Protein AF-A0A2T7NB87-F1 (afdb_monomer_lite)

Sequence (592 aa):
MEPVSDSLVTCLTKLDITVLSHLPDDVIRHPKVLGQLVQWPSPQGILTVLSHISENQSMQSAAVLSFNQASTDEDRASLIKLLDDCRDIVLNINLQKLLQQLNLFSCLPDHTVTSISCVNAVAPDHLPPVPVPRRMLLCQESRDRRVALQLGGQIESLQDISREILLKMHPDREEYLLEQKQQFMRFFMDELLSDRSLCQLARSIKFLTTSSNQLKAVEDLYNPCHKLLKEVLADDSFPQGEDDFIDMLQKLGLKDENQVTSEEFLQIAESLNASNDHPDSIRRAQSLWTLLTSQISRLDSRTLHELSQFRCLPALHAKSMPDSYPCDLPAAFPEAVLVSPQDVYPYQYLALVGSVAPVADERLSSHELIQKLFKQEVPVETVLKHLANITKFYNTHNSFKFRAQLNSVYSYFDKNKENEILVKALSESPCLLVENEAVFLKPASFWIEDNIDDVVLRPYRYRMSQEMTMWQTLFVACGTRIRQDSGLLLEVLSEIQAKHLRKSSQREINRDLKLVVQILETLKDYPPEERRDIILPIAHRERQVLRFRPAVECTVGDIKWLMEAESQCSGDEEVVFVHPKVPVGTALALVL

Structure (mmCIF, N/CA/C/O backbone):
data_AF-A0A2T7NB87-F1
#
_entry.id   AF-A0A2T7NB87-F1
#
loop_
_atom_site.group_PDB
_atom_site.id
_atom_site.type_symbol
_atom_site.label_atom_id
_atom_site.label_alt_id
_atom_site.label_comp_id
_atom_site.label_asym_id
_atom_site.label_entity_id
_atom_site.label_seq_id
_atom_site.pdbx_PDB_ins_code
_atom_site.Cartn_x
_atom_site.Cartn_y
_atom_site.Cartn_z
_atom_site.occupancy
_atom_site.B_iso_or_equiv
_atom_site.auth_seq_id
_atom_site.auth_comp_id
_atom_site.auth_asym_id
_atom_site.auth_atom_id
_atom_site.pdbx_PDB_model_num
ATOM 1 N N . MET A 1 1 ? -24.410 -11.668 84.561 1.00 49.88 1 MET A N 1
ATOM 2 C CA . MET A 1 1 ? -24.972 -11.791 83.203 1.00 49.88 1 MET A CA 1
ATOM 3 C C . MET A 1 1 ? -25.069 -10.392 82.647 1.00 49.88 1 MET A C 1
ATOM 5 O O . MET A 1 1 ? -25.521 -9.522 83.383 1.00 49.88 1 MET A O 1
ATOM 9 N N . GLU A 1 2 ? -24.568 -10.160 81.439 1.00 51.88 2 GLU A N 1
ATOM 10 C CA . GLU A 1 2 ? -24.729 -8.854 80.799 1.00 51.88 2 GLU A CA 1
ATOM 11 C C . GLU A 1 2 ? -26.213 -8.625 80.474 1.00 51.88 2 GLU A C 1
ATOM 13 O O . GLU A 1 2 ? -26.899 -9.574 80.082 1.00 51.88 2 GLU A O 1
ATOM 18 N N . PRO A 1 3 ? -26.741 -7.412 80.701 1.00 65.75 3 PRO A N 1
ATOM 19 C CA . PRO A 1 3 ? -28.111 -7.086 80.338 1.00 65.75 3 PRO A CA 1
ATOM 20 C C . PRO A 1 3 ? -28.280 -7.117 78.813 1.00 65.75 3 PRO A C 1
ATOM 22 O O . PRO A 1 3 ? -27.406 -6.678 78.066 1.00 65.75 3 PRO A O 1
ATOM 25 N N . VAL A 1 4 ? -29.425 -7.633 78.361 1.00 75.56 4 VAL A N 1
ATOM 26 C CA . VAL A 1 4 ? -29.864 -7.543 76.960 1.00 75.56 4 VAL A CA 1
ATOM 27 C C . VAL A 1 4 ? -29.980 -6.061 76.598 1.00 75.56 4 VAL A C 1
ATOM 29 O O . VAL A 1 4 ? -30.506 -5.290 77.397 1.00 75.56 4 VAL A O 1
ATOM 32 N N . SER A 1 5 ? -29.485 -5.649 75.427 1.00 82.94 5 SER A N 1
ATOM 33 C CA . SER A 1 5 ? -29.552 -4.239 75.024 1.00 82.94 5 SER A CA 1
ATOM 34 C C . SER A 1 5 ? -31.001 -3.766 74.878 1.00 82.94 5 SER A C 1
ATOM 36 O O . SER A 1 5 ? -31.860 -4.524 74.426 1.00 82.94 5 SER A O 1
ATOM 38 N N . ASP A 1 6 ? -31.269 -2.496 75.192 1.00 83.94 6 ASP A N 1
ATOM 39 C CA . ASP A 1 6 ? -32.615 -1.904 75.095 1.00 83.94 6 ASP A CA 1
ATOM 40 C C . ASP A 1 6 ? -33.206 -2.014 73.676 1.00 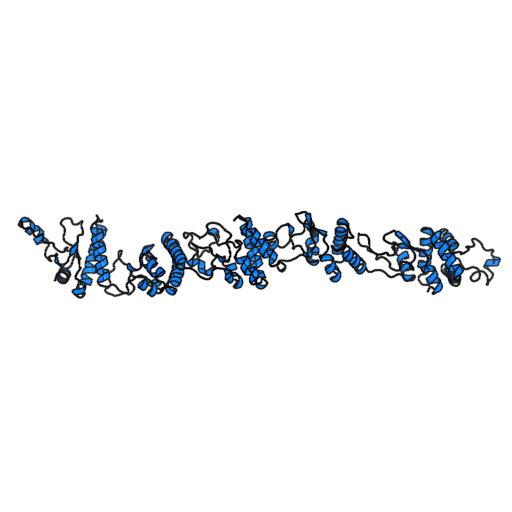83.94 6 ASP A C 1
ATOM 42 O O . ASP A 1 6 ? -34.404 -2.246 73.493 1.00 83.94 6 ASP A O 1
ATOM 46 N N . SER A 1 7 ? -32.346 -1.934 72.659 1.00 85.50 7 SER A N 1
ATOM 47 C CA . SER A 1 7 ? -32.693 -2.152 71.252 1.00 85.50 7 SER A CA 1
ATOM 48 C C . SER A 1 7 ? -33.145 -3.590 70.969 1.00 85.50 7 SER A C 1
ATOM 50 O O . SER A 1 7 ? -34.115 -3.820 70.252 1.00 85.50 7 SER A O 1
ATOM 52 N N . LEU A 1 8 ? -32.499 -4.588 71.579 1.00 86.25 8 LEU A N 1
ATOM 53 C CA . LEU A 1 8 ? -32.892 -5.985 71.429 1.00 86.25 8 LEU A CA 1
ATOM 54 C C . LEU A 1 8 ? -34.177 -6.281 72.216 1.00 86.25 8 LEU A C 1
ATOM 56 O O . LEU A 1 8 ? -35.030 -7.009 71.724 1.00 86.25 8 LEU A O 1
ATOM 60 N N . VAL A 1 9 ? -34.384 -5.667 73.384 1.00 88.12 9 VAL A N 1
ATOM 61 C CA . VAL A 1 9 ? -35.667 -5.741 74.110 1.00 88.12 9 VAL A CA 1
ATOM 62 C C . VAL A 1 9 ? -36.812 -5.176 73.259 1.00 88.12 9 VAL A C 1
ATOM 64 O O . VAL A 1 9 ? -37.873 -5.795 73.138 1.00 88.12 9 VAL A O 1
ATOM 67 N N . THR A 1 10 ? -36.579 -4.040 72.602 1.00 89.25 10 THR A N 1
ATOM 68 C CA . THR A 1 10 ? -37.546 -3.410 71.690 1.00 89.25 10 THR A CA 1
ATOM 69 C C . THR A 1 10 ? -37.823 -4.291 70.467 1.00 89.25 10 THR A C 1
ATOM 71 O O . THR A 1 10 ? -38.977 -4.521 70.114 1.00 89.25 10 THR A O 1
ATOM 74 N N . CYS A 1 11 ? -36.788 -4.885 69.873 1.00 90.44 11 CYS A N 1
ATOM 75 C CA . CYS A 1 11 ? -36.928 -5.871 68.804 1.00 90.44 11 CYS A CA 1
ATOM 76 C C . CYS A 1 11 ? -37.773 -7.089 69.223 1.00 90.44 11 CYS A C 1
ATOM 78 O O . CYS A 1 11 ? -38.644 -7.530 68.475 1.00 90.44 11 CYS A O 1
ATOM 80 N N . LEU A 1 12 ? -37.519 -7.651 70.409 1.00 90.56 12 LEU A N 1
ATOM 81 C CA . LEU A 1 12 ? -38.215 -8.843 70.899 1.00 90.56 12 LEU A CA 1
ATOM 82 C C . LEU A 1 12 ? -39.698 -8.560 71.163 1.00 90.56 12 LEU A C 1
ATOM 84 O O . LEU A 1 12 ? -40.548 -9.357 70.774 1.00 90.56 12 LEU A O 1
ATOM 88 N N . THR A 1 13 ? -40.026 -7.400 71.732 1.00 90.31 13 THR A N 1
ATOM 89 C CA . THR A 1 13 ? -41.431 -7.004 71.940 1.00 90.31 13 THR A CA 1
ATOM 90 C C . THR A 1 13 ? -42.199 -6.845 70.626 1.00 90.31 13 THR A C 1
ATOM 92 O O . THR A 1 13 ? -43.368 -7.217 70.565 1.00 90.31 13 THR A O 1
ATOM 95 N N . LYS A 1 14 ? -41.543 -6.397 69.547 1.00 90.62 14 LYS A N 1
ATOM 96 C CA . LYS A 1 14 ? -42.130 -6.340 68.191 1.00 90.62 14 LYS A CA 1
ATOM 97 C C . LYS A 1 14 ? -42.371 -7.717 67.566 1.00 90.62 14 LYS A C 1
ATOM 99 O O . LYS A 1 14 ? -43.194 -7.831 66.665 1.00 90.62 14 LYS A O 1
ATOM 104 N N . LEU A 1 15 ? -41.694 -8.754 68.056 1.00 90.00 15 LEU A N 1
ATOM 105 C CA . LEU A 1 15 ? -41.912 -10.160 67.693 1.00 90.00 15 LEU A CA 1
ATOM 106 C C . LEU A 1 15 ? -42.898 -10.866 68.644 1.00 90.00 15 LEU A C 1
ATOM 108 O O . LEU A 1 15 ? -42.895 -12.091 68.716 1.00 90.00 15 LEU A O 1
ATOM 112 N N . ASP A 1 16 ? -43.714 -10.110 69.387 1.00 87.81 16 ASP A N 1
ATOM 113 C CA . ASP A 1 16 ? -44.662 -10.602 70.399 1.00 87.81 16 ASP A CA 1
ATOM 114 C C . ASP A 1 16 ? -44.006 -11.349 71.582 1.00 87.81 16 ASP A C 1
ATOM 116 O O . ASP A 1 16 ? -44.643 -12.143 72.280 1.00 87.81 16 ASP A O 1
ATOM 120 N N . ILE A 1 17 ? -42.729 -11.067 71.871 1.00 89.94 17 ILE A N 1
ATOM 121 C CA . ILE A 1 17 ? -42.019 -11.623 73.030 1.00 89.94 17 ILE A CA 1
ATOM 122 C C . ILE A 1 17 ? -42.088 -10.648 74.204 1.00 89.94 17 ILE A C 1
ATOM 124 O O . ILE A 1 17 ? -41.620 -9.513 74.138 1.00 89.94 17 ILE A O 1
ATOM 128 N N . THR A 1 18 ? -42.611 -11.120 75.335 1.00 89.25 18 THR A N 1
ATOM 129 C CA . THR A 1 18 ? -42.612 -10.345 76.581 1.00 89.25 18 THR A CA 1
ATOM 130 C C . THR A 1 18 ? -41.276 -10.500 77.305 1.00 89.25 18 THR A C 1
ATOM 132 O O . THR A 1 18 ? -40.920 -11.598 77.732 1.00 89.25 18 THR A O 1
ATOM 135 N N . VAL A 1 19 ? -40.548 -9.396 77.481 1.00 87.56 19 VAL A N 1
ATOM 136 C CA . VAL A 1 19 ? -39.296 -9.362 78.251 1.00 87.56 19 VAL A CA 1
ATOM 137 C C . VAL A 1 19 ? -39.591 -8.950 79.693 1.00 87.56 19 VAL A C 1
ATOM 139 O O . VAL A 1 19 ? -40.167 -7.893 79.943 1.00 87.56 19 VAL A O 1
ATOM 142 N N . LEU A 1 20 ? -39.195 -9.785 80.655 1.00 86.06 20 LEU A N 1
ATOM 143 C CA . LEU A 1 20 ? -39.382 -9.529 82.085 1.00 86.06 20 LEU A CA 1
ATOM 144 C C . LEU A 1 20 ? -38.120 -8.887 82.671 1.00 86.06 20 LEU A C 1
ATOM 146 O O . LEU A 1 20 ? -37.054 -9.498 82.654 1.00 86.06 20 LEU A O 1
ATOM 150 N N . SER A 1 21 ? -38.239 -7.672 83.213 1.00 79.06 21 SER A N 1
ATOM 151 C CA . SER A 1 21 ? -37.111 -6.939 83.810 1.00 79.06 21 SER A CA 1
ATOM 152 C C . SER A 1 21 ? -36.669 -7.510 85.161 1.00 79.06 21 SER A C 1
ATOM 154 O O . SER A 1 21 ? -35.479 -7.505 85.471 1.00 79.06 21 SER A O 1
ATOM 156 N N . HIS A 1 22 ? -37.607 -8.042 85.951 1.00 80.62 22 HIS A N 1
ATOM 157 C CA . HIS A 1 22 ? -37.336 -8.636 87.258 1.00 80.62 22 HIS A CA 1
ATOM 158 C C . HIS A 1 22 ? -38.225 -9.857 87.516 1.00 80.62 22 HIS A C 1
ATOM 160 O O . HIS A 1 22 ? -39.425 -9.838 87.246 1.00 80.62 22 HIS A O 1
ATOM 166 N N . LEU A 1 23 ? -37.632 -10.903 88.092 1.00 80.50 23 LEU A N 1
ATOM 167 C CA . LEU A 1 23 ? -38.330 -12.069 88.630 1.00 80.50 23 LEU A CA 1
ATOM 168 C C . LEU A 1 23 ? -37.968 -12.215 90.116 1.00 80.50 23 LEU A C 1
ATOM 170 O O . LEU A 1 23 ? -36.793 -12.069 90.449 1.00 80.50 23 LEU A O 1
ATOM 174 N N . PRO A 1 24 ? -38.930 -12.502 91.012 1.00 84.62 24 PRO A N 1
ATOM 175 C CA . PRO A 1 24 ? -38.628 -12.765 92.418 1.00 84.62 24 PRO A CA 1
ATOM 176 C C . PRO A 1 24 ? -37.703 -13.980 92.592 1.00 84.62 24 PRO A C 1
ATOM 178 O O . PRO A 1 24 ? -37.840 -14.974 91.875 1.00 84.62 24 PRO A O 1
ATOM 181 N N . ASP A 1 25 ? -36.813 -13.940 93.588 1.00 79.38 25 ASP A N 1
ATOM 182 C CA . ASP A 1 25 ? -35.819 -14.996 93.848 1.00 79.38 25 ASP A CA 1
ATOM 183 C C . ASP A 1 25 ? -36.432 -16.395 94.021 1.00 79.38 25 ASP A C 1
ATOM 185 O O . ASP A 1 25 ? -35.840 -17.392 93.604 1.00 79.38 25 ASP A O 1
ATOM 189 N N . ASP A 1 26 ? -37.625 -16.478 94.610 1.00 80.44 26 ASP A N 1
ATOM 190 C CA . ASP A 1 26 ? -38.339 -17.741 94.828 1.00 80.44 26 ASP A CA 1
ATOM 191 C C . ASP A 1 26 ? -38.829 -18.366 93.511 1.00 80.44 26 ASP A C 1
ATOM 193 O O . ASP A 1 26 ? -38.912 -19.588 93.378 1.00 80.44 26 ASP A O 1
ATOM 197 N N . VAL A 1 27 ? -39.109 -17.527 92.510 1.00 78.06 27 VAL A N 1
ATOM 198 C CA . VAL A 1 27 ? -39.561 -17.931 91.172 1.00 78.06 27 VAL A CA 1
ATOM 199 C C . VAL A 1 27 ? -38.371 -18.362 90.313 1.00 78.06 27 VAL A C 1
ATOM 201 O O . VAL A 1 27 ? -38.459 -19.363 89.602 1.00 78.06 27 VAL A O 1
ATOM 204 N N . ILE A 1 28 ? -37.236 -17.664 90.432 1.00 76.38 28 ILE A N 1
ATOM 205 C CA . ILE A 1 28 ? -35.972 -18.004 89.755 1.00 76.38 28 ILE A CA 1
ATOM 206 C C . ILE A 1 28 ? -35.475 -19.393 90.181 1.00 76.38 28 ILE A C 1
ATOM 208 O O . ILE A 1 28 ? -34.998 -20.161 89.347 1.00 76.38 28 ILE A O 1
ATOM 212 N N . ARG A 1 29 ? -35.606 -19.740 91.470 1.00 77.62 29 ARG A N 1
ATOM 213 C CA . ARG A 1 29 ? -35.170 -21.038 92.019 1.00 77.62 29 ARG A CA 1
ATOM 214 C C . ARG A 1 29 ? -36.108 -22.201 91.678 1.00 77.62 29 ARG A C 1
ATOM 216 O O . ARG A 1 29 ? -35.757 -23.351 91.946 1.00 77.62 29 ARG A O 1
ATOM 223 N N . HIS A 1 30 ? -37.288 -21.939 91.111 1.00 80.31 30 HIS A N 1
ATOM 224 C CA . HIS A 1 30 ? -38.254 -22.988 90.803 1.00 80.31 30 HIS A CA 1
ATOM 225 C C . HIS A 1 30 ? -37.884 -23.728 89.497 1.00 80.31 30 HIS A C 1
ATOM 227 O O . HIS A 1 30 ? -37.885 -23.120 88.424 1.00 80.31 30 HIS A O 1
ATOM 233 N N . PRO A 1 31 ? -37.670 -25.060 89.525 1.00 76.69 31 PRO A N 1
ATOM 234 C CA . PRO A 1 31 ? -37.081 -25.813 88.407 1.00 76.69 31 PRO A CA 1
ATOM 235 C C . PRO A 1 31 ? -37.955 -25.894 87.144 1.00 76.69 31 PRO A C 1
ATOM 237 O O . PRO A 1 31 ? -37.467 -26.273 86.086 1.00 76.69 31 PRO A O 1
ATOM 240 N N . LYS A 1 32 ? -39.251 -25.563 87.241 1.00 81.38 32 LYS A N 1
ATOM 241 C CA . LYS A 1 32 ? -40.180 -25.517 86.093 1.00 81.38 32 LYS A CA 1
ATOM 242 C C . LYS A 1 32 ? -40.414 -24.117 85.519 1.00 81.38 32 LYS A C 1
ATOM 244 O O . LYS A 1 32 ? -41.183 -23.987 84.574 1.00 81.38 32 LYS A O 1
ATOM 249 N N . VAL A 1 33 ? -39.848 -23.069 86.119 1.00 81.50 33 VAL A N 1
ATOM 250 C CA . VAL A 1 33 ? -40.101 -21.697 85.656 1.00 81.50 33 VAL A CA 1
ATOM 251 C C . VAL A 1 33 ? -38.976 -21.244 84.738 1.00 81.50 33 VAL A C 1
ATOM 253 O O . VAL A 1 33 ? -39.204 -21.089 83.540 1.00 81.50 33 VAL A O 1
ATOM 256 N N . LEU A 1 34 ? -37.763 -21.091 85.266 1.00 80.94 34 LEU A N 1
ATOM 257 C CA . LEU A 1 34 ? -36.628 -20.583 84.502 1.00 80.94 34 LEU A CA 1
ATOM 258 C C . LEU A 1 34 ? -35.981 -21.696 83.660 1.00 80.94 34 LEU A C 1
ATOM 260 O O . LEU A 1 34 ? -35.625 -22.751 84.178 1.00 80.94 34 LEU A O 1
ATOM 264 N N . GLY A 1 35 ? -35.860 -21.473 82.353 1.00 74.31 35 GLY A N 1
ATOM 265 C CA . GLY A 1 35 ? -35.438 -22.463 81.356 1.00 74.31 35 GLY A CA 1
ATOM 266 C C . GLY A 1 35 ? -36.574 -23.315 80.767 1.00 74.31 35 GLY A C 1
ATOM 267 O O . GLY A 1 35 ? -36.321 -24.076 79.836 1.00 74.31 35 GLY A O 1
ATOM 268 N N . GLN A 1 36 ? -37.815 -23.184 81.263 1.00 80.56 36 GLN A N 1
ATOM 269 C CA . GLN A 1 36 ? -39.005 -23.827 80.677 1.00 80.56 36 GLN A CA 1
ATOM 270 C C . GLN A 1 36 ? -40.071 -22.795 80.288 1.00 80.56 36 GLN A C 1
ATOM 272 O O . GLN A 1 36 ? -40.207 -22.485 79.109 1.00 80.56 36 GLN A O 1
ATOM 277 N N . LEU A 1 37 ? -40.804 -22.249 81.269 1.00 80.88 37 LEU A N 1
ATOM 278 C CA . LEU A 1 37 ? -41.862 -21.252 81.042 1.00 80.88 37 LEU A CA 1
ATOM 279 C C . LEU A 1 37 ? -41.298 -19.868 80.702 1.00 80.88 37 LEU A C 1
ATOM 281 O O . LEU A 1 37 ? -41.877 -19.147 79.897 1.00 80.88 37 LEU A O 1
ATOM 285 N N . VAL A 1 38 ? -40.173 -19.503 81.318 1.00 85.75 38 VAL A N 1
ATOM 286 C CA . VAL A 1 38 ? -39.423 -18.279 81.028 1.00 85.75 38 VAL A CA 1
ATOM 287 C C . VAL A 1 38 ? -38.027 -18.683 80.590 1.00 85.75 38 VAL A C 1
ATOM 289 O O . VAL A 1 38 ? -37.318 -19.365 81.327 1.00 85.75 38 VAL A O 1
ATOM 292 N N . GLN A 1 39 ? -37.621 -18.276 79.393 1.00 87.75 39 GLN A N 1
ATOM 293 C CA . GLN A 1 39 ? -36.293 -18.589 78.880 1.00 87.75 39 GLN A CA 1
ATOM 294 C C . GLN A 1 39 ? -35.233 -17.635 79.429 1.00 87.75 39 GLN A C 1
ATOM 296 O O . GLN A 1 39 ? -35.514 -16.487 79.775 1.00 87.75 39 GLN A O 1
ATOM 301 N N . TRP A 1 40 ? -33.996 -18.124 79.512 1.00 83.69 40 TRP A N 1
ATOM 302 C CA . TRP A 1 40 ? -32.862 -17.289 79.897 1.00 83.69 40 TRP A CA 1
ATOM 303 C C . TRP A 1 40 ? -32.662 -16.160 78.876 1.00 83.69 40 TRP A C 1
ATOM 305 O O . TRP A 1 40 ? -32.795 -16.426 77.678 1.00 83.69 40 TRP A O 1
ATOM 315 N N . PRO A 1 41 ? -32.248 -14.950 79.304 1.00 82.94 41 PRO A N 1
ATOM 316 C CA . PRO A 1 41 ? -31.868 -13.841 78.422 1.00 82.94 41 PRO A CA 1
ATOM 317 C C . PRO A 1 41 ? -30.500 -14.103 77.764 1.00 82.94 41 PRO A C 1
ATOM 319 O O . PRO A 1 41 ? -29.593 -13.280 77.783 1.00 82.94 41 PRO A O 1
ATOM 322 N N . SER A 1 42 ? -30.335 -15.311 77.238 1.00 84.88 42 SER A N 1
ATOM 323 C CA . SER A 1 42 ? -29.185 -15.781 76.483 1.00 84.88 42 SER A CA 1
ATOM 324 C C . SER A 1 42 ? -29.605 -15.935 75.022 1.00 84.88 42 SER A C 1
ATOM 326 O O . SER A 1 42 ? -30.790 -16.179 74.766 1.00 84.88 42 SER A O 1
ATOM 328 N N . PRO A 1 43 ? -28.668 -15.871 74.065 1.00 84.50 43 PRO A N 1
ATOM 329 C CA . PRO A 1 43 ? -28.998 -16.047 72.654 1.00 84.50 43 PRO A CA 1
ATOM 330 C C . PRO A 1 43 ? -29.759 -17.363 72.379 1.00 84.50 43 PRO A C 1
ATOM 332 O O . PRO A 1 43 ? -30.793 -17.358 71.714 1.00 84.50 43 PRO A O 1
ATOM 335 N N . GLN A 1 44 ? -29.361 -18.469 73.022 1.00 84.31 44 GLN A N 1
ATOM 336 C CA . GLN A 1 44 ? -30.057 -19.762 72.936 1.00 84.31 44 GLN A CA 1
ATOM 337 C C . GLN A 1 44 ? -31.495 -19.716 73.482 1.00 84.31 44 GLN A C 1
ATOM 339 O O . GLN A 1 44 ? -32.417 -20.275 72.884 1.00 84.31 44 GLN A O 1
ATOM 344 N N . GLY A 1 45 ? -31.694 -19.062 74.631 1.00 87.00 45 GLY A N 1
ATOM 345 C CA . GLY A 1 45 ? -33.015 -18.916 75.242 1.00 87.00 45 GLY A CA 1
ATOM 346 C C . GLY A 1 45 ? -33.952 -18.091 74.362 1.00 87.00 45 GLY A C 1
ATOM 347 O O . GLY A 1 45 ? -35.100 -18.477 74.158 1.00 87.00 45 GLY A O 1
ATOM 348 N N . ILE A 1 46 ? -33.436 -17.022 73.752 1.00 89.31 46 ILE A N 1
ATOM 349 C CA . ILE A 1 46 ? -34.177 -16.180 72.806 1.00 89.31 46 ILE A CA 1
ATOM 350 C C . ILE A 1 46 ? -34.576 -16.977 71.556 1.00 89.31 46 ILE A C 1
ATOM 352 O O . ILE A 1 46 ? -35.748 -16.961 71.176 1.00 89.31 46 ILE A O 1
ATOM 356 N N . LEU A 1 47 ? -33.654 -17.742 70.957 1.00 88.06 47 LEU A N 1
ATOM 357 C CA . LEU A 1 47 ? -33.979 -18.619 69.824 1.00 88.06 47 LEU A CA 1
ATOM 358 C C . LEU A 1 47 ? -35.020 -19.688 70.188 1.00 88.06 47 LEU A C 1
ATOM 360 O O . LEU A 1 47 ? -35.864 -20.024 69.360 1.00 88.06 47 LEU A O 1
ATOM 364 N N . THR A 1 48 ? -35.007 -20.187 71.428 1.00 87.69 48 THR A N 1
ATOM 365 C CA . THR A 1 48 ? -36.013 -21.145 71.918 1.00 87.69 48 THR A CA 1
ATOM 366 C C . THR A 1 48 ? -37.404 -20.508 71.959 1.00 87.69 48 THR A C 1
ATOM 368 O O . THR A 1 48 ? -38.365 -21.105 71.476 1.00 87.69 48 THR A O 1
ATOM 371 N N . VAL A 1 49 ? -37.530 -19.265 72.438 1.00 89.38 49 VAL A N 1
ATOM 372 C CA . VAL A 1 49 ? -38.814 -18.536 72.406 1.00 89.38 49 VAL A CA 1
ATOM 373 C C . VAL A 1 49 ? -39.283 -18.299 70.970 1.00 89.38 49 VAL A C 1
ATOM 375 O O . VAL A 1 49 ? -40.437 -18.580 70.646 1.00 89.38 49 VAL A O 1
ATOM 378 N N . LEU A 1 50 ? -38.387 -17.847 70.089 1.00 90.06 50 LEU A N 1
ATOM 379 C CA . LEU A 1 50 ? -38.709 -17.650 68.673 1.00 90.06 50 LEU A CA 1
ATOM 380 C C . LEU A 1 50 ? -39.144 -18.958 67.997 1.00 90.06 50 LEU A C 1
ATOM 382 O O . LEU A 1 50 ? -40.030 -18.946 67.143 1.00 90.06 50 LEU A O 1
ATOM 386 N N . SER A 1 51 ? -38.577 -20.097 68.406 1.00 88.06 51 SER A N 1
ATOM 387 C CA . SER A 1 51 ? -38.978 -21.404 67.886 1.00 88.06 51 SER A CA 1
ATOM 388 C C . SER A 1 51 ? -40.430 -21.750 68.243 1.00 88.06 51 SER A C 1
ATOM 390 O O . SER A 1 51 ? -41.166 -22.194 67.366 1.00 88.06 51 SER A O 1
ATOM 392 N N . HIS A 1 52 ? -40.895 -21.430 69.455 1.00 87.44 52 HIS A N 1
ATOM 393 C CA . HIS A 1 52 ? -42.297 -21.624 69.843 1.00 87.44 52 HIS A CA 1
ATOM 394 C C . HIS A 1 52 ? -43.260 -20.715 69.072 1.00 87.44 52 HIS A C 1
ATOM 396 O O . HIS A 1 52 ? -44.340 -21.153 68.679 1.00 87.44 52 HIS A O 1
ATOM 402 N N . ILE A 1 53 ? -42.861 -19.468 68.796 1.00 88.31 53 ILE A N 1
ATOM 403 C CA . ILE A 1 53 ? -43.637 -18.567 67.927 1.00 88.31 53 ILE A CA 1
ATOM 404 C C . ILE A 1 53 ? -43.744 -19.164 66.520 1.00 88.31 53 ILE A C 1
ATOM 406 O O . ILE A 1 53 ? -44.815 -19.149 65.915 1.00 88.31 53 ILE A O 1
ATOM 410 N N . SER A 1 54 ? -42.649 -19.740 66.018 1.00 88.75 54 SER A N 1
ATOM 411 C CA . SER A 1 54 ? -42.595 -20.327 64.678 1.00 88.75 54 SER A CA 1
ATOM 412 C C . SER A 1 54 ? -43.425 -21.609 64.505 1.00 88.75 54 SER A C 1
ATOM 414 O O . SER A 1 54 ? -43.753 -21.969 63.378 1.00 88.75 54 SER A O 1
ATOM 416 N N . GLU A 1 55 ? -43.781 -22.307 65.590 1.00 88.25 55 GLU A N 1
ATOM 417 C CA . GLU A 1 55 ? -44.597 -23.532 65.542 1.00 88.25 55 GLU A CA 1
ATOM 418 C C . GLU A 1 55 ? -46.082 -23.249 65.268 1.00 88.25 55 GLU A C 1
ATOM 420 O O . GLU A 1 55 ? -46.783 -24.105 64.725 1.00 88.25 55 GLU A O 1
ATOM 425 N N . ASN A 1 56 ? -46.570 -22.053 65.614 1.00 88.69 56 ASN A N 1
ATOM 426 C CA . ASN A 1 56 ? -47.956 -21.659 65.397 1.00 88.69 56 ASN A CA 1
ATOM 427 C C . ASN A 1 56 ? -48.063 -20.618 64.276 1.00 88.69 56 ASN A C 1
ATOM 429 O O . ASN A 1 56 ? -47.685 -19.461 64.440 1.00 88.69 56 ASN A O 1
ATOM 433 N N . GLN A 1 57 ? -48.679 -21.008 63.161 1.00 86.50 57 GLN A N 1
ATOM 434 C CA . GLN A 1 57 ? -48.786 -20.179 61.961 1.00 86.50 57 GLN A CA 1
ATOM 435 C C . GLN A 1 57 ? -49.484 -18.823 62.184 1.00 86.50 57 GLN A C 1
ATOM 437 O O . GLN A 1 57 ? -49.114 -17.838 61.538 1.00 86.50 57 GLN A O 1
ATOM 442 N N . SER A 1 58 ? -50.474 -18.734 63.084 1.00 88.75 58 SER A N 1
ATOM 443 C CA . SER A 1 58 ? -51.138 -17.455 63.369 1.00 88.75 58 SER A CA 1
ATOM 444 C C . SER A 1 58 ? -50.239 -16.520 64.175 1.00 88.75 58 SER A C 1
ATOM 446 O O . SER A 1 58 ? -50.183 -15.332 63.867 1.00 88.75 58 SER A O 1
ATOM 448 N N . MET A 1 59 ? -49.508 -17.056 65.163 1.00 87.44 59 MET A N 1
ATOM 449 C CA . MET A 1 59 ? -48.543 -16.280 65.954 1.00 87.44 59 MET A CA 1
ATOM 450 C C . MET A 1 59 ? -47.356 -15.846 65.093 1.00 87.44 59 MET A C 1
ATOM 452 O O . MET A 1 59 ? -46.979 -14.680 65.112 1.00 87.44 59 MET A O 1
ATOM 456 N N . GLN A 1 60 ? -46.839 -16.748 64.257 1.00 89.25 60 GLN A N 1
ATOM 457 C CA . GLN A 1 60 ? -45.791 -16.450 63.286 1.00 89.25 60 GLN A CA 1
ATOM 458 C C . GLN A 1 60 ? -46.190 -15.290 62.362 1.00 89.25 60 GLN A C 1
ATOM 460 O O . GLN A 1 60 ? -45.432 -14.338 62.204 1.00 89.25 60 GLN A O 1
ATOM 465 N N . SER A 1 61 ? -47.388 -15.346 61.771 1.00 89.38 61 SER A N 1
ATOM 466 C CA . SER A 1 61 ? -47.850 -14.316 60.830 1.00 89.38 61 SER A CA 1
ATOM 467 C C . SER A 1 61 ? -48.039 -12.954 61.508 1.00 89.38 61 SER A C 1
ATOM 469 O O . SER A 1 61 ? -47.673 -11.931 60.932 1.00 89.38 61 SER A O 1
ATOM 471 N N . ALA A 1 62 ? -48.576 -12.933 62.733 1.00 90.31 62 ALA A N 1
ATOM 472 C CA . ALA A 1 62 ? -48.737 -11.710 63.518 1.00 90.31 62 ALA A CA 1
ATOM 473 C C . ALA A 1 62 ? -47.381 -11.083 63.886 1.00 90.31 62 ALA A C 1
ATOM 475 O O . ALA A 1 62 ? -47.175 -9.895 63.628 1.00 90.31 62 ALA A O 1
ATOM 476 N N . ALA A 1 63 ? -46.434 -11.895 64.368 1.00 90.50 63 ALA A N 1
ATOM 477 C CA . ALA A 1 63 ? -45.093 -11.448 64.732 1.00 90.50 63 ALA A CA 1
ATOM 478 C C . ALA A 1 63 ? -44.320 -10.885 63.526 1.00 90.50 63 ALA A C 1
ATOM 480 O O . ALA A 1 63 ? -43.696 -9.830 63.628 1.00 90.50 63 ALA A O 1
ATOM 481 N N . VAL A 1 64 ? -44.399 -11.540 62.360 1.00 92.31 64 VAL A N 1
ATOM 482 C CA . VAL A 1 64 ? -43.768 -11.056 61.117 1.00 92.31 64 VAL A CA 1
ATOM 483 C C . VAL A 1 64 ? -44.353 -9.711 60.686 1.00 92.31 64 VAL A C 1
ATOM 485 O O . VAL A 1 64 ? -43.602 -8.799 60.342 1.00 92.31 64 VAL A O 1
ATOM 488 N N . LEU A 1 65 ? -45.682 -9.567 60.705 1.00 92.31 65 LEU A N 1
ATOM 489 C CA . LEU A 1 65 ? -46.349 -8.318 60.325 1.00 92.31 65 LEU A CA 1
ATOM 490 C C . LEU A 1 65 ? -45.993 -7.172 61.276 1.00 92.31 65 LEU A C 1
ATOM 492 O O . LEU A 1 65 ? -45.631 -6.092 60.810 1.00 92.31 65 LEU A O 1
ATOM 496 N N . SER A 1 66 ? -46.054 -7.424 62.585 1.00 92.56 66 SER A N 1
ATOM 497 C CA . SER A 1 66 ? -45.709 -6.454 63.627 1.00 92.56 66 SER A CA 1
ATOM 498 C C . SER A 1 66 ? -44.260 -5.976 63.480 1.00 92.56 66 SER A C 1
ATOM 500 O O . SER A 1 66 ? -44.004 -4.775 63.359 1.00 92.56 66 SER A O 1
ATOM 502 N N . PHE A 1 67 ? -43.313 -6.911 63.360 1.00 94.00 67 PHE A N 1
ATOM 503 C CA . PHE A 1 67 ? -41.900 -6.592 63.172 1.00 94.00 67 PHE A CA 1
ATOM 504 C C . PHE A 1 67 ? -41.647 -5.806 61.879 1.00 94.00 67 PHE A C 1
ATOM 506 O O . PHE A 1 67 ? -41.001 -4.758 61.896 1.00 94.00 67 PHE A O 1
ATOM 513 N N . ASN A 1 68 ? -42.186 -6.264 60.746 1.00 93.38 68 ASN A N 1
ATOM 514 C CA . ASN A 1 68 ? -41.919 -5.638 59.450 1.00 93.38 68 ASN A CA 1
ATOM 515 C C . ASN A 1 68 ? -42.484 -4.213 59.335 1.00 93.38 68 ASN A C 1
ATOM 517 O O . ASN A 1 68 ? -41.953 -3.428 58.550 1.00 93.38 68 ASN A O 1
ATOM 521 N N . GLN A 1 69 ? -43.525 -3.873 60.102 1.00 91.19 69 GLN A N 1
ATOM 522 C CA . GLN A 1 69 ? -44.132 -2.538 60.112 1.00 91.19 69 GLN A CA 1
ATOM 523 C C . GLN A 1 69 ? -43.506 -1.591 61.143 1.00 91.19 69 GLN A C 1
ATOM 525 O O . GLN A 1 69 ? -43.423 -0.392 60.883 1.00 91.19 69 GLN A O 1
ATOM 530 N N . ALA A 1 70 ? -43.091 -2.102 62.306 1.00 89.88 70 ALA A N 1
ATOM 531 C CA . ALA A 1 70 ? -42.717 -1.267 63.448 1.00 89.88 70 ALA A CA 1
ATOM 532 C C . ALA A 1 70 ? -41.207 -1.202 63.736 1.00 89.88 70 ALA A C 1
ATOM 534 O O . ALA A 1 70 ? -40.780 -0.342 64.511 1.00 89.88 70 ALA A O 1
ATOM 535 N N . SER A 1 71 ? -40.387 -2.102 63.187 1.00 92.06 71 SER A N 1
ATOM 536 C CA . SER A 1 71 ? -38.952 -2.169 63.508 1.00 92.06 71 SER A CA 1
ATOM 537 C C . SER A 1 71 ? -38.138 -1.022 62.906 1.00 92.06 71 SER A C 1
ATOM 539 O O . SER A 1 71 ? -38.355 -0.614 61.762 1.00 92.06 71 SER A O 1
ATOM 541 N N . THR A 1 72 ? -37.179 -0.515 63.681 1.00 91.75 72 THR A N 1
ATOM 542 C CA . THR A 1 72 ? -36.169 0.462 63.249 1.00 91.75 72 THR A CA 1
ATOM 543 C C . THR A 1 72 ? -34.902 -0.251 62.766 1.00 91.75 72 THR A C 1
ATOM 545 O O . THR A 1 72 ? -34.762 -1.467 62.911 1.00 91.75 72 THR A O 1
ATOM 548 N N . ASP A 1 73 ? -33.953 0.497 62.203 1.00 88.19 73 ASP A N 1
ATOM 549 C CA . ASP A 1 73 ? -32.664 -0.067 61.781 1.00 88.19 73 ASP A CA 1
ATOM 550 C C . ASP A 1 73 ? -31.829 -0.565 62.971 1.00 88.19 73 ASP A C 1
ATOM 552 O O . ASP A 1 73 ? -31.158 -1.590 62.865 1.00 88.19 73 ASP A O 1
ATOM 556 N N . GLU A 1 74 ? -31.946 0.076 64.139 1.00 89.62 74 GLU A N 1
ATOM 557 C CA . GLU A 1 74 ? -31.296 -0.374 65.378 1.00 89.62 74 GLU A CA 1
ATOM 558 C C . GLU A 1 74 ? -31.859 -1.712 65.880 1.00 89.62 74 GLU A C 1
ATOM 560 O O . GLU A 1 74 ? -31.096 -2.576 66.328 1.00 89.62 74 GLU A O 1
ATOM 565 N N . ASP A 1 75 ? -33.178 -1.918 65.773 1.00 91.06 75 ASP A N 1
ATOM 566 C CA . ASP A 1 75 ? -33.812 -3.190 66.138 1.00 91.06 75 ASP A CA 1
ATOM 567 C C . ASP A 1 75 ? -33.314 -4.319 65.229 1.00 91.06 75 ASP A C 1
ATOM 569 O O . ASP A 1 75 ? -32.927 -5.389 65.705 1.00 91.06 75 ASP A O 1
ATOM 573 N N . ARG A 1 76 ? -33.277 -4.062 63.914 1.00 91.25 76 ARG A N 1
ATOM 574 C CA . ARG A 1 76 ? -32.801 -5.013 62.898 1.00 91.25 76 ARG A CA 1
ATOM 575 C C . ARG A 1 76 ? -31.338 -5.373 63.127 1.00 91.25 76 ARG A C 1
ATOM 577 O O . ARG A 1 76 ? -31.014 -6.557 63.186 1.00 91.25 76 ARG A O 1
ATOM 584 N N . ALA A 1 77 ? -30.476 -4.377 63.330 1.00 90.31 77 ALA A N 1
ATOM 585 C CA . ALA A 1 77 ? -29.056 -4.585 63.608 1.00 90.31 77 ALA A CA 1
ATOM 586 C C . ALA A 1 77 ? -28.837 -5.394 64.898 1.00 90.31 77 ALA A C 1
ATOM 588 O O . ALA A 1 77 ? -27.964 -6.260 64.958 1.00 90.31 77 ALA A O 1
ATOM 589 N N . SER A 1 78 ? -29.663 -5.162 65.923 1.00 90.94 78 SER A N 1
ATOM 590 C CA . SER A 1 78 ? -29.601 -5.905 67.187 1.00 90.94 78 SER A CA 1
ATOM 591 C C . SER A 1 78 ? -30.005 -7.370 67.017 1.00 90.94 78 SER A C 1
ATOM 593 O O . SER A 1 78 ? -29.359 -8.254 67.584 1.00 90.94 78 SER A O 1
ATOM 595 N N . LEU A 1 79 ? -31.028 -7.641 66.202 1.00 91.06 79 LEU A N 1
ATOM 596 C CA . LEU A 1 79 ? -31.433 -9.004 65.865 1.00 91.06 79 LEU A CA 1
ATOM 597 C C . LEU A 1 79 ? -30.376 -9.720 65.019 1.00 91.06 79 LEU A C 1
ATOM 599 O O . LEU A 1 79 ? -30.034 -10.859 65.319 1.00 91.06 79 LEU A O 1
ATOM 603 N N . ILE A 1 80 ? -29.814 -9.049 64.009 1.00 91.44 80 ILE A N 1
ATOM 604 C CA . ILE A 1 80 ? -28.715 -9.586 63.192 1.00 91.44 80 ILE A CA 1
ATOM 605 C C . ILE A 1 80 ? -27.512 -9.924 64.076 1.00 91.44 80 ILE A C 1
ATOM 607 O O . ILE A 1 80 ? -26.957 -11.012 63.954 1.00 91.44 80 ILE A O 1
ATOM 611 N N . LYS A 1 81 ? -27.140 -9.043 65.013 1.00 91.00 81 LYS A N 1
ATOM 612 C CA . LYS A 1 81 ? -26.057 -9.308 65.968 1.00 91.00 81 LYS A CA 1
ATOM 613 C C . LYS A 1 81 ? -26.323 -10.574 66.787 1.00 91.00 81 LYS A C 1
ATOM 615 O O . LYS A 1 81 ? -25.444 -11.421 66.882 1.00 91.00 81 LYS A O 1
ATOM 620 N N . LEU A 1 82 ? -27.536 -10.731 67.321 1.00 90.69 82 LEU A N 1
ATOM 621 C CA . LEU A 1 82 ? -27.914 -11.933 68.067 1.00 90.69 82 LEU A CA 1
ATOM 622 C C . LEU A 1 82 ? -27.837 -13.202 67.204 1.00 90.69 82 LEU A C 1
ATOM 624 O O . LEU A 1 82 ? -27.399 -14.244 67.691 1.00 90.69 82 LEU A O 1
ATOM 628 N N . LEU A 1 83 ? -28.260 -13.127 65.940 1.00 90.50 83 LEU A N 1
ATOM 629 C CA . LEU A 1 83 ? -28.194 -14.256 65.011 1.00 90.50 83 LEU A CA 1
ATOM 630 C C . LEU A 1 83 ? -26.743 -14.624 64.670 1.00 90.50 83 LEU A C 1
ATOM 632 O O . LEU A 1 83 ? -26.413 -15.807 64.651 1.00 90.50 83 LEU A O 1
ATOM 636 N N . ASP A 1 84 ? -25.866 -13.635 64.484 1.00 90.25 84 ASP A N 1
ATOM 637 C CA . ASP A 1 84 ? -24.434 -13.858 64.250 1.00 90.25 84 ASP A CA 1
ATOM 638 C C . ASP A 1 84 ? -23.735 -14.475 65.474 1.00 90.25 84 ASP A C 1
ATOM 640 O O . ASP A 1 84 ? -22.943 -15.410 65.329 1.00 90.25 84 ASP A O 1
ATOM 644 N N . ASP A 1 85 ? -24.085 -14.028 66.686 1.00 87.44 85 ASP A N 1
ATOM 645 C CA . ASP A 1 85 ? -23.615 -14.621 67.949 1.00 87.44 85 ASP A CA 1
ATOM 646 C C . ASP A 1 85 ? -24.089 -16.085 68.105 1.00 87.44 85 ASP A C 1
ATOM 648 O O . ASP A 1 85 ? -23.473 -16.881 68.816 1.00 87.44 85 ASP A O 1
ATOM 652 N N . CYS A 1 86 ? -25.168 -16.460 67.408 1.00 85.62 86 CYS A N 1
ATOM 653 C CA . CYS A 1 86 ? -25.772 -17.793 67.383 1.00 85.62 86 CYS A CA 1
ATOM 654 C C . CYS A 1 86 ? -25.369 -18.658 66.180 1.00 85.62 86 CYS A C 1
ATOM 656 O O . CYS A 1 86 ? -25.989 -19.698 65.952 1.00 85.62 86 CYS A O 1
ATOM 658 N N . ARG A 1 87 ? -24.375 -18.258 65.384 1.00 77.50 87 ARG A N 1
ATOM 659 C CA . ARG A 1 87 ? -24.054 -18.903 64.095 1.00 77.50 87 ARG A CA 1
ATOM 660 C C . ARG A 1 87 ? -23.818 -20.419 64.144 1.00 77.50 87 ARG A C 1
ATOM 662 O O . ARG A 1 87 ? -24.079 -21.102 63.160 1.00 77.50 87 ARG A O 1
ATOM 669 N N . ASP A 1 88 ? -23.345 -20.944 65.275 1.00 79.19 88 ASP A N 1
ATOM 670 C CA . ASP A 1 88 ? -23.041 -22.373 65.450 1.00 79.19 88 ASP A CA 1
ATOM 671 C C . ASP A 1 88 ? -24.293 -23.212 65.782 1.00 79.19 88 ASP A C 1
ATOM 673 O O . ASP A 1 88 ? -24.239 -24.442 65.855 1.00 79.19 88 ASP A O 1
ATOM 677 N N . ILE A 1 89 ? -25.439 -22.558 65.987 1.00 78.44 89 ILE A N 1
ATOM 678 C CA . ILE A 1 89 ? -26.700 -23.199 66.348 1.00 78.44 89 ILE A CA 1
ATOM 679 C C . ILE A 1 89 ? -27.464 -23.556 65.073 1.00 78.44 89 ILE A C 1
ATOM 681 O O . ILE A 1 89 ? -27.822 -22.698 64.264 1.00 78.44 89 ILE A O 1
ATOM 685 N N . VAL A 1 90 ? -27.775 -24.844 64.922 1.00 78.12 90 VAL A N 1
ATOM 686 C CA . VAL A 1 90 ? -28.637 -25.329 63.840 1.00 78.12 90 VAL A CA 1
ATOM 687 C C . VAL A 1 90 ? -30.061 -24.830 64.078 1.00 78.12 90 VAL A C 1
ATOM 689 O O . VAL A 1 90 ? -30.728 -25.236 65.031 1.00 78.12 90 VAL A O 1
ATOM 692 N N . LEU A 1 91 ? -30.530 -23.948 63.198 1.00 83.00 91 LEU A N 1
ATOM 693 C CA . LEU A 1 91 ? -31.903 -23.455 63.218 1.00 83.00 91 LEU A CA 1
ATOM 694 C C . LEU A 1 91 ? -32.856 -24.571 62.774 1.00 83.00 91 LEU A C 1
ATOM 696 O O . LEU A 1 91 ? -32.604 -25.262 61.786 1.00 83.00 91 LEU A O 1
ATOM 700 N N . ASN A 1 92 ? -33.971 -24.745 63.487 1.00 85.50 92 ASN A N 1
ATOM 701 C CA . ASN A 1 92 ? -35.029 -25.631 63.009 1.00 85.50 92 ASN A CA 1
ATOM 702 C C . ASN A 1 92 ? -35.744 -25.001 61.789 1.00 85.50 92 ASN A C 1
ATOM 704 O O . ASN A 1 92 ? -35.696 -23.788 61.573 1.00 85.50 92 ASN A O 1
ATOM 708 N N . ILE A 1 93 ? -36.429 -25.825 60.989 1.00 85.69 93 ILE A N 1
ATOM 709 C CA . ILE A 1 93 ? -37.043 -25.392 59.717 1.00 85.69 93 ILE A CA 1
ATOM 710 C C . ILE A 1 93 ? -38.084 -24.278 59.925 1.00 85.69 93 ILE A C 1
ATOM 712 O O . ILE A 1 93 ? -38.194 -23.371 59.101 1.00 85.69 93 ILE A O 1
ATOM 716 N N . ASN A 1 94 ? -38.857 -24.332 61.011 1.00 87.00 94 ASN A N 1
ATOM 717 C CA . ASN A 1 94 ? -39.916 -23.357 61.277 1.00 87.00 94 ASN A CA 1
ATOM 718 C C . ASN A 1 94 ? -39.341 -21.995 61.688 1.00 87.00 94 ASN A C 1
ATOM 720 O O . ASN A 1 94 ? -39.756 -20.967 61.156 1.00 87.00 94 ASN A O 1
ATOM 724 N N . LEU A 1 95 ? -38.333 -21.990 62.558 1.00 88.62 95 LEU A N 1
ATOM 725 C CA . LEU A 1 95 ? -37.605 -20.797 62.971 1.00 88.62 95 LEU A CA 1
ATOM 726 C C . LEU A 1 95 ? -36.883 -20.170 61.782 1.00 88.62 95 LEU A C 1
ATOM 728 O O . LEU A 1 95 ? -36.958 -18.961 61.594 1.00 88.62 95 LEU A O 1
ATOM 732 N N . GLN A 1 96 ? -36.253 -20.985 60.931 1.00 89.88 96 GLN A N 1
ATOM 733 C CA . GLN A 1 96 ? -35.645 -20.496 59.699 1.00 89.88 96 GLN A CA 1
ATOM 734 C C . GLN A 1 96 ? -36.689 -19.814 58.801 1.00 89.88 96 GLN A C 1
ATOM 736 O O . GLN A 1 96 ? -36.450 -18.700 58.349 1.00 89.88 96 GLN A O 1
ATOM 741 N N . LYS A 1 97 ? -37.875 -20.411 58.607 1.00 89.44 97 LYS A N 1
ATOM 742 C CA . LYS A 1 97 ? -38.972 -19.789 57.840 1.00 89.44 97 LYS A CA 1
ATOM 743 C C . LYS A 1 97 ? -39.463 -18.474 58.448 1.00 89.44 97 LYS A C 1
ATOM 745 O O . LYS A 1 97 ? -39.730 -17.542 57.699 1.00 89.44 97 LYS A O 1
ATOM 750 N N . LEU A 1 98 ? -39.595 -18.394 59.775 1.00 91.69 98 LEU A N 1
ATOM 751 C CA . LEU A 1 98 ? -39.939 -17.150 60.473 1.00 91.69 98 LEU A CA 1
ATOM 752 C C . LEU A 1 98 ? -38.893 -16.070 60.174 1.00 91.69 98 LEU A C 1
ATOM 754 O O . LEU A 1 98 ? -39.243 -15.002 59.682 1.00 91.69 98 LEU A O 1
ATOM 758 N N . LEU A 1 99 ? -37.613 -16.370 60.409 1.00 92.38 99 LEU A N 1
ATOM 759 C CA . LEU A 1 99 ? -36.511 -15.425 60.215 1.00 92.38 99 LEU A CA 1
ATOM 760 C C . LEU A 1 99 ? -36.358 -15.000 58.747 1.00 92.38 99 LEU A C 1
ATOM 762 O O . LEU A 1 99 ? -36.054 -13.842 58.474 1.00 92.38 99 LEU A O 1
ATOM 766 N N . GLN A 1 100 ? -36.631 -15.900 57.797 1.00 93.25 100 GLN A N 1
ATOM 767 C CA . GLN A 1 100 ? -36.578 -15.596 56.367 1.00 93.25 100 GLN A CA 1
ATOM 768 C C . GLN A 1 100 ? -37.631 -14.569 55.911 1.00 93.25 100 GLN A C 1
ATOM 770 O O . GLN A 1 100 ? -37.449 -13.933 54.872 1.00 93.25 100 GLN A O 1
ATOM 775 N N . GLN A 1 101 ? -38.726 -14.407 56.660 1.00 93.56 101 GLN A N 1
ATOM 776 C CA . GLN A 1 101 ? -39.822 -13.480 56.349 1.00 93.56 101 GLN A CA 1
ATOM 777 C C . GLN A 1 101 ? -39.646 -12.093 56.986 1.00 93.56 101 GLN A C 1
ATOM 779 O O . GLN A 1 101 ? -40.404 -11.170 56.673 1.00 93.56 101 GLN A O 1
ATOM 784 N N . LEU A 1 102 ? -38.656 -11.925 57.865 1.00 93.81 102 LEU A N 1
ATOM 785 C CA . LEU A 1 102 ? -38.373 -10.648 58.513 1.00 93.81 102 LEU A CA 1
ATOM 786 C C . LEU A 1 102 ? -37.591 -9.722 57.573 1.00 93.81 102 LEU A C 1
ATOM 788 O O . LEU A 1 102 ? -36.617 -10.128 56.937 1.00 93.81 102 LEU A O 1
ATOM 792 N N . ASN A 1 103 ? -38.002 -8.457 57.507 1.00 94.06 103 ASN A N 1
ATOM 793 C CA . ASN A 1 103 ? -37.339 -7.398 56.755 1.00 94.06 103 ASN A CA 1
ATOM 794 C C . ASN A 1 103 ? -36.088 -6.936 57.514 1.00 94.06 103 ASN A C 1
ATOM 796 O O . ASN A 1 103 ? -36.134 -5.968 58.279 1.00 94.06 103 ASN A O 1
ATOM 800 N N . LEU A 1 104 ? -34.996 -7.677 57.327 1.00 91.94 104 LEU A N 1
ATOM 801 C CA . LEU A 1 104 ? -33.734 -7.491 58.047 1.00 91.94 104 LEU A CA 1
ATOM 802 C C . LEU A 1 104 ? -32.679 -6.739 57.236 1.00 91.94 104 LEU A C 1
ATOM 804 O O . LEU A 1 104 ? -31.834 -6.082 57.831 1.00 91.94 104 LEU A O 1
ATOM 808 N N . PHE A 1 105 ? -32.719 -6.822 55.906 1.00 92.62 105 PHE A N 1
ATOM 809 C CA . PHE A 1 105 ? -31.606 -6.400 55.056 1.00 92.62 105 PHE A CA 1
ATOM 810 C C . PHE A 1 105 ? -32.012 -5.266 54.120 1.00 92.62 105 PHE A C 1
ATOM 812 O O . PHE A 1 105 ? -33.106 -5.282 53.559 1.00 92.62 105 PHE A O 1
ATOM 819 N N . SER A 1 106 ? -31.120 -4.303 53.898 1.00 90.88 106 SER A N 1
ATOM 820 C CA . SER A 1 106 ? -31.289 -3.297 52.846 1.00 90.88 106 SER A CA 1
ATOM 821 C C . SER A 1 106 ? -31.122 -3.929 51.460 1.00 90.88 106 SER A C 1
ATOM 823 O O . SER A 1 106 ? -30.315 -4.835 51.277 1.00 90.88 106 SER A O 1
ATOM 825 N N . CYS A 1 107 ? -31.863 -3.444 50.468 1.00 90.75 107 CYS A N 1
ATOM 826 C CA . CYS A 1 107 ? -31.890 -3.967 49.104 1.00 90.75 107 CYS A CA 1
ATOM 827 C C . CYS A 1 107 ? -31.406 -2.913 48.102 1.00 90.75 107 CYS A C 1
ATOM 829 O O . CYS A 1 107 ? -31.810 -1.762 48.176 1.00 90.75 107 CYS A O 1
ATOM 831 N N . LEU A 1 108 ? -30.592 -3.291 47.122 1.00 87.69 108 LEU A N 1
ATOM 832 C CA . LEU A 1 108 ? -30.308 -2.473 45.941 1.00 87.69 108 LEU A CA 1
ATOM 833 C C . LEU A 1 108 ? -31.433 -2.612 44.901 1.00 87.69 108 LEU A C 1
ATOM 835 O O . LEU A 1 108 ? -32.096 -3.653 44.869 1.00 87.69 108 LEU A O 1
ATOM 839 N N . PRO A 1 109 ? -31.637 -1.619 44.017 1.00 79.62 109 PRO A N 1
ATOM 840 C CA . PRO A 1 109 ? -30.962 -0.314 43.966 1.00 79.62 109 PRO A CA 1
ATOM 841 C C . PRO A 1 109 ? -31.627 0.773 44.836 1.00 79.62 109 PRO A C 1
ATOM 843 O O . PRO A 1 109 ? -31.099 1.872 44.943 1.00 79.62 109 PRO A O 1
ATOM 846 N N . ASP A 1 110 ? -32.784 0.492 45.437 1.00 85.12 110 ASP A N 1
ATOM 847 C CA . ASP A 1 110 ? -33.654 1.480 46.094 1.00 85.12 110 ASP A CA 1
ATOM 848 C C . ASP A 1 110 ? -33.391 1.669 47.600 1.00 85.12 110 ASP A C 1
ATOM 850 O O . ASP A 1 110 ? -34.038 2.493 48.243 1.00 85.12 110 ASP A O 1
ATOM 854 N N . HIS A 1 111 ? -32.445 0.919 48.169 1.00 84.69 111 HIS A N 1
ATOM 855 C CA . HIS A 1 111 ? -32.120 0.870 49.599 1.00 84.69 111 HIS A CA 1
ATOM 856 C C . HIS A 1 111 ? -33.316 0.518 50.498 1.00 84.69 111 HIS A C 1
ATOM 858 O O . HIS A 1 111 ? -33.312 0.801 51.696 1.00 84.69 111 HIS A O 1
ATOM 864 N N . THR A 1 112 ? -34.330 -0.151 49.942 1.00 89.44 112 THR A N 1
ATOM 865 C CA . THR A 1 112 ? -35.503 -0.585 50.707 1.00 89.44 112 THR A CA 1
ATOM 866 C C . THR A 1 112 ? -35.160 -1.758 51.615 1.00 89.44 112 THR A C 1
ATOM 868 O O . THR A 1 112 ? -34.388 -2.639 51.241 1.00 89.44 112 THR A O 1
ATOM 871 N N . VAL A 1 113 ? -35.737 -1.805 52.817 1.00 91.19 113 VAL A N 1
ATOM 872 C CA . VAL A 1 113 ? -35.546 -2.961 53.700 1.00 91.19 113 VAL A CA 1
ATOM 873 C C . VAL A 1 113 ? -36.438 -4.108 53.235 1.00 91.19 113 VAL A C 1
ATOM 875 O O . VAL A 1 113 ? -37.642 -3.938 53.035 1.00 91.19 113 VAL A O 1
ATOM 878 N N . THR A 1 114 ? -35.853 -5.287 53.065 1.00 92.69 114 THR A N 1
ATOM 879 C CA . THR A 1 114 ? -36.535 -6.479 52.575 1.00 92.69 114 THR A CA 1
ATOM 880 C C . THR A 1 114 ? -36.114 -7.730 53.339 1.00 92.69 114 THR A C 1
ATOM 882 O O . THR A 1 114 ? -35.199 -7.715 54.168 1.00 92.69 114 THR A O 1
ATOM 885 N N . SER A 1 115 ? -36.836 -8.815 53.085 1.00 92.69 115 SER A N 1
ATOM 886 C CA . SER A 1 115 ? -36.585 -10.124 53.668 1.00 92.69 115 SER A CA 1
ATOM 887 C C . SER A 1 115 ? -35.881 -11.030 52.667 1.00 92.69 115 SER A C 1
ATOM 889 O O . SER A 1 115 ? -36.003 -10.864 51.449 1.00 92.69 115 SER A O 1
ATOM 891 N N . ILE A 1 116 ? -35.183 -12.039 53.179 1.00 92.88 116 ILE A N 1
ATOM 892 C CA . ILE A 1 116 ? -34.474 -12.992 52.322 1.00 92.88 116 ILE A CA 1
ATOM 893 C C . ILE A 1 116 ? -35.430 -13.895 51.529 1.00 92.88 116 ILE A C 1
ATOM 895 O O . ILE A 1 116 ? -35.069 -14.418 50.479 1.00 92.88 116 ILE A O 1
ATOM 899 N N . SER A 1 117 ? -36.673 -14.048 52.006 1.00 90.06 117 SER A N 1
ATOM 900 C CA . SER A 1 117 ? -37.736 -14.737 51.268 1.00 90.06 117 SER A CA 1
ATOM 901 C C . SER A 1 117 ? -38.190 -13.968 50.021 1.00 90.06 117 SER A C 1
ATOM 903 O O . SER A 1 117 ? -38.632 -14.587 49.055 1.00 90.06 117 SER A O 1
ATOM 905 N N . CYS A 1 118 ? -38.049 -12.637 50.019 1.00 90.06 118 CYS A N 1
ATOM 906 C CA . CYS A 1 118 ? -38.351 -11.785 48.870 1.00 90.06 118 CYS A CA 1
ATOM 907 C C . CYS A 1 118 ? -37.152 -11.651 47.921 1.00 90.06 118 CYS A C 1
ATOM 909 O O . CYS A 1 118 ? -37.329 -11.659 46.704 1.00 90.06 118 CYS A O 1
ATOM 911 N N . VAL A 1 119 ? -35.944 -11.501 48.471 1.00 91.56 119 VAL A N 1
ATOM 912 C CA . VAL A 1 119 ? -34.694 -11.358 47.715 1.00 91.56 119 VAL A CA 1
ATOM 913 C C . VAL A 1 119 ? -33.634 -12.243 48.359 1.00 91.56 119 VAL A C 1
ATOM 915 O O . VAL A 1 119 ? -33.134 -11.938 49.435 1.00 91.56 119 VAL A O 1
ATOM 918 N N . ASN A 1 120 ? -33.266 -13.332 47.691 1.00 92.19 120 ASN A N 1
ATOM 919 C CA . ASN A 1 120 ? -32.266 -14.285 48.184 1.00 92.19 120 ASN A CA 1
ATOM 920 C C . ASN A 1 120 ? -30.841 -14.007 47.671 1.00 92.19 120 ASN A C 1
ATOM 922 O O . ASN A 1 120 ? -29.891 -14.650 48.110 1.00 92.19 120 ASN A O 1
ATOM 926 N N . ALA A 1 121 ? -30.694 -13.068 46.741 1.00 92.81 121 ALA A N 1
ATOM 927 C CA . ALA A 1 121 ? -29.432 -12.686 46.126 1.00 92.81 121 ALA A CA 1
ATOM 928 C C . ALA A 1 121 ? -28.677 -11.697 47.017 1.00 92.81 121 ALA A C 1
ATOM 930 O O . ALA A 1 121 ? -29.192 -10.616 47.290 1.00 92.81 121 ALA A O 1
ATOM 931 N N . VAL A 1 122 ? -27.470 -12.038 47.460 1.00 92.62 122 VAL A N 1
ATOM 932 C CA . VAL A 1 122 ? -26.605 -11.180 48.284 1.00 92.62 122 VAL A CA 1
ATOM 933 C C . VAL A 1 122 ? -25.545 -10.539 47.394 1.00 92.62 122 VAL A C 1
ATOM 935 O O . VAL A 1 122 ? -24.878 -11.235 46.630 1.00 92.62 122 VAL A O 1
ATOM 938 N N . ALA A 1 123 ? -25.376 -9.221 47.494 1.00 91.19 123 ALA A N 1
ATOM 939 C CA . ALA A 1 123 ? -24.378 -8.489 46.724 1.00 91.19 123 ALA A CA 1
ATOM 940 C C . ALA A 1 123 ? -22.937 -8.946 47.061 1.00 91.19 123 ALA A C 1
ATOM 942 O O . ALA A 1 123 ? -22.653 -9.283 48.217 1.00 91.19 123 ALA A O 1
ATOM 943 N N . PRO A 1 124 ? -22.012 -8.956 46.081 1.00 89.75 124 PRO A N 1
ATOM 944 C CA . PRO A 1 124 ? -20.589 -9.169 46.339 1.00 89.75 124 PRO A CA 1
ATOM 945 C C . PRO A 1 124 ? -19.972 -7.982 47.098 1.00 89.75 124 PRO A C 1
ATOM 947 O O . PRO A 1 124 ? -20.538 -6.891 47.130 1.00 89.75 124 PRO A O 1
ATOM 950 N N . ASP A 1 125 ? -18.782 -8.188 47.675 1.00 84.19 125 ASP A N 1
ATOM 951 C CA . ASP A 1 125 ? -18.080 -7.153 48.459 1.00 84.19 125 ASP A CA 1
ATOM 952 C C . ASP A 1 125 ? -17.679 -5.937 47.608 1.00 84.19 125 ASP A C 1
ATOM 954 O O . ASP A 1 125 ? -17.676 -4.803 48.085 1.00 84.19 125 ASP A O 1
ATOM 958 N N . HIS A 1 126 ? -17.358 -6.175 46.336 1.00 85.69 126 HIS A N 1
ATOM 959 C CA . HIS A 1 126 ? -16.988 -5.147 45.373 1.00 85.69 126 HIS A CA 1
ATOM 960 C C . HIS A 1 126 ? -18.070 -5.052 44.303 1.00 85.69 126 HIS A C 1
ATOM 962 O O . HIS A 1 126 ? -18.230 -5.955 43.481 1.00 85.69 126 HIS A O 1
ATOM 968 N N . LEU A 1 127 ? -18.833 -3.962 44.342 1.00 88.06 127 LEU A N 1
ATOM 969 C CA . LEU A 1 127 ? -19.865 -3.665 43.357 1.00 88.06 127 LEU A CA 1
ATOM 970 C C . LEU A 1 127 ? -19.309 -2.771 42.241 1.00 88.06 127 LEU A C 1
ATOM 972 O O . LEU A 1 127 ? -18.473 -1.907 42.517 1.00 88.06 127 LEU A O 1
ATOM 976 N N . PRO A 1 128 ? -19.801 -2.922 41.000 1.00 91.31 128 PRO A N 1
ATOM 977 C CA . PRO A 1 128 ? -19.479 -1.991 39.928 1.00 91.31 128 PRO A CA 1
ATOM 978 C C . PRO A 1 128 ? -19.920 -0.557 40.272 1.00 91.31 128 PRO A C 1
ATOM 980 O O . PRO A 1 128 ? -20.928 -0.378 40.961 1.00 91.31 128 PRO A O 1
ATOM 983 N N . PRO A 1 129 ? -19.246 0.482 39.744 1.00 92.44 129 PRO A N 1
ATOM 984 C CA . PRO A 1 129 ? -19.529 1.888 40.055 1.00 92.44 129 PRO A CA 1
ATOM 985 C C . PRO A 1 129 ? -20.798 2.431 39.367 1.00 92.44 129 PRO A C 1
ATOM 987 O O . PRO A 1 129 ? -20.915 3.628 39.127 1.00 92.44 129 PRO A O 1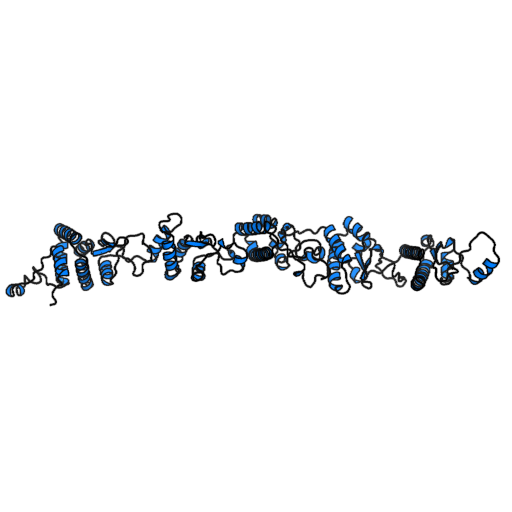
ATOM 990 N N . VAL A 1 130 ? -21.748 1.563 39.012 1.00 93.00 130 VAL A N 1
ATOM 991 C CA . VAL A 1 130 ? -22.973 1.907 38.281 1.00 93.00 130 VAL A CA 1
ATOM 992 C C . VAL A 1 130 ? -24.186 1.189 38.872 1.00 93.00 130 VAL A C 1
ATOM 994 O O . VAL A 1 130 ? -24.027 0.148 39.514 1.00 93.00 130 VAL A O 1
ATOM 997 N N . PRO A 1 131 ? -25.413 1.697 38.644 1.00 89.69 131 PRO A N 1
ATOM 998 C CA . PRO A 1 131 ? -26.622 1.039 39.124 1.00 89.69 131 PRO A CA 1
ATOM 999 C C . PRO A 1 131 ? -26.725 -0.399 38.613 1.00 89.69 131 PRO A C 1
ATOM 1001 O O . PRO A 1 131 ? -26.626 -0.648 37.410 1.00 89.69 131 PRO A O 1
ATOM 1004 N N . VAL A 1 132 ? -26.948 -1.344 39.523 1.00 89.06 132 VAL A N 1
ATOM 1005 C CA . VAL A 1 132 ? -27.115 -2.757 39.177 1.00 89.06 132 VAL A CA 1
ATOM 1006 C C . VAL A 1 132 ? -28.563 -3.006 38.734 1.00 89.06 132 VAL A C 1
ATOM 1008 O O . VAL A 1 132 ? -29.489 -2.550 39.408 1.00 89.06 132 VAL A O 1
ATOM 1011 N N . PRO A 1 133 ? -28.800 -3.736 37.631 1.00 85.56 133 PRO A N 1
ATOM 1012 C CA . PRO A 1 133 ? -30.138 -3.905 37.060 1.00 85.56 133 PRO A CA 1
ATOM 1013 C C . PRO A 1 133 ? -31.053 -4.892 37.798 1.00 85.56 133 PRO A C 1
ATOM 1015 O O . PRO A 1 133 ? -32.209 -5.063 37.404 1.00 85.56 133 PRO A O 1
ATOM 1018 N N . ARG A 1 134 ? -30.556 -5.520 38.866 1.00 87.12 134 ARG A N 1
ATOM 1019 C CA . ARG A 1 134 ? -31.236 -6.559 39.638 1.00 87.12 134 ARG A CA 1
ATOM 1020 C C . ARG A 1 134 ? -31.262 -6.205 41.123 1.00 87.12 134 ARG A C 1
ATOM 1022 O O . ARG A 1 134 ? -30.334 -5.594 41.650 1.00 87.12 134 ARG A O 1
ATOM 1029 N N . ARG A 1 135 ? -32.328 -6.636 41.806 1.00 90.12 135 ARG A N 1
ATOM 1030 C CA . ARG A 1 135 ? -32.466 -6.498 43.260 1.00 90.12 135 ARG A CA 1
ATOM 1031 C C . ARG A 1 135 ? -31.565 -7.482 43.996 1.00 90.12 135 ARG A C 1
ATOM 1033 O O . ARG A 1 135 ? -31.623 -8.681 43.730 1.00 90.12 135 ARG A O 1
ATOM 1040 N N . MET A 1 136 ? -30.770 -6.969 44.929 1.00 92.19 136 MET A N 1
ATOM 1041 C CA . MET A 1 136 ? -29.836 -7.748 45.747 1.00 92.19 136 MET A CA 1
ATOM 1042 C C . MET A 1 136 ? -29.770 -7.176 47.158 1.00 92.19 136 MET A C 1
ATOM 1044 O O . MET A 1 136 ? -29.910 -5.969 47.341 1.00 92.19 136 MET A O 1
ATOM 1048 N N . LEU A 1 137 ? -29.513 -8.022 48.146 1.00 92.12 137 LEU A N 1
ATOM 1049 C CA . LEU A 1 137 ? -29.280 -7.616 49.524 1.00 92.12 137 LEU A CA 1
ATOM 1050 C C . LEU A 1 137 ? -27.913 -6.937 49.647 1.00 92.12 137 LEU A C 1
ATOM 1052 O O . LEU A 1 137 ? -26.893 -7.504 49.254 1.00 92.12 137 LEU A O 1
ATOM 1056 N N . LEU A 1 138 ? -27.899 -5.729 50.206 1.00 89.62 138 LEU A N 1
ATOM 1057 C CA . LEU A 1 138 ? -26.703 -4.962 50.521 1.00 89.62 138 LEU A CA 1
ATOM 1058 C C . LEU A 1 138 ? -26.289 -5.247 51.967 1.00 89.62 138 LEU A C 1
ATOM 1060 O O . LEU A 1 138 ? -26.904 -4.746 52.905 1.00 89.62 138 LEU A O 1
ATOM 1064 N N . CYS A 1 139 ? -25.232 -6.034 52.135 1.00 87.25 139 CYS A N 1
ATOM 1065 C CA . CYS A 1 139 ? -24.644 -6.341 53.436 1.00 87.25 139 CYS A CA 1
ATOM 1066 C C . CYS A 1 139 ? -23.366 -5.515 53.616 1.00 87.25 139 CYS A C 1
ATOM 1068 O O . CYS A 1 139 ? -22.319 -5.894 53.096 1.00 87.25 139 CYS A O 1
ATOM 1070 N N . GLN A 1 140 ? -23.453 -4.377 54.312 1.00 78.00 140 GLN A N 1
ATOM 1071 C CA . GLN A 1 140 ? -22.292 -3.501 54.529 1.00 78.00 140 GLN A CA 1
ATOM 1072 C C . GLN A 1 140 ? -21.342 -4.075 55.581 1.00 78.00 140 GLN A C 1
ATOM 1074 O O . GLN A 1 140 ? -20.125 -3.926 55.473 1.00 78.00 140 GLN A O 1
ATOM 1079 N N . GLU A 1 141 ? -21.887 -4.755 56.592 1.00 85.25 141 GLU A N 1
ATOM 1080 C CA . GLU A 1 141 ? -21.086 -5.411 57.613 1.00 85.25 141 GLU A CA 1
ATOM 1081 C C . GLU A 1 141 ? -20.884 -6.900 57.320 1.00 85.25 141 GLU A C 1
ATOM 1083 O O . GLU A 1 141 ? -21.765 -7.606 56.822 1.00 85.25 141 GLU A O 1
ATOM 1088 N N . SER A 1 142 ? -19.736 -7.440 57.748 1.00 87.50 142 SER A N 1
ATOM 1089 C CA . SER A 1 142 ? -19.471 -8.882 57.652 1.00 87.50 142 SER A CA 1
ATOM 1090 C C . SER A 1 142 ? -20.494 -9.730 58.424 1.00 87.50 142 SER A C 1
ATOM 1092 O O . SER A 1 142 ? -20.656 -10.909 58.112 1.00 87.50 142 SER A O 1
ATOM 1094 N N . ARG A 1 143 ? -21.159 -9.151 59.436 1.00 90.12 143 ARG A N 1
ATOM 1095 C CA . ARG A 1 143 ? -22.210 -9.800 60.238 1.00 90.12 143 ARG A CA 1
ATOM 1096 C C . ARG A 1 143 ? -23.479 -10.015 59.422 1.00 90.12 143 ARG A C 1
ATOM 1098 O O . ARG A 1 143 ? -23.939 -11.148 59.319 1.00 90.12 143 ARG A O 1
ATOM 1105 N N . ASP A 1 144 ? -23.968 -8.963 58.768 1.00 90.25 144 ASP A N 1
ATOM 1106 C CA . ASP A 1 144 ? -25.153 -9.004 57.904 1.00 90.25 144 ASP A CA 1
ATOM 1107 C C . ASP A 1 144 ? -25.014 -10.104 56.854 1.00 90.25 144 ASP A C 1
ATOM 1109 O O . ASP A 1 144 ? -25.918 -10.915 56.662 1.00 90.25 144 ASP A O 1
ATOM 1113 N N . ARG A 1 145 ? -23.833 -10.179 56.228 1.00 90.44 145 ARG A N 1
ATOM 1114 C CA . ARG A 1 145 ? -23.539 -11.180 55.204 1.00 90.44 145 ARG A CA 1
ATOM 1115 C C . ARG A 1 145 ? -23.607 -12.596 55.765 1.00 90.44 145 ARG A C 1
ATOM 1117 O O . ARG A 1 145 ? -24.245 -13.450 55.161 1.00 90.44 145 ARG A O 1
ATOM 1124 N N . ARG A 1 146 ? -22.983 -12.865 56.918 1.00 90.31 146 ARG A N 1
ATOM 1125 C CA . ARG A 1 146 ? -23.016 -14.203 57.538 1.00 90.31 146 ARG A CA 1
ATOM 1126 C C . ARG A 1 146 ? -24.438 -14.633 57.879 1.00 90.31 146 ARG A C 1
ATOM 1128 O O . ARG A 1 146 ? -24.814 -15.757 57.554 1.00 90.31 146 ARG A O 1
ATOM 1135 N N . VAL A 1 147 ? -25.230 -13.733 58.458 1.00 91.75 147 VAL A N 1
ATOM 1136 C CA . VAL A 1 147 ? -26.629 -14.013 58.802 1.00 91.75 147 VAL A CA 1
ATOM 1137 C C . VAL A 1 147 ? -27.471 -14.228 57.544 1.00 91.75 147 VAL A C 1
ATOM 1139 O O . VAL A 1 147 ? -28.242 -15.183 57.491 1.00 91.75 147 VAL A O 1
ATOM 1142 N N . ALA A 1 148 ? -27.294 -13.422 56.493 1.00 92.00 148 ALA A N 1
ATOM 1143 C CA . ALA A 1 148 ? -27.981 -13.633 55.219 1.00 92.00 148 ALA A CA 1
ATOM 1144 C C . ALA A 1 148 ? -27.678 -15.028 54.640 1.00 92.00 148 ALA A C 1
ATOM 1146 O O . ALA A 1 148 ? -28.592 -15.750 54.246 1.00 92.00 148 ALA A O 1
ATOM 1147 N N . LEU A 1 149 ? -26.416 -15.468 54.661 1.00 91.44 149 LEU A N 1
ATOM 1148 C CA . LEU A 1 149 ? -26.043 -16.810 54.195 1.00 91.44 149 LEU A CA 1
ATOM 1149 C C . LEU A 1 149 ? -26.626 -17.920 55.077 1.00 91.44 149 LEU A C 1
ATOM 1151 O O . LEU A 1 149 ? -27.140 -18.906 54.551 1.00 91.44 149 LEU A O 1
ATOM 1155 N N . GLN A 1 150 ? -26.620 -17.746 56.402 1.00 89.75 150 GLN A N 1
ATOM 1156 C CA . GLN A 1 150 ? -27.246 -18.686 57.339 1.00 89.75 150 GLN A CA 1
ATOM 1157 C C . GLN A 1 150 ? -28.754 -18.835 57.076 1.00 89.75 150 GLN A C 1
ATOM 1159 O O . GLN A 1 150 ? -29.310 -19.926 57.204 1.00 89.75 150 GLN A O 1
ATOM 1164 N N . LEU A 1 151 ? -29.420 -17.756 56.656 1.00 90.62 151 LEU A N 1
ATOM 1165 C CA . LEU A 1 151 ? -30.840 -17.751 56.309 1.00 90.62 151 LEU A CA 1
ATOM 1166 C C . LEU A 1 151 ? -31.131 -18.224 54.873 1.00 90.62 151 LEU A C 1
ATOM 1168 O O . LEU A 1 151 ? -32.295 -18.248 54.477 1.00 90.62 151 LEU A O 1
ATOM 1172 N N . GLY A 1 152 ? -30.127 -18.675 54.114 1.00 88.88 152 GLY A N 1
ATOM 1173 C CA . GLY A 1 152 ? -30.298 -19.257 52.776 1.00 88.88 152 GLY A CA 1
ATOM 1174 C C . GLY A 1 152 ? -30.060 -18.292 51.612 1.00 88.88 152 GLY A C 1
ATOM 1175 O O . GLY A 1 152 ? -30.453 -18.597 50.486 1.00 88.88 152 GLY A O 1
ATOM 1176 N N . GLY A 1 153 ? -29.432 -17.144 51.864 1.00 91.44 153 GLY A N 1
ATOM 1177 C CA . GLY A 1 153 ? -28.970 -16.239 50.816 1.00 91.44 153 GLY A CA 1
ATOM 1178 C C . GLY A 1 153 ? -27.841 -16.845 49.985 1.00 91.44 153 GLY A C 1
ATOM 1179 O O . GLY A 1 153 ? -27.082 -17.690 50.461 1.00 91.44 153 GLY A O 1
ATOM 1180 N N . GLN A 1 154 ? -27.715 -16.397 48.741 1.00 92.38 154 GLN A N 1
ATOM 1181 C CA . GLN A 1 154 ? -26.662 -16.811 47.816 1.00 92.38 154 GLN A CA 1
ATOM 1182 C C . GLN A 1 154 ? -25.893 -15.582 47.342 1.00 92.38 154 GLN A C 1
ATOM 1184 O O . GLN A 1 154 ? -26.500 -14.602 46.918 1.00 92.38 154 GLN A O 1
ATOM 1189 N N . ILE A 1 155 ? -24.562 -15.620 47.441 1.00 91.25 155 ILE A N 1
ATOM 1190 C CA . ILE A 1 155 ? -23.711 -14.528 46.954 1.00 91.25 155 ILE A CA 1
ATOM 1191 C C . ILE A 1 155 ? -23.765 -14.536 45.434 1.00 91.25 155 ILE A C 1
ATOM 1193 O O . ILE A 1 155 ? -23.419 -15.537 44.807 1.00 91.25 155 ILE A O 1
ATOM 1197 N N . GLU A 1 156 ? -24.160 -13.408 44.862 1.00 91.31 156 GLU A N 1
ATOM 1198 C CA . GLU A 1 156 ? -24.110 -13.208 43.424 1.00 91.31 156 GLU A CA 1
ATOM 1199 C C . GLU A 1 156 ? -22.668 -13.010 42.965 1.00 91.31 156 GLU A C 1
ATOM 1201 O O . GLU A 1 156 ? -21.859 -12.323 43.598 1.00 91.31 156 GLU A O 1
ATOM 1206 N N . SER A 1 157 ? -22.349 -13.623 41.833 1.00 91.25 157 SER A N 1
ATOM 1207 C CA . SER A 1 157 ? -21.057 -13.465 41.188 1.00 91.25 157 SER A CA 1
ATOM 1208 C C . SER A 1 157 ? -20.948 -12.071 40.562 1.00 91.25 157 SER A C 1
ATOM 1210 O O . SER A 1 157 ? -21.861 -11.596 39.881 1.00 91.25 157 SER A O 1
ATOM 1212 N N . LEU A 1 158 ? -19.783 -11.434 40.726 1.00 91.62 158 LEU A N 1
ATOM 1213 C CA . LEU A 1 158 ? -19.465 -10.188 40.028 1.00 91.62 158 LEU A CA 1
ATOM 1214 C C . LEU A 1 158 ? -19.540 -10.362 38.502 1.00 91.62 158 LEU A C 1
ATOM 1216 O O . LEU A 1 158 ? -19.975 -9.446 37.806 1.00 91.62 158 LEU A O 1
ATOM 1220 N N . GLN A 1 159 ? -19.158 -11.532 37.978 1.00 92.38 159 GLN A N 1
ATOM 1221 C CA . GLN A 1 159 ? -19.245 -11.838 36.551 1.00 92.38 159 GLN A CA 1
ATOM 1222 C C . GLN A 1 159 ? -20.696 -11.858 36.052 1.00 92.38 159 GLN A C 1
ATOM 1224 O O . GLN A 1 159 ? -20.981 -11.308 34.989 1.00 92.38 159 GLN A O 1
ATOM 1229 N N . ASP A 1 160 ? -21.620 -12.447 36.814 1.00 91.38 160 ASP A N 1
ATOM 1230 C CA . ASP A 1 160 ? -23.033 -12.533 36.424 1.00 91.38 160 ASP A CA 1
ATOM 1231 C C . ASP A 1 160 ? -23.715 -11.164 36.446 1.00 91.38 160 ASP A C 1
ATOM 1233 O O . ASP A 1 160 ? -24.396 -10.794 35.486 1.00 91.38 160 ASP A O 1
ATOM 1237 N N . ILE A 1 161 ? -23.440 -10.370 37.485 1.00 92.75 161 ILE A N 1
ATOM 1238 C CA . ILE A 1 161 ? -23.882 -8.973 37.579 1.00 92.75 161 ILE A CA 1
ATOM 1239 C C . ILE A 1 161 ? -23.356 -8.164 36.388 1.00 92.75 161 ILE A C 1
ATOM 1241 O O . ILE A 1 161 ? -24.104 -7.447 35.723 1.00 92.75 161 ILE A O 1
ATOM 1245 N N . SER A 1 162 ? -22.065 -8.304 36.089 1.00 94.38 162 SER A N 1
ATOM 1246 C CA . SER A 1 162 ? -21.409 -7.566 35.009 1.00 94.38 162 SER A CA 1
ATOM 1247 C C . SER A 1 162 ? -21.935 -7.967 33.635 1.00 94.38 162 SER A C 1
ATOM 1249 O O . SER A 1 162 ? -22.100 -7.110 32.769 1.00 94.38 162 SER A O 1
ATOM 1251 N N . ARG A 1 163 ? -22.272 -9.248 33.437 1.00 94.31 163 ARG A N 1
ATOM 1252 C CA . ARG A 1 163 ? -22.936 -9.727 32.221 1.00 94.31 163 ARG A CA 1
ATOM 1253 C C . ARG A 1 163 ? -24.273 -9.028 32.006 1.00 94.31 163 ARG A C 1
ATOM 1255 O O . ARG A 1 163 ? -24.556 -8.593 30.894 1.00 94.31 163 ARG A O 1
ATOM 1262 N N . GLU A 1 164 ? -25.089 -8.911 33.051 1.00 92.38 164 GLU A N 1
ATOM 1263 C CA . GLU A 1 164 ? -26.395 -8.255 32.958 1.00 92.38 164 GLU A CA 1
ATOM 1264 C C . GLU A 1 164 ? -26.263 -6.756 32.653 1.00 92.38 164 GLU A C 1
ATOM 1266 O O . GLU A 1 164 ? -26.988 -6.235 31.802 1.00 92.38 164 GLU A O 1
ATOM 1271 N N . ILE A 1 165 ? -25.293 -6.081 33.282 1.00 93.94 165 ILE A N 1
ATOM 1272 C CA . ILE A 1 165 ? -24.970 -4.675 32.997 1.00 93.94 165 ILE A CA 1
ATOM 1273 C C . ILE A 1 165 ? -24.570 -4.509 31.525 1.00 93.94 165 ILE A C 1
ATOM 1275 O O . ILE A 1 165 ? -25.159 -3.687 30.825 1.00 93.94 165 ILE A O 1
ATOM 1279 N N . LEU A 1 166 ? -23.639 -5.326 31.019 1.00 94.00 166 LEU A N 1
ATOM 1280 C CA . LEU A 1 166 ? -23.197 -5.275 29.620 1.00 94.00 166 LEU A CA 1
ATOM 1281 C C . LEU A 1 166 ? -24.355 -5.494 28.635 1.00 94.00 166 LEU A C 1
ATOM 1283 O O . LEU A 1 166 ? -24.492 -4.746 27.668 1.00 94.00 166 LEU A O 1
ATOM 1287 N N . LEU A 1 167 ? -25.238 -6.463 28.904 1.00 92.31 167 LEU A N 1
ATOM 1288 C CA . LEU A 1 167 ? -26.418 -6.725 28.069 1.00 92.31 167 LEU A CA 1
ATOM 1289 C C . LEU A 1 167 ? -27.380 -5.531 28.008 1.00 92.31 167 LEU A C 1
ATOM 1291 O O . LEU A 1 167 ? -28.034 -5.322 26.987 1.00 92.31 167 LEU A O 1
ATOM 1295 N N . LYS A 1 168 ? -27.472 -4.747 29.083 1.00 91.38 168 LYS A N 1
ATOM 1296 C CA . LYS A 1 168 ? -28.303 -3.537 29.155 1.00 91.38 168 LYS A CA 1
ATOM 1297 C C . LYS A 1 168 ? -27.613 -2.280 28.624 1.00 91.38 168 LYS A C 1
ATOM 1299 O O . LYS A 1 168 ? -28.291 -1.353 28.186 1.00 91.38 168 LYS A O 1
ATOM 1304 N N . MET A 1 169 ? -26.280 -2.253 28.612 1.00 92.44 169 MET A N 1
ATOM 1305 C CA . MET A 1 169 ? -25.479 -1.205 27.966 1.00 92.44 169 MET A CA 1
ATOM 1306 C C . MET A 1 169 ? -25.420 -1.340 26.440 1.00 92.44 169 MET A C 1
ATOM 1308 O O . MET A 1 169 ? -25.014 -0.380 25.770 1.00 92.44 169 MET A O 1
ATOM 1312 N N . HIS A 1 170 ? -25.819 -2.502 25.906 1.00 87.50 170 HIS A N 1
ATOM 1313 C CA . HIS A 1 170 ? -25.806 -2.798 24.477 1.00 87.50 170 HIS A CA 1
ATOM 1314 C C . HIS A 1 170 ? -26.534 -1.707 23.665 1.00 87.50 170 HIS A C 1
ATOM 1316 O O . HIS A 1 170 ? -27.561 -1.193 24.131 1.00 87.50 170 HIS A O 1
ATOM 1322 N N . PRO A 1 171 ? -26.046 -1.365 22.453 1.00 78.50 171 PRO A N 1
ATOM 1323 C CA . PRO A 1 171 ? -26.650 -0.337 21.600 1.00 78.50 171 PRO A CA 1
ATOM 1324 C C . PRO A 1 171 ? -28.147 -0.515 21.308 1.00 78.50 171 PRO A C 1
ATOM 1326 O O . PRO A 1 171 ? -28.816 0.457 20.994 1.00 78.50 171 PRO A O 1
ATOM 1329 N N . ASP A 1 172 ? -28.686 -1.730 21.429 1.00 81.56 172 ASP A N 1
ATOM 1330 C CA . ASP A 1 172 ? -30.108 -1.999 21.158 1.00 81.56 172 ASP A CA 1
ATOM 1331 C C . ASP A 1 172 ? -31.043 -1.648 22.325 1.00 81.56 172 ASP A C 1
ATOM 1333 O O . ASP A 1 172 ? -32.258 -1.582 22.141 1.00 81.56 172 ASP A O 1
ATOM 1337 N N . ARG A 1 173 ? -30.505 -1.485 23.541 1.00 81.00 173 ARG A N 1
ATOM 1338 C CA . ARG A 1 173 ? -31.300 -1.222 24.754 1.00 81.00 173 ARG A CA 1
ATOM 1339 C C . ARG A 1 173 ? -31.082 0.176 25.315 1.00 81.00 173 ARG A C 1
ATOM 1341 O O . ARG A 1 173 ? -32.040 0.790 25.766 1.00 81.00 173 ARG A O 1
ATOM 1348 N N . GLU A 1 174 ? -29.832 0.644 25.303 1.00 77.50 174 GLU A N 1
ATOM 1349 C CA . GLU A 1 174 ? -29.416 1.971 25.789 1.00 77.50 174 GLU A CA 1
ATOM 1350 C C . GLU A 1 174 ? -29.967 2.359 27.177 1.00 77.50 174 GLU A C 1
ATOM 1352 O O . GLU A 1 174 ? -30.266 3.519 27.443 1.00 77.50 174 GLU A O 1
ATOM 1357 N N . GLU A 1 175 ? -30.048 1.404 28.110 1.00 87.62 175 GLU A N 1
ATOM 1358 C CA . GLU A 1 175 ? -30.582 1.650 29.464 1.00 87.62 175 GLU A CA 1
ATOM 1359 C C . GLU A 1 175 ? -29.622 2.457 30.367 1.00 87.62 175 GLU A C 1
ATOM 1361 O O . GLU A 1 175 ? -30.002 2.870 31.462 1.00 87.62 175 GLU A O 1
ATOM 1366 N N . TYR A 1 176 ? -28.381 2.685 29.923 1.00 90.94 176 TYR A N 1
ATOM 1367 C CA . TYR A 1 176 ? -27.337 3.401 30.662 1.00 90.94 176 TYR A CA 1
ATOM 1368 C C . TYR A 1 176 ? -26.861 4.642 29.908 1.00 90.94 176 TYR A C 1
ATOM 1370 O O . TYR A 1 176 ? -26.630 4.601 28.697 1.00 90.94 176 TYR A O 1
ATOM 1378 N N . LEU A 1 177 ? -26.628 5.723 30.654 1.00 91.81 177 LEU A N 1
ATOM 1379 C CA . LEU A 1 177 ? -26.049 6.966 30.143 1.00 91.81 177 LEU A CA 1
ATOM 1380 C C . LEU A 1 177 ? -24.569 6.783 29.782 1.00 91.81 177 LEU A C 1
ATOM 1382 O O . LEU A 1 177 ? -23.891 5.910 30.323 1.00 91.81 177 LEU A O 1
ATOM 1386 N N . LEU A 1 178 ? -24.040 7.647 28.912 1.00 89.88 178 LEU A N 1
ATOM 1387 C CA . LEU A 1 178 ? -22.638 7.587 28.479 1.00 89.88 178 LEU A CA 1
ATOM 1388 C C . LEU A 1 178 ? -21.652 7.606 29.656 1.00 89.88 178 LEU A C 1
ATOM 1390 O O . LEU A 1 178 ? -20.740 6.787 29.694 1.00 89.88 178 LEU A O 1
ATOM 1394 N N . GLU A 1 179 ? -21.860 8.490 30.633 1.00 91.50 179 GLU A N 1
ATOM 1395 C CA . GLU A 1 179 ? -21.004 8.587 31.824 1.00 91.50 179 GLU A CA 1
ATOM 1396 C C . GLU A 1 179 ? -20.967 7.267 32.604 1.00 91.50 179 GLU A C 1
ATOM 1398 O O . GLU A 1 179 ? -19.903 6.818 33.026 1.00 91.50 179 GLU A O 1
ATOM 1403 N N . GLN A 1 180 ? -22.117 6.596 32.723 1.00 93.38 180 GLN A N 1
ATOM 1404 C CA . GLN A 1 180 ? -22.221 5.294 33.380 1.00 93.38 180 GLN A CA 1
ATOM 1405 C C . GLN A 1 180 ? -21.521 4.208 32.558 1.00 93.38 180 GLN A C 1
ATOM 1407 O O . GLN A 1 180 ? -20.795 3.390 33.118 1.00 93.38 180 GLN A O 1
ATOM 1412 N N . LYS A 1 181 ? -21.679 4.216 31.226 1.00 92.94 181 LYS A N 1
ATOM 1413 C CA . LYS A 1 181 ? -20.945 3.297 30.342 1.00 92.94 181 LYS A CA 1
ATOM 1414 C C . LYS A 1 181 ? -19.437 3.472 30.520 1.00 92.94 181 LYS A C 1
ATOM 1416 O O . LYS A 1 181 ? -18.740 2.489 30.726 1.00 92.94 181 LYS A O 1
ATOM 1421 N N . GLN A 1 182 ? -18.936 4.704 30.520 1.00 91.81 182 GLN A N 1
ATOM 1422 C CA . GLN A 1 182 ? -17.509 4.986 30.697 1.00 91.81 182 GLN A CA 1
ATOM 1423 C C . GLN A 1 182 ? -16.994 4.570 32.081 1.00 91.81 182 GLN A C 1
ATOM 1425 O O . GLN A 1 182 ? -15.946 3.935 32.176 1.00 91.81 182 GLN A O 1
ATOM 1430 N N . GLN A 1 183 ? -17.734 4.868 33.154 1.00 93.31 183 GLN A N 1
ATOM 1431 C CA . GLN A 1 183 ? -17.376 4.446 34.515 1.00 93.31 183 GLN A CA 1
ATOM 1432 C C . GLN A 1 183 ? -17.303 2.923 34.643 1.00 93.31 183 GLN A C 1
ATOM 1434 O O . GLN A 1 183 ? -16.328 2.392 35.174 1.00 93.31 183 GLN A O 1
ATOM 1439 N N . PHE A 1 184 ? -18.310 2.215 34.126 1.00 94.94 184 PHE A N 1
ATOM 1440 C CA . PHE A 1 184 ? -18.322 0.758 34.153 1.00 94.94 184 PHE A CA 1
ATOM 1441 C C . PHE A 1 184 ? -17.225 0.157 33.281 1.00 94.94 184 PHE A C 1
ATOM 1443 O O . PHE A 1 184 ? -16.588 -0.798 33.702 1.00 94.94 184 PHE A O 1
ATOM 1450 N N . MET A 1 185 ? -16.968 0.711 32.095 1.00 93.62 185 MET A N 1
ATOM 1451 C CA . MET A 1 185 ? -15.932 0.190 31.204 1.00 93.62 185 MET A CA 1
ATOM 1452 C C . MET A 1 185 ? -14.523 0.374 31.774 1.00 93.62 185 MET A C 1
ATOM 1454 O O . MET A 1 185 ? -13.699 -0.517 31.600 1.00 93.62 185 MET A O 1
ATOM 1458 N N . ARG A 1 186 ? -14.251 1.452 32.523 1.00 91.81 186 ARG A N 1
ATOM 1459 C CA . ARG A 1 186 ? -12.991 1.583 33.280 1.00 91.81 186 ARG A CA 1
ATOM 1460 C C . ARG A 1 186 ? -12.867 0.506 34.355 1.00 91.81 186 ARG A C 1
ATOM 1462 O O . ARG A 1 186 ? -11.895 -0.237 34.356 1.00 91.81 186 ARG A O 1
ATOM 1469 N N . PHE A 1 187 ? -13.908 0.330 35.170 1.00 93.31 187 PHE A N 1
ATOM 1470 C CA . PHE A 1 187 ? -13.966 -0.761 36.149 1.00 93.31 187 PHE A CA 1
ATOM 1471 C C . PHE A 1 187 ? -13.795 -2.147 35.500 1.00 93.31 187 PHE A C 1
ATOM 1473 O O . PHE A 1 187 ? -13.090 -3.006 36.020 1.00 93.31 187 PHE A O 1
ATOM 1480 N N . PHE A 1 188 ? -14.414 -2.366 34.339 1.00 94.06 188 PHE A N 1
ATOM 1481 C CA . PHE A 1 188 ? -14.313 -3.609 33.584 1.00 94.06 188 PHE A CA 1
ATOM 1482 C C . PHE A 1 188 ? -12.874 -3.889 33.137 1.00 94.06 188 PHE A C 1
ATOM 1484 O O . PHE A 1 188 ? -12.413 -5.029 33.230 1.00 94.06 188 PHE A O 1
ATOM 1491 N N . MET A 1 189 ? -12.174 -2.859 32.654 1.00 91.88 189 MET A N 1
ATOM 1492 C CA . MET A 1 189 ? -10.784 -2.975 32.219 1.00 91.88 189 MET A CA 1
ATOM 1493 C C . MET A 1 189 ? -9.840 -3.331 33.373 1.00 91.88 189 MET A C 1
ATOM 1495 O O . MET A 1 189 ? -8.924 -4.127 33.161 1.00 91.88 189 MET A O 1
ATOM 1499 N N . ASP A 1 190 ? -10.112 -2.824 34.576 1.00 90.75 190 ASP A N 1
ATOM 1500 C CA . ASP A 1 190 ? -9.306 -3.095 35.768 1.00 90.75 190 ASP A CA 1
ATOM 1501 C C . ASP A 1 190 ? -9.582 -4.490 36.364 1.00 90.75 190 ASP A C 1
ATOM 1503 O O . ASP A 1 190 ? -8.650 -5.237 36.665 1.00 90.75 190 ASP A O 1
ATOM 1507 N N . GLU A 1 191 ? -10.855 -4.882 36.495 1.00 90.50 191 GLU A N 1
ATOM 1508 C CA . GLU A 1 191 ? -11.254 -6.037 37.322 1.00 90.50 191 GLU A CA 1
ATOM 1509 C C . GLU A 1 191 ? -11.674 -7.286 36.522 1.00 90.50 191 GLU A C 1
ATOM 1511 O O . GLU A 1 191 ? -11.584 -8.412 37.016 1.00 90.50 191 GLU A O 1
ATOM 1516 N N . LEU A 1 192 ? -12.161 -7.132 35.283 1.00 91.94 192 LEU A N 1
ATOM 1517 C CA . LEU A 1 192 ? -12.912 -8.188 34.574 1.00 91.94 192 LEU A CA 1
ATOM 1518 C C . LEU A 1 192 ? -12.350 -8.575 33.205 1.00 91.94 192 LEU A C 1
ATOM 1520 O O . LEU A 1 192 ? -12.825 -9.531 32.589 1.00 91.94 192 LEU A O 1
ATOM 1524 N N . LEU A 1 193 ? -11.292 -7.905 32.755 1.00 90.94 193 LEU A N 1
ATOM 1525 C CA . LEU A 1 193 ? -10.666 -8.102 31.445 1.00 90.94 193 LEU A CA 1
ATOM 1526 C C . LEU A 1 193 ? -10.134 -9.534 31.202 1.00 90.94 193 LEU A C 1
ATOM 1528 O O . LEU A 1 193 ? -9.838 -9.920 30.070 1.00 90.94 193 LEU A O 1
ATOM 1532 N N . SER A 1 194 ? -9.988 -10.334 32.263 1.00 90.50 194 SER A N 1
ATOM 1533 C CA . SER A 1 194 ? -9.568 -11.738 32.187 1.00 90.50 194 SER A CA 1
ATOM 1534 C C . SER A 1 194 ? -10.685 -12.695 31.735 1.00 90.50 194 SER A C 1
ATOM 1536 O O . SER A 1 194 ? -10.387 -13.793 31.252 1.00 90.50 194 SER A O 1
ATOM 1538 N N . ASP A 1 195 ? -11.958 -12.294 31.829 1.00 91.62 195 ASP A N 1
ATOM 1539 C CA . ASP A 1 195 ? -13.104 -13.116 31.432 1.00 91.62 195 ASP A CA 1
ATOM 1540 C C . ASP A 1 195 ? -13.417 -12.956 29.937 1.00 91.62 195 ASP A C 1
ATOM 1542 O O . ASP A 1 195 ? -14.012 -11.976 29.485 1.00 91.62 195 ASP A O 1
ATOM 1546 N N . ARG A 1 196 ? -13.072 -13.981 29.150 1.00 90.75 196 ARG A N 1
ATOM 1547 C CA . ARG A 1 196 ? -13.291 -13.989 27.694 1.00 90.75 196 ARG A CA 1
ATOM 1548 C C . ARG A 1 196 ? -14.760 -13.840 27.294 1.00 90.75 196 ARG A C 1
ATOM 1550 O O . ARG A 1 196 ? -15.032 -13.249 26.250 1.00 90.75 196 ARG A O 1
ATOM 1557 N N . SER A 1 197 ? -15.686 -14.392 28.082 1.00 92.81 197 SER A N 1
ATOM 1558 C CA . SER A 1 197 ? -17.118 -14.344 27.773 1.00 92.81 197 SER A CA 1
ATOM 1559 C C . SER A 1 197 ? -17.659 -12.926 27.923 1.00 92.81 197 SER A C 1
ATOM 1561 O O . SER A 1 197 ? -18.415 -12.456 27.073 1.00 92.81 197 SER A O 1
ATOM 1563 N N . LEU A 1 198 ? -17.206 -12.213 28.956 1.00 94.12 198 LEU A N 1
ATOM 1564 C CA . LEU A 1 198 ? -17.584 -10.824 29.173 1.00 94.12 198 LEU A CA 1
ATOM 1565 C C . LEU A 1 198 ? -16.886 -9.893 28.183 1.00 94.12 198 LEU A C 1
ATOM 1567 O O . LEU A 1 198 ? -17.541 -9.008 27.642 1.00 94.12 198 LEU A O 1
ATOM 1571 N N . CYS A 1 199 ? -15.613 -10.136 27.849 1.00 93.81 199 CYS A N 1
ATOM 1572 C CA . CYS A 1 199 ? -14.908 -9.372 26.812 1.00 93.81 199 CYS A CA 1
ATOM 1573 C C . CYS A 1 199 ? -15.617 -9.439 25.447 1.00 93.81 199 CYS A C 1
ATOM 1575 O O . CYS A 1 199 ? -15.552 -8.494 24.662 1.00 93.81 199 CYS A O 1
ATOM 1577 N N . GLN A 1 200 ? -16.323 -10.535 25.144 1.00 92.19 200 GLN A N 1
ATOM 1578 C CA . GLN A 1 200 ? -17.123 -10.633 23.922 1.00 92.19 200 GLN A CA 1
ATOM 1579 C C . GLN A 1 200 ? -18.357 -9.724 23.925 1.00 92.19 200 GLN A C 1
ATOM 1581 O O . GLN A 1 200 ? -18.728 -9.225 22.871 1.00 92.19 200 GLN A O 1
ATOM 1586 N N . LEU A 1 201 ? -18.967 -9.487 25.085 1.00 92.69 201 LEU A N 1
ATOM 1587 C CA . LEU A 1 201 ? -20.088 -8.552 25.219 1.00 92.69 201 LEU A CA 1
ATOM 1588 C C . LEU A 1 201 ? -19.602 -7.103 25.318 1.00 92.69 201 LEU A C 1
ATOM 1590 O O . LEU A 1 201 ? -20.217 -6.198 24.772 1.00 92.69 201 LEU A O 1
ATOM 1594 N N . ALA A 1 202 ? -18.482 -6.884 26.005 1.00 93.69 202 ALA A N 1
ATOM 1595 C CA . ALA A 1 202 ? -17.932 -5.563 26.264 1.00 93.69 202 ALA A CA 1
ATOM 1596 C C . ALA A 1 202 ? -17.365 -4.876 25.009 1.00 93.69 202 ALA A C 1
ATOM 1598 O O . ALA A 1 202 ? -17.422 -3.651 24.911 1.00 93.69 202 ALA A O 1
ATOM 1599 N N . ARG A 1 203 ? -16.859 -5.636 24.026 1.00 93.94 203 ARG A N 1
ATOM 1600 C CA . ARG A 1 203 ? -16.253 -5.063 22.809 1.00 93.94 203 ARG A CA 1
ATOM 1601 C C . ARG A 1 203 ? -17.223 -4.263 21.930 1.00 93.94 203 ARG A C 1
ATOM 1603 O O . ARG A 1 203 ? -16.759 -3.357 21.243 1.00 93.94 203 ARG A O 1
ATOM 1610 N N . SER A 1 204 ? -18.523 -4.585 21.958 1.00 92.88 204 SER A N 1
ATOM 1611 C CA . SER A 1 204 ? -19.566 -3.959 21.124 1.00 92.88 204 SER A CA 1
ATOM 1612 C C . SER A 1 204 ? -20.230 -2.749 21.792 1.00 92.88 204 SER A C 1
ATOM 1614 O O . SER A 1 204 ? -21.085 -2.075 21.209 1.00 92.88 204 SER A O 1
ATOM 1616 N N . ILE A 1 205 ? -19.844 -2.440 23.033 1.00 92.94 205 ILE A N 1
ATOM 1617 C CA . ILE A 1 205 ? -20.382 -1.299 23.767 1.00 92.94 205 ILE A CA 1
ATOM 1618 C C . ILE A 1 205 ? -19.795 -0.010 23.197 1.00 92.94 205 ILE A C 1
ATOM 1620 O O . ILE A 1 205 ? -18.582 0.178 23.154 1.00 92.94 205 ILE A O 1
ATOM 1624 N N . LYS A 1 206 ? -20.671 0.918 22.803 1.00 92.94 206 LYS A N 1
ATOM 1625 C CA . LYS A 1 206 ? -20.282 2.258 22.351 1.00 92.94 206 LYS A CA 1
ATOM 1626 C C . LYS A 1 206 ? -20.020 3.161 23.555 1.00 92.94 206 LYS A C 1
ATOM 1628 O O . LYS A 1 206 ? -20.967 3.639 24.183 1.00 92.94 206 LYS A O 1
ATOM 1633 N N . PHE A 1 207 ? -18.748 3.379 23.876 1.00 92.12 207 PHE A N 1
ATOM 1634 C CA . PHE A 1 207 ? -18.322 4.263 24.972 1.00 92.12 207 PHE A CA 1
ATOM 1635 C C . PHE A 1 207 ? -17.096 5.126 24.639 1.00 92.12 207 PHE A C 1
ATOM 1637 O O . PHE A 1 207 ? -16.809 6.069 25.379 1.00 92.12 207 PHE A O 1
ATOM 1644 N N . LEU A 1 208 ? -16.392 4.821 23.543 1.00 91.25 208 LEU A N 1
ATOM 1645 C CA . LEU A 1 208 ? -15.196 5.538 23.114 1.00 91.25 208 LEU A CA 1
ATOM 1646 C C . LEU A 1 208 ? -15.561 6.678 22.171 1.00 91.25 208 LEU A C 1
ATOM 1648 O O . LEU A 1 208 ? -16.384 6.508 21.272 1.00 91.25 208 LEU A O 1
ATOM 1652 N N . THR A 1 209 ? -14.921 7.826 22.360 1.00 90.38 209 THR A N 1
ATOM 1653 C CA . THR A 1 209 ? -15.042 8.992 21.483 1.00 90.38 209 THR A CA 1
ATOM 1654 C C . THR A 1 209 ? -13.937 9.008 20.432 1.00 90.38 209 THR A C 1
ATOM 1656 O O . THR A 1 209 ? -12.808 8.598 20.696 1.00 90.38 209 THR A O 1
ATOM 1659 N N . THR A 1 210 ? -14.271 9.498 19.244 1.00 90.19 210 THR A N 1
ATOM 1660 C CA . THR A 1 210 ? -13.358 9.741 18.111 1.00 90.19 210 THR A CA 1
ATOM 1661 C C . THR A 1 210 ? -13.119 11.241 17.924 1.00 90.19 210 THR A C 1
ATOM 1663 O O . THR A 1 210 ? -13.832 12.041 18.530 1.00 90.19 210 THR A O 1
ATOM 1666 N N . SER A 1 211 ? -12.179 11.640 17.056 1.00 87.94 211 SER A N 1
ATOM 1667 C CA . SER A 1 211 ? -11.864 13.057 16.788 1.00 87.94 211 SER A CA 1
ATOM 1668 C C . SER A 1 211 ? -13.052 13.911 16.325 1.00 87.94 211 SER A C 1
ATOM 1670 O O . SER A 1 211 ? -13.087 15.110 16.602 1.00 87.94 211 SER A O 1
ATOM 1672 N N . SER A 1 212 ? -14.051 13.318 15.669 1.00 87.62 212 SER A N 1
ATOM 1673 C CA . SER A 1 212 ? -15.309 13.974 15.293 1.00 87.62 212 SER A CA 1
ATOM 1674 C C . SER A 1 212 ? -16.387 13.945 16.382 1.00 87.62 212 SER A C 1
ATOM 1676 O O . SER A 1 212 ? -17.542 14.279 16.114 1.00 87.62 212 SER A O 1
ATOM 1678 N N . ASN A 1 213 ? -16.034 13.566 17.615 1.00 86.50 213 ASN A N 1
ATOM 1679 C CA . ASN A 1 213 ? -16.942 13.356 18.745 1.00 86.50 213 ASN A CA 1
ATOM 1680 C C . ASN A 1 213 ? -18.010 12.271 18.506 1.00 86.50 213 ASN A C 1
ATOM 1682 O O . ASN A 1 213 ? -19.051 12.268 19.167 1.00 86.50 213 ASN A O 1
ATOM 1686 N N . GLN A 1 214 ? -17.776 11.326 17.590 1.00 89.62 214 GLN A N 1
ATOM 1687 C CA . GLN A 1 214 ? -18.660 10.169 17.431 1.00 89.62 214 GLN A CA 1
ATOM 1688 C C . GLN A 1 214 ? -18.340 9.078 18.453 1.00 89.62 214 GLN A C 1
ATOM 1690 O O . GLN A 1 214 ? -17.168 8.798 18.721 1.00 89.62 214 GLN A O 1
ATOM 1695 N N . LEU A 1 215 ? -19.392 8.435 18.970 1.00 90.38 215 LEU A N 1
ATOM 1696 C CA . LEU A 1 215 ? -19.295 7.287 19.870 1.00 90.38 215 LEU A CA 1
ATOM 1697 C C . LEU A 1 215 ? -19.175 5.981 19.084 1.00 90.38 215 LEU A C 1
ATOM 1699 O O . LEU A 1 215 ? -20.085 5.618 18.332 1.00 90.38 215 LEU A O 1
ATOM 1703 N N . LYS A 1 216 ? -18.082 5.253 19.311 1.00 92.81 216 LYS A N 1
ATOM 1704 C CA . LYS A 1 216 ? -17.805 3.957 18.686 1.00 92.81 216 LYS A CA 1
ATOM 1705 C C . LYS A 1 216 ? -17.525 2.871 19.719 1.00 92.81 216 LYS A C 1
ATOM 1707 O O . LYS A 1 216 ? -17.219 3.146 20.885 1.00 92.81 216 LYS A O 1
ATOM 1712 N N . ALA A 1 217 ? -17.703 1.631 19.277 1.00 93.44 217 ALA A N 1
ATOM 1713 C CA . ALA A 1 217 ? -17.314 0.452 20.025 1.00 93.44 217 ALA A CA 1
ATOM 1714 C C . ALA A 1 217 ? -15.820 0.161 19.827 1.00 93.44 217 ALA A C 1
ATOM 1716 O O . ALA A 1 217 ? -15.188 0.681 18.907 1.00 93.44 217 ALA A O 1
ATOM 1717 N N . VAL A 1 218 ? -15.246 -0.674 20.692 1.00 93.19 218 VAL A N 1
ATOM 1718 C CA . VAL A 1 218 ? -13.817 -1.028 20.624 1.00 93.19 218 VAL A CA 1
ATOM 1719 C C . VAL A 1 218 ? -13.520 -1.809 19.349 1.00 93.19 218 VAL A C 1
ATOM 1721 O O . VAL A 1 218 ? -12.512 -1.562 18.697 1.00 93.19 218 VAL A O 1
ATOM 1724 N N . GLU A 1 219 ? -14.426 -2.710 18.966 1.00 93.19 219 GLU A N 1
ATOM 1725 C CA . GLU A 1 219 ? -14.282 -3.540 17.765 1.00 93.19 219 GLU A CA 1
ATOM 1726 C C . GLU A 1 219 ? -14.352 -2.751 16.447 1.00 93.19 219 GLU A C 1
ATOM 1728 O O . GLU A 1 219 ? -13.930 -3.252 15.407 1.00 93.19 219 GLU A O 1
ATOM 1733 N N . ASP A 1 220 ? -14.833 -1.507 16.480 1.00 92.75 220 ASP A N 1
ATOM 1734 C CA . ASP A 1 220 ? -14.903 -0.629 15.309 1.00 92.75 220 ASP A CA 1
ATOM 1735 C C . ASP A 1 220 ? -13.631 0.210 15.113 1.00 92.75 220 ASP A C 1
ATOM 1737 O O . ASP A 1 220 ? -13.486 0.866 14.080 1.00 92.75 220 ASP A O 1
ATOM 1741 N N . LEU A 1 221 ? -12.724 0.216 16.093 1.00 94.12 221 LEU A N 1
ATOM 1742 C CA . LEU A 1 221 ? -11.573 1.113 16.156 1.00 94.12 221 LEU A CA 1
ATOM 1743 C C . LEU A 1 221 ? -10.249 0.363 16.006 1.00 94.12 221 LEU A C 1
ATOM 1745 O O . LEU A 1 221 ? -10.110 -0.792 16.406 1.00 94.12 221 LEU A O 1
ATOM 1749 N N . TYR A 1 222 ? -9.254 1.057 15.463 1.00 94.25 222 TYR A N 1
ATOM 1750 C CA . TYR A 1 222 ? -7.897 0.549 15.301 1.00 94.25 222 TYR A CA 1
ATOM 1751 C C . TYR A 1 222 ? -6.995 0.950 16.457 1.00 94.25 222 TYR A C 1
ATOM 1753 O O . TYR A 1 222 ? -7.199 1.966 17.125 1.00 94.25 222 TYR A O 1
ATOM 1761 N N . ASN A 1 223 ? -5.952 0.153 16.669 1.00 91.88 223 ASN A N 1
ATOM 1762 C CA . ASN A 1 223 ? -4.959 0.443 17.685 1.00 91.88 223 ASN A CA 1
ATOM 1763 C C . ASN A 1 223 ? -4.056 1.631 17.264 1.00 91.88 223 ASN A C 1
ATOM 1765 O O . ASN A 1 223 ? -3.313 1.527 16.281 1.00 91.88 223 ASN A O 1
ATOM 1769 N N . PRO A 1 224 ? -4.059 2.750 18.022 1.00 89.81 224 PRO A N 1
ATOM 1770 C CA . PRO A 1 224 ? -3.300 3.955 17.688 1.00 89.81 224 PRO A CA 1
ATOM 1771 C C . PRO A 1 224 ? -1.779 3.797 17.847 1.00 89.81 224 PRO A C 1
ATOM 1773 O O . PRO A 1 224 ? -1.027 4.687 17.443 1.00 89.81 224 PRO A O 1
ATOM 1776 N N . CYS A 1 225 ? -1.287 2.698 18.419 1.00 88.00 225 CYS A N 1
ATOM 1777 C CA . CYS A 1 225 ? 0.147 2.417 18.505 1.00 88.00 225 CYS A CA 1
ATOM 1778 C C . CYS A 1 225 ? 0.748 1.969 17.159 1.00 88.00 225 CYS A C 1
ATOM 1780 O O . CYS A 1 225 ? 1.965 2.052 16.970 1.00 88.00 225 CYS A O 1
ATOM 1782 N N . HIS A 1 226 ? -0.080 1.547 16.195 1.00 89.31 226 HIS A N 1
ATOM 1783 C CA . HIS A 1 226 ? 0.381 1.153 14.864 1.00 89.31 226 HIS A CA 1
ATOM 1784 C C . HIS A 1 226 ? 0.613 2.374 13.973 1.00 89.31 226 HIS A C 1
ATOM 1786 O O . HIS A 1 226 ? -0.320 2.967 13.428 1.00 89.31 226 HIS A O 1
ATOM 1792 N N . LYS A 1 227 ? 1.889 2.730 13.786 1.00 89.75 227 LYS A N 1
ATOM 1793 C CA . LYS A 1 227 ? 2.302 3.867 12.945 1.00 89.75 227 LYS A CA 1
ATOM 1794 C C . LYS A 1 227 ? 1.776 3.760 11.514 1.00 89.75 227 LYS A C 1
ATOM 1796 O O . LYS A 1 227 ? 1.297 4.751 10.979 1.00 89.75 227 LYS A O 1
ATOM 1801 N N . LEU A 1 228 ? 1.823 2.559 10.933 1.00 90.81 228 LEU A N 1
ATOM 1802 C CA . LEU A 1 228 ? 1.374 2.318 9.564 1.00 90.81 228 LEU A CA 1
ATOM 1803 C C . LEU A 1 228 ? -0.123 2.616 9.403 1.00 90.81 228 LEU A C 1
ATOM 1805 O O . LEU A 1 228 ? -0.516 3.304 8.469 1.00 90.81 228 LEU A O 1
ATOM 1809 N N . LEU A 1 229 ? -0.950 2.169 10.353 1.00 92.50 229 LEU A N 1
ATOM 1810 C CA . LEU A 1 229 ? -2.386 2.450 10.350 1.00 92.50 229 LEU A CA 1
ATOM 1811 C C . LEU A 1 229 ? -2.676 3.940 10.524 1.00 92.50 229 LEU A C 1
ATOM 1813 O O . LEU A 1 229 ? -3.511 4.470 9.799 1.00 92.50 229 LEU A O 1
ATOM 1817 N N . LYS A 1 230 ? -1.964 4.627 11.426 1.00 90.81 230 LYS A N 1
ATOM 1818 C CA . LYS A 1 230 ? -2.108 6.080 11.629 1.00 90.81 230 LYS A CA 1
ATOM 1819 C C . LYS A 1 230 ? -1.780 6.907 10.389 1.00 90.81 230 LYS A C 1
ATOM 1821 O O . LYS A 1 230 ? -2.336 7.980 10.208 1.00 90.81 230 LYS A O 1
ATOM 1826 N N . GLU A 1 231 ? -0.868 6.438 9.543 1.00 91.19 231 GLU A N 1
ATOM 1827 C CA . GLU A 1 231 ? -0.530 7.134 8.298 1.00 91.19 231 GLU A CA 1
ATOM 1828 C C . GLU A 1 231 ? -1.573 6.922 7.194 1.00 91.19 231 GLU A C 1
ATOM 1830 O O . GLU A 1 231 ? -1.677 7.750 6.290 1.00 91.19 231 GLU A O 1
ATOM 1835 N N . VAL A 1 232 ? -2.320 5.816 7.253 1.00 92.06 232 VAL A N 1
ATOM 1836 C CA . VAL A 1 232 ? -3.223 5.353 6.190 1.00 92.06 232 VAL A CA 1
ATOM 1837 C C . VAL A 1 232 ? -4.682 5.708 6.472 1.00 92.06 232 VAL A C 1
ATOM 1839 O O . VAL A 1 232 ? -5.393 6.184 5.580 1.00 92.06 232 VAL A O 1
ATOM 1842 N N . LEU A 1 233 ? -5.136 5.475 7.698 1.00 91.19 233 LEU A N 1
ATOM 1843 C CA . LEU A 1 233 ? -6.517 5.668 8.122 1.00 91.19 233 LEU A CA 1
ATOM 1844 C C . LEU A 1 233 ? -6.765 7.106 8.581 1.00 91.19 233 LEU A C 1
ATOM 1846 O O . LEU A 1 233 ? -5.843 7.833 8.938 1.00 91.19 233 LEU A O 1
ATOM 1850 N N . ALA A 1 234 ? -8.031 7.518 8.561 1.00 87.94 234 ALA A N 1
ATOM 1851 C CA . ALA A 1 234 ? -8.437 8.805 9.115 1.00 87.94 234 ALA A CA 1
ATOM 1852 C C . ALA A 1 234 ? -8.369 8.785 10.651 1.00 87.94 234 ALA A C 1
ATOM 1854 O O . ALA A 1 234 ? -8.601 7.735 11.255 1.00 87.94 234 ALA A O 1
ATOM 1855 N N . ASP A 1 235 ? -8.153 9.948 11.271 1.00 86.62 235 ASP A N 1
ATOM 1856 C CA . ASP A 1 235 ? -8.072 10.103 12.734 1.00 86.62 235 ASP A CA 1
ATOM 1857 C C . ASP A 1 235 ? -9.316 9.547 13.464 1.00 86.62 235 ASP A C 1
ATOM 1859 O O . ASP A 1 235 ? -9.202 8.933 14.523 1.00 86.62 235 ASP A O 1
ATOM 1863 N N . ASP A 1 236 ? -10.493 9.623 12.832 1.00 89.12 236 ASP A N 1
ATOM 1864 C CA . ASP A 1 236 ? -11.770 9.069 13.319 1.00 89.12 236 ASP A CA 1
ATOM 1865 C C . ASP A 1 236 ? -11.833 7.529 13.402 1.00 89.12 236 ASP A C 1
ATOM 1867 O O . ASP A 1 236 ? -12.842 6.951 13.831 1.00 89.12 236 ASP A O 1
ATOM 1871 N N . SER A 1 237 ? -10.779 6.848 12.958 1.00 91.19 237 SER A N 1
ATOM 1872 C CA . SER A 1 237 ? -10.634 5.389 13.042 1.00 91.19 237 SER A CA 1
ATOM 1873 C C . SER A 1 237 ? -9.974 4.949 14.352 1.00 91.19 237 SER A C 1
ATOM 1875 O O . SER A 1 237 ? -9.860 3.750 14.602 1.00 91.19 237 SER A O 1
ATOM 1877 N N . PHE A 1 238 ? -9.546 5.902 15.186 1.00 92.06 238 PHE A N 1
ATOM 1878 C CA . PHE A 1 238 ? -8.818 5.668 16.430 1.00 92.06 238 PHE A CA 1
ATOM 1879 C C . PHE A 1 238 ? -9.569 6.254 17.639 1.00 92.06 238 PHE A C 1
ATOM 1881 O O . PHE A 1 238 ? -10.320 7.223 17.495 1.00 92.06 238 PHE A O 1
ATOM 1888 N N . PRO A 1 239 ? -9.385 5.681 18.842 1.00 90.94 239 PRO A N 1
ATOM 1889 C CA . PRO A 1 239 ? -9.926 6.257 20.070 1.00 90.94 239 PRO A CA 1
ATOM 1890 C C . PRO A 1 239 ? -9.225 7.577 20.428 1.00 90.94 239 PRO A C 1
ATOM 1892 O O . PRO A 1 239 ? -8.021 7.727 20.219 1.00 90.94 239 PRO A O 1
ATOM 1895 N N . GLN A 1 240 ? -9.970 8.514 21.018 1.00 87.12 240 GLN A N 1
ATOM 1896 C CA . GLN A 1 240 ? -9.464 9.795 21.514 1.00 87.12 240 GLN A CA 1
ATOM 1897 C C . GLN A 1 240 ? -9.505 9.854 23.049 1.00 87.12 240 GLN A C 1
ATOM 1899 O O . GLN A 1 240 ? -10.527 9.534 23.651 1.00 87.12 240 GLN A O 1
ATOM 1904 N N . GLY A 1 241 ? -8.426 10.342 23.675 1.00 71.44 241 GLY A N 1
ATOM 1905 C CA . GLY A 1 241 ? -8.411 10.751 25.089 1.00 71.44 241 GLY A CA 1
ATOM 1906 C C . GLY A 1 241 ? -8.242 9.635 26.128 1.00 71.44 241 GLY A C 1
ATOM 1907 O O . GLY A 1 241 ? -8.271 9.932 27.316 1.00 71.44 241 GLY A O 1
ATOM 1908 N N . GLU A 1 242 ? -8.036 8.385 25.706 1.00 70.44 242 GLU A N 1
ATOM 1909 C CA . GLU A 1 242 ? -7.869 7.211 26.584 1.00 70.44 242 GLU A CA 1
ATOM 1910 C C . GLU A 1 242 ? -6.481 6.563 26.377 1.00 70.44 242 GLU A C 1
ATOM 1912 O O . GLU A 1 242 ? -6.351 5.342 26.271 1.00 70.44 242 GLU A O 1
ATOM 1917 N N . ASP A 1 243 ? -5.432 7.393 26.285 1.00 74.12 243 ASP A N 1
ATOM 1918 C CA . ASP A 1 243 ? -4.050 6.951 26.020 1.00 74.12 243 ASP A CA 1
ATOM 1919 C C . ASP A 1 243 ? -3.516 6.006 27.115 1.00 74.12 243 ASP A C 1
ATOM 1921 O O . ASP A 1 243 ? -2.788 5.056 26.820 1.00 74.12 243 ASP A O 1
ATOM 1925 N N . ASP A 1 244 ? -3.944 6.206 28.365 1.00 79.50 244 ASP A N 1
ATOM 1926 C CA . ASP A 1 244 ? -3.547 5.385 29.517 1.00 79.50 244 ASP A CA 1
ATOM 1927 C C . ASP A 1 244 ? -4.143 3.964 29.474 1.00 79.50 244 ASP A C 1
ATOM 1929 O O . ASP A 1 244 ? -3.629 3.048 30.119 1.00 79.50 244 ASP A O 1
ATOM 1933 N N . PHE A 1 245 ? -5.208 3.755 28.690 1.00 84.69 245 PHE A N 1
ATOM 1934 C CA . PHE A 1 245 ? -5.943 2.488 28.625 1.00 84.69 245 PHE A CA 1
ATOM 1935 C C . PHE A 1 245 ? -5.736 1.713 27.318 1.00 84.69 245 PHE A C 1
ATOM 1937 O O . PHE A 1 245 ? -6.340 0.654 27.138 1.00 84.69 245 PHE A O 1
ATOM 1944 N N . ILE A 1 246 ? -4.866 2.173 26.413 1.00 88.75 246 ILE A N 1
ATOM 1945 C CA . ILE A 1 246 ? -4.695 1.558 25.084 1.00 88.75 246 ILE A CA 1
ATOM 1946 C C . ILE A 1 246 ? -4.325 0.071 25.162 1.00 88.75 246 ILE A C 1
ATOM 1948 O O . ILE A 1 246 ? -4.906 -0.733 24.433 1.00 88.75 246 ILE A O 1
ATOM 1952 N N . ASP A 1 247 ? -3.444 -0.329 26.082 1.00 88.88 247 ASP A N 1
ATOM 1953 C CA . ASP A 1 247 ? -3.055 -1.739 26.256 1.00 88.88 247 ASP A CA 1
ATOM 1954 C C . ASP A 1 247 ? -4.239 -2.626 26.687 1.00 88.88 247 ASP A C 1
ATOM 1956 O O . ASP A 1 247 ? -4.335 -3.801 26.313 1.00 88.88 247 ASP A O 1
ATOM 1960 N N . MET A 1 248 ? -5.161 -2.074 27.478 1.00 91.50 248 MET A N 1
ATOM 1961 C CA . MET A 1 248 ? -6.379 -2.760 27.917 1.00 91.50 248 MET A CA 1
ATOM 1962 C C . MET A 1 248 ? -7.412 -2.816 26.789 1.00 91.50 248 MET A C 1
ATOM 1964 O O . MET A 1 248 ? -7.983 -3.877 26.536 1.00 91.50 248 MET A O 1
ATOM 1968 N N . LEU A 1 249 ? -7.585 -1.723 26.042 1.00 91.94 249 LEU A N 1
ATOM 1969 C CA . LEU A 1 249 ? -8.438 -1.680 24.853 1.00 91.94 249 LEU A CA 1
ATOM 1970 C C . LEU A 1 249 ? -7.947 -2.648 23.764 1.00 91.94 249 LEU A C 1
ATOM 1972 O O . LEU A 1 249 ? -8.753 -3.311 23.109 1.00 91.94 249 LEU A O 1
ATOM 1976 N N . GLN A 1 250 ? -6.630 -2.810 23.612 1.00 91.44 250 GLN A N 1
ATOM 1977 C CA . GLN A 1 250 ? -6.049 -3.794 22.701 1.00 91.44 250 GLN A CA 1
ATOM 1978 C C . GLN A 1 250 ? -6.441 -5.223 23.090 1.00 91.44 250 GLN A C 1
ATOM 1980 O O . GLN A 1 250 ? -6.850 -6.002 22.232 1.00 91.44 250 GLN A O 1
ATOM 1985 N N . LYS A 1 251 ? -6.379 -5.565 24.381 1.00 89.81 251 LYS A N 1
ATOM 1986 C CA . LYS A 1 251 ? -6.843 -6.869 24.888 1.00 89.81 251 LYS A CA 1
ATOM 1987 C C . LYS A 1 251 ? -8.355 -7.060 24.726 1.00 89.81 251 LYS A C 1
ATOM 1989 O O . LYS A 1 251 ? -8.805 -8.195 24.580 1.00 89.81 251 LYS A O 1
ATOM 1994 N N . LEU A 1 252 ? -9.123 -5.971 24.763 1.00 91.62 252 LEU A N 1
ATOM 1995 C CA . LEU A 1 252 ? -10.576 -5.989 24.613 1.00 91.62 252 LEU A CA 1
ATOM 1996 C C . LEU A 1 252 ? -11.019 -6.189 23.153 1.00 91.62 252 LEU A C 1
ATOM 1998 O O . LEU A 1 252 ? -12.040 -6.837 22.917 1.00 91.62 252 LEU A O 1
ATOM 2002 N N . GLY A 1 253 ? -10.232 -5.702 22.187 1.00 91.19 253 GLY A N 1
ATOM 2003 C CA . GLY A 1 253 ? -10.413 -6.037 20.772 1.00 91.19 253 GLY A CA 1
ATOM 2004 C C . GLY A 1 253 ? -10.165 -4.919 19.762 1.00 91.19 253 GLY A C 1
ATOM 2005 O O . GLY A 1 253 ? -10.810 -4.949 18.715 1.00 91.19 253 GLY A O 1
ATOM 2006 N N . LEU A 1 254 ? -9.284 -3.945 20.042 1.00 93.50 254 LEU A N 1
ATOM 2007 C CA . LEU A 1 254 ? -8.875 -2.979 19.012 1.00 93.50 254 LEU A CA 1
ATOM 2008 C C . LEU A 1 254 ? -8.305 -3.707 17.792 1.00 93.50 254 LEU A C 1
ATOM 2010 O O . LEU A 1 254 ? -7.509 -4.640 17.932 1.00 93.50 254 LEU A O 1
ATOM 2014 N N . LYS A 1 255 ? -8.682 -3.235 16.605 1.00 94.00 255 LYS A N 1
ATOM 2015 C CA . LYS A 1 255 ? -8.222 -3.797 15.341 1.00 94.00 255 LYS A CA 1
ATOM 2016 C C . LYS A 1 255 ? -6.727 -3.569 15.133 1.00 94.00 255 LYS A C 1
ATOM 2018 O O . LYS A 1 255 ? -6.201 -2.484 15.407 1.00 94.00 255 LYS A O 1
ATOM 2023 N N . ASP A 1 256 ? -6.062 -4.591 14.611 1.00 91.75 256 ASP A N 1
ATOM 2024 C CA . ASP A 1 256 ? -4.674 -4.531 14.165 1.00 91.75 256 ASP A CA 1
ATOM 2025 C C . ASP A 1 256 ? -4.565 -4.330 12.642 1.00 91.75 256 ASP A C 1
ATOM 2027 O O . ASP A 1 256 ? -5.558 -4.174 11.925 1.00 91.75 256 ASP A O 1
ATOM 2031 N N . GLU A 1 257 ? -3.330 -4.337 12.138 1.00 90.38 257 GLU A N 1
ATOM 2032 C CA . GLU A 1 257 ? -3.050 -4.226 10.704 1.00 90.38 257 GLU A CA 1
ATOM 2033 C C . GLU A 1 257 ? -3.756 -5.314 9.889 1.00 90.38 257 GLU A C 1
ATOM 2035 O O . GLU A 1 257 ? -4.237 -5.023 8.800 1.00 90.38 257 GLU A O 1
ATOM 2040 N N . ASN A 1 258 ? -3.907 -6.527 10.428 1.00 88.69 258 ASN A N 1
ATOM 2041 C CA . ASN A 1 258 ? -4.524 -7.668 9.755 1.00 88.69 258 ASN A CA 1
ATOM 2042 C C . ASN A 1 258 ? -6.058 -7.613 9.758 1.00 88.69 258 ASN A C 1
ATOM 2044 O O . ASN A 1 258 ? -6.712 -8.523 9.249 1.00 88.69 258 ASN A O 1
ATOM 2048 N N . GLN A 1 259 ? -6.681 -6.598 10.337 1.00 90.38 259 GLN A N 1
ATOM 2049 C CA . GLN A 1 259 ? -8.140 -6.500 10.388 1.00 90.38 259 GLN A CA 1
ATOM 2050 C C . GLN A 1 259 ? -8.704 -5.447 9.437 1.00 90.38 259 GLN A C 1
ATOM 2052 O O . GLN A 1 259 ? -9.920 -5.269 9.406 1.00 90.38 259 GLN A O 1
ATOM 2057 N N . VAL A 1 260 ? -7.847 -4.830 8.617 1.00 91.31 260 VAL A N 1
ATOM 2058 C CA . VAL A 1 260 ? -8.268 -3.912 7.557 1.00 91.31 260 VAL A CA 1
ATOM 2059 C C . VAL A 1 260 ? -9.034 -4.667 6.474 1.00 91.31 260 VAL A C 1
ATOM 2061 O O . VAL A 1 260 ? -8.581 -5.679 5.933 1.00 91.31 260 VAL A O 1
ATOM 2064 N N . THR A 1 261 ? -10.235 -4.183 6.192 1.00 91.56 261 THR A N 1
ATOM 2065 C CA . THR A 1 261 ? -11.188 -4.771 5.253 1.00 91.56 261 THR A CA 1
ATOM 2066 C C . THR A 1 261 ? -10.946 -4.289 3.824 1.00 91.56 261 THR A C 1
ATOM 2068 O O . THR A 1 261 ? -10.367 -3.227 3.585 1.00 91.56 261 THR A O 1
ATOM 2071 N N . SER A 1 262 ? -11.435 -5.055 2.844 1.00 92.75 262 SER A N 1
ATOM 2072 C CA . SER A 1 262 ? -11.385 -4.677 1.426 1.00 92.75 262 SER A CA 1
ATOM 2073 C C . SER A 1 262 ? -12.042 -3.320 1.150 1.00 92.75 262 SER A C 1
ATOM 2075 O O . SER A 1 262 ? -11.519 -2.535 0.365 1.00 92.75 262 SER A O 1
ATOM 2077 N N . GLU A 1 263 ? -13.158 -3.022 1.819 1.00 92.50 263 GLU A N 1
ATOM 2078 C CA . GLU A 1 263 ? -13.883 -1.755 1.668 1.00 92.50 263 GLU A CA 1
ATOM 2079 C C . GLU A 1 263 ? -13.058 -0.567 2.172 1.00 92.50 263 GLU A C 1
ATOM 2081 O O . GLU A 1 263 ? -13.000 0.463 1.504 1.00 92.50 263 GLU A O 1
ATOM 2086 N N . GLU A 1 264 ? -12.359 -0.717 3.299 1.00 92.81 264 GLU A N 1
ATOM 2087 C CA . GLU A 1 264 ? -11.472 0.328 3.820 1.00 92.81 264 GLU A CA 1
ATOM 2088 C C . GLU A 1 264 ? -10.302 0.589 2.862 1.00 92.81 264 GLU A C 1
ATOM 2090 O O . GLU A 1 264 ? -10.009 1.750 2.575 1.00 92.81 264 GLU A O 1
ATOM 2095 N N . PHE A 1 265 ? -9.682 -0.457 2.293 1.00 94.44 265 PHE A N 1
ATOM 2096 C CA . PHE A 1 265 ? -8.644 -0.291 1.263 1.00 94.44 265 PHE A CA 1
ATOM 2097 C C . PHE A 1 265 ? -9.146 0.535 0.069 1.00 94.44 265 PHE A C 1
ATOM 2099 O O . PHE A 1 265 ? -8.441 1.440 -0.389 1.00 94.44 265 PHE A O 1
ATOM 2106 N N . LEU A 1 266 ? -10.362 0.258 -0.413 1.00 94.81 266 LEU A N 1
ATOM 2107 C CA . LEU A 1 266 ? -10.969 0.994 -1.524 1.00 94.81 266 LEU A CA 1
ATOM 2108 C C . LEU A 1 266 ? -11.298 2.441 -1.143 1.00 94.81 266 LEU A C 1
ATOM 2110 O O . LEU A 1 266 ? -10.970 3.344 -1.906 1.00 94.81 266 LEU A O 1
ATOM 2114 N N . GLN A 1 267 ? -11.848 2.689 0.049 1.00 94.06 267 GLN A N 1
ATOM 2115 C CA . GLN A 1 267 ? -12.127 4.048 0.537 1.00 94.06 267 GLN A CA 1
ATOM 2116 C C . GLN A 1 267 ? -10.851 4.889 0.658 1.00 94.06 267 GLN A C 1
ATOM 2118 O O . GLN A 1 267 ? -10.825 6.063 0.279 1.00 94.06 267 GLN A O 1
ATOM 2123 N N . ILE A 1 268 ? -9.759 4.296 1.154 1.00 94.50 268 ILE A N 1
ATOM 2124 C CA . ILE A 1 268 ? -8.466 4.981 1.219 1.00 94.50 268 ILE A CA 1
ATOM 2125 C C . ILE A 1 268 ? -7.977 5.301 -0.198 1.00 94.50 268 ILE A C 1
ATOM 2127 O O . ILE A 1 268 ? -7.584 6.442 -0.457 1.00 94.50 268 ILE A O 1
ATOM 2131 N N . ALA A 1 269 ? -8.022 4.332 -1.115 1.00 95.69 269 ALA A N 1
ATOM 2132 C CA . ALA A 1 269 ? -7.586 4.512 -2.497 1.00 95.69 269 ALA A CA 1
ATOM 2133 C C . ALA A 1 269 ? -8.410 5.571 -3.244 1.00 95.69 269 ALA A C 1
ATOM 2135 O O . ALA A 1 269 ? -7.836 6.408 -3.939 1.00 95.69 269 ALA A O 1
ATOM 2136 N N . GLU A 1 270 ? -9.727 5.593 -3.051 1.00 95.56 270 GLU A N 1
ATOM 2137 C CA . GLU A 1 270 ? -10.626 6.607 -3.602 1.00 95.56 270 GLU A CA 1
ATOM 2138 C C . GLU A 1 270 ? -10.297 8.002 -3.048 1.00 95.56 270 GLU A C 1
ATOM 2140 O O . GLU A 1 270 ? -10.179 8.964 -3.810 1.00 95.56 270 GLU A O 1
ATOM 2145 N N . SER A 1 271 ? -10.040 8.110 -1.738 1.00 94.50 271 SER A N 1
ATOM 2146 C CA . SER A 1 271 ? -9.632 9.379 -1.122 1.00 94.50 271 SER A CA 1
ATOM 2147 C C . SER A 1 271 ? -8.295 9.897 -1.672 1.00 94.50 271 SER A C 1
ATOM 2149 O O . SER A 1 271 ? -8.140 11.099 -1.892 1.00 94.50 271 SER A O 1
ATOM 2151 N N . LEU A 1 272 ? -7.338 9.001 -1.946 1.00 95.38 272 LEU A N 1
ATOM 2152 C CA . LEU A 1 272 ? -6.056 9.343 -2.568 1.00 95.38 272 LEU A CA 1
ATOM 2153 C C . LEU A 1 272 ? -6.223 9.735 -4.038 1.00 95.38 272 LEU A C 1
ATOM 2155 O O . LEU A 1 272 ? -5.587 10.683 -4.484 1.00 95.38 272 LEU A O 1
ATOM 2159 N N . ASN A 1 273 ? -7.125 9.075 -4.764 1.00 95.06 273 ASN A N 1
ATOM 2160 C CA . ASN A 1 273 ? -7.428 9.391 -6.158 1.00 95.06 273 ASN A CA 1
ATOM 2161 C C . ASN A 1 273 ? -8.007 10.806 -6.333 1.00 95.06 273 ASN A C 1
ATOM 2163 O O . ASN A 1 273 ? -7.741 11.462 -7.339 1.00 95.06 273 ASN A O 1
ATOM 2167 N N . ALA A 1 274 ? -8.786 11.273 -5.352 1.00 91.94 274 ALA A N 1
ATOM 2168 C CA . ALA A 1 274 ? -9.313 12.637 -5.301 1.00 91.94 274 ALA A CA 1
ATOM 2169 C C . ALA A 1 274 ? -8.316 13.667 -4.732 1.00 91.94 274 ALA A C 1
ATOM 2171 O O . ALA A 1 274 ? -8.561 14.872 -4.819 1.00 91.94 274 ALA A O 1
ATOM 2172 N N . SER A 1 275 ? -7.212 13.214 -4.133 1.00 90.31 275 SER A N 1
ATOM 2173 C CA . SER A 1 275 ? -6.201 14.081 -3.528 1.00 90.31 275 SER A CA 1
ATOM 2174 C C . SER A 1 275 ? -5.214 14.617 -4.568 1.00 90.31 275 SER A C 1
ATOM 2176 O O . SER A 1 275 ? -5.014 14.048 -5.640 1.00 90.31 275 SER A O 1
ATOM 2178 N N . ASN A 1 276 ? -4.562 15.729 -4.230 1.00 89.12 276 ASN A N 1
ATOM 2179 C CA . ASN A 1 276 ? -3.429 16.234 -5.002 1.00 89.12 276 ASN A CA 1
ATOM 2180 C C . ASN A 1 276 ? -2.161 15.432 -4.681 1.00 89.12 276 ASN A C 1
ATOM 2182 O O . ASN A 1 276 ? -2.064 14.802 -3.628 1.00 89.12 276 ASN A O 1
ATOM 2186 N N . ASP A 1 277 ? -1.142 15.550 -5.532 1.00 90.69 277 ASP A N 1
ATOM 2187 C CA . ASP A 1 277 ? 0.179 14.930 -5.349 1.00 90.69 277 ASP A CA 1
ATOM 2188 C C . ASP A 1 277 ? 1.019 15.633 -4.245 1.00 90.69 277 ASP A C 1
ATOM 2190 O O . ASP A 1 277 ? 2.196 15.941 -4.415 1.00 90.69 277 ASP A O 1
ATOM 2194 N N . HIS A 1 278 ? 0.403 15.939 -3.094 1.00 91.75 278 HIS A N 1
ATOM 2195 C CA . HIS A 1 278 ? 1.061 16.537 -1.930 1.00 91.75 278 HIS A CA 1
ATOM 2196 C C . HIS A 1 278 ? 1.941 15.494 -1.213 1.00 91.75 278 HIS A C 1
ATOM 2198 O O . HIS A 1 278 ? 1.538 14.329 -1.128 1.00 91.75 278 HIS A O 1
ATOM 2204 N N . PRO A 1 279 ? 3.085 15.877 -0.608 1.00 90.69 279 PRO A N 1
ATOM 2205 C CA . PRO A 1 279 ? 3.964 14.947 0.109 1.00 90.69 279 PRO A CA 1
ATOM 2206 C C . PRO A 1 279 ? 3.262 14.042 1.132 1.00 90.69 279 PRO A C 1
ATOM 2208 O O . PRO A 1 279 ? 3.597 12.864 1.235 1.00 90.69 279 PRO A O 1
ATOM 2211 N N . ASP A 1 280 ? 2.254 14.550 1.846 1.00 90.94 280 ASP A N 1
ATOM 2212 C CA . ASP A 1 280 ? 1.473 13.743 2.797 1.00 90.94 280 ASP A CA 1
ATOM 2213 C C . ASP A 1 280 ? 0.613 12.674 2.109 1.00 90.94 280 ASP A C 1
ATOM 2215 O O . ASP A 1 280 ? 0.491 11.565 2.625 1.00 90.94 280 ASP A O 1
ATOM 2219 N N . SER A 1 281 ? 0.056 12.973 0.928 1.00 93.19 281 SER A N 1
ATOM 2220 C CA . SER A 1 281 ? -0.700 11.998 0.124 1.00 93.19 281 SER A CA 1
ATOM 2221 C C . SER A 1 281 ? 0.224 10.926 -0.449 1.00 93.19 281 SER A C 1
ATOM 2223 O O . SER A 1 281 ? -0.118 9.747 -0.427 1.00 93.19 281 SER A O 1
ATOM 2225 N N . ILE A 1 282 ? 1.434 11.312 -0.872 1.00 94.31 282 ILE A N 1
ATOM 2226 C CA . ILE A 1 282 ? 2.476 10.369 -1.297 1.00 94.31 282 ILE A CA 1
ATOM 2227 C C . ILE A 1 282 ? 2.878 9.446 -0.141 1.00 94.31 282 ILE A C 1
ATOM 2229 O O . ILE A 1 282 ? 2.896 8.231 -0.324 1.00 94.31 282 ILE A O 1
ATOM 2233 N N . ARG A 1 283 ? 3.151 9.991 1.055 1.00 93.19 283 ARG A N 1
ATOM 2234 C CA . ARG A 1 283 ? 3.482 9.184 2.244 1.00 93.19 283 ARG A CA 1
ATOM 2235 C C . ARG A 1 283 ? 2.342 8.225 2.586 1.00 93.19 283 ARG A C 1
ATOM 2237 O O . ARG A 1 283 ? 2.573 7.032 2.736 1.00 93.19 283 ARG A O 1
ATOM 2244 N N . ARG A 1 284 ? 1.105 8.726 2.637 1.00 94.69 284 ARG A N 1
ATOM 2245 C CA . ARG A 1 284 ? -0.096 7.922 2.905 1.00 94.69 284 ARG A CA 1
ATOM 2246 C C . ARG A 1 284 ? -0.268 6.785 1.896 1.00 94.69 284 ARG A C 1
ATOM 2248 O O . ARG A 1 284 ? -0.568 5.661 2.287 1.00 94.69 284 ARG A O 1
ATOM 2255 N N . ALA A 1 285 ? -0.026 7.049 0.615 1.00 95.56 285 ALA A N 1
ATOM 2256 C CA . ALA A 1 285 ? -0.045 6.036 -0.433 1.00 95.56 285 ALA A CA 1
ATOM 2257 C C . ALA A 1 285 ? 1.076 4.992 -0.264 1.00 95.56 285 ALA A C 1
ATOM 2259 O O . ALA A 1 285 ? 0.823 3.798 -0.385 1.00 95.56 285 ALA A O 1
ATOM 2260 N N . GLN A 1 286 ? 2.303 5.395 0.078 1.00 94.56 286 GLN A N 1
ATOM 2261 C CA . GLN A 1 286 ? 3.390 4.447 0.376 1.00 94.56 286 GLN A CA 1
ATOM 2262 C C . GLN A 1 286 ? 3.017 3.506 1.530 1.00 94.56 286 GLN A C 1
ATOM 2264 O O . GLN A 1 286 ? 3.233 2.293 1.442 1.00 94.56 286 GLN A O 1
ATOM 2269 N N . SER A 1 287 ? 2.411 4.049 2.583 1.00 94.75 287 SER A N 1
ATOM 2270 C CA . SER A 1 287 ? 1.952 3.282 3.741 1.00 94.75 287 SER A CA 1
ATOM 2271 C C . SER A 1 287 ? 0.785 2.355 3.378 1.00 94.75 287 SER A C 1
ATOM 2273 O O . SER A 1 287 ? 0.793 1.189 3.773 1.00 94.75 287 SER A O 1
ATOM 2275 N N . LEU A 1 288 ? -0.149 2.808 2.529 1.00 95.50 288 LEU A N 1
ATOM 2276 C CA . LEU A 1 288 ? -1.229 1.979 1.979 1.00 95.50 288 LEU A CA 1
ATOM 2277 C C . LEU A 1 288 ? -0.665 0.761 1.243 1.00 95.50 288 LEU A C 1
ATOM 2279 O O . LEU A 1 288 ? -1.069 -0.362 1.525 1.00 95.50 288 LEU A O 1
ATOM 2283 N N . TRP A 1 289 ? 0.286 0.959 0.327 1.00 94.62 289 TRP A N 1
ATOM 2284 C CA . TRP A 1 289 ? 0.866 -0.140 -0.451 1.00 94.62 289 TRP A CA 1
ATOM 2285 C C . TRP A 1 289 ? 1.759 -1.055 0.388 1.00 94.62 289 TRP A C 1
ATOM 2287 O O . TRP A 1 289 ? 1.816 -2.257 0.128 1.00 94.62 289 TRP A O 1
ATOM 2297 N N . THR A 1 290 ? 2.398 -0.531 1.435 1.00 93.75 290 THR A N 1
ATOM 2298 C CA . THR A 1 290 ? 3.128 -1.349 2.417 1.00 93.75 290 THR A CA 1
ATOM 2299 C C . THR A 1 290 ? 2.171 -2.277 3.169 1.00 93.75 290 THR A C 1
ATOM 2301 O O . THR A 1 290 ? 2.417 -3.480 3.246 1.00 93.75 290 THR A O 1
ATOM 2304 N N . LEU A 1 291 ? 1.046 -1.739 3.649 1.00 93.50 291 LEU A N 1
ATOM 2305 C CA . LEU A 1 291 ? -0.009 -2.497 4.325 1.00 93.50 291 LEU A CA 1
ATOM 2306 C C . LEU A 1 291 ? -0.694 -3.501 3.387 1.00 93.50 291 LEU A C 1
ATOM 2308 O O . LEU A 1 291 ? -0.982 -4.630 3.775 1.00 93.50 291 LEU A O 1
ATOM 2312 N N . LEU A 1 292 ? -0.938 -3.101 2.138 1.00 92.69 292 LEU A N 1
ATOM 2313 C CA . LEU A 1 292 ? -1.531 -3.958 1.120 1.00 92.69 292 LEU A CA 1
ATOM 2314 C C . LEU A 1 292 ? -0.621 -5.149 0.816 1.00 92.69 292 LEU A C 1
ATOM 2316 O O . LEU A 1 292 ? -1.098 -6.274 0.721 1.00 92.69 292 LEU A O 1
ATOM 2320 N N . THR A 1 293 ? 0.691 -4.928 0.703 1.00 92.38 293 THR A N 1
ATOM 2321 C CA . THR A 1 293 ? 1.656 -5.985 0.360 1.00 92.38 293 THR A CA 1
ATOM 2322 C C . THR A 1 293 ? 1.638 -7.135 1.370 1.00 92.38 293 THR A C 1
ATOM 2324 O O . THR A 1 293 ? 1.771 -8.288 0.969 1.00 92.38 293 THR A O 1
ATOM 2327 N N . SER A 1 294 ? 1.414 -6.863 2.661 1.00 90.12 294 SER A N 1
ATOM 2328 C CA . SER A 1 294 ? 1.321 -7.918 3.681 1.00 90.12 294 SER A CA 1
ATOM 2329 C C . SER A 1 294 ? -0.013 -8.675 3.673 1.00 90.12 294 SER A C 1
ATOM 2331 O O . SER A 1 294 ? -0.095 -9.767 4.233 1.00 90.12 294 SER A O 1
ATOM 2333 N N . GLN A 1 295 ? -1.053 -8.136 3.027 1.00 90.81 295 GLN A N 1
ATOM 2334 C CA . GLN A 1 295 ? -2.428 -8.645 3.118 1.00 90.81 295 GLN A CA 1
ATOM 2335 C C . GLN A 1 295 ? -3.087 -8.959 1.776 1.00 90.81 295 GLN A C 1
ATOM 2337 O O . GLN A 1 295 ? -4.217 -9.444 1.747 1.00 90.81 295 GLN A O 1
ATOM 2342 N N . ILE A 1 296 ? -2.394 -8.732 0.662 1.00 90.38 296 ILE A N 1
ATOM 2343 C CA . ILE A 1 296 ? -2.962 -8.825 -0.685 1.00 90.38 296 ILE A CA 1
ATOM 2344 C C . ILE A 1 296 ? -3.545 -10.206 -1.010 1.00 90.38 296 ILE A C 1
ATOM 2346 O O . ILE A 1 296 ? -4.492 -10.308 -1.782 1.00 90.38 296 ILE A O 1
ATOM 2350 N N . SER A 1 297 ? -3.039 -11.269 -0.381 1.00 89.44 297 SER A N 1
ATO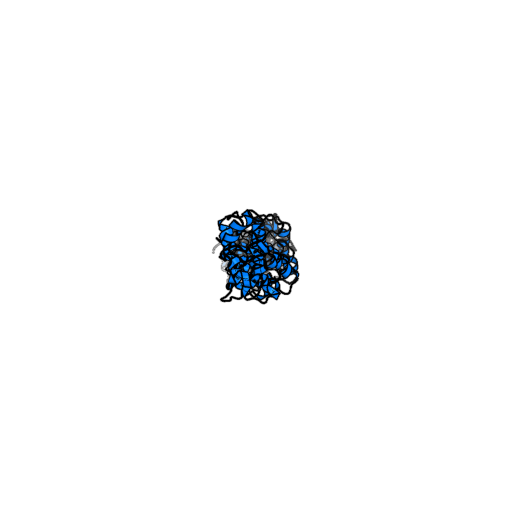M 2351 C CA . SER A 1 297 ? -3.555 -12.637 -0.528 1.00 89.44 297 SER A CA 1
ATOM 2352 C C . SER A 1 297 ? -4.984 -12.828 -0.008 1.00 89.44 297 SER A C 1
ATOM 2354 O O . SER A 1 297 ? -5.626 -13.818 -0.352 1.00 89.44 297 SER A O 1
ATOM 2356 N N . ARG A 1 298 ? -5.487 -11.903 0.817 1.00 89.62 298 ARG A N 1
ATOM 2357 C CA . ARG A 1 298 ? -6.843 -11.932 1.384 1.00 89.62 298 ARG A CA 1
ATOM 2358 C C . ARG A 1 298 ? -7.857 -11.162 0.549 1.00 89.62 298 ARG A C 1
ATOM 2360 O O . ARG A 1 298 ? -9.052 -11.285 0.804 1.00 89.62 298 ARG A O 1
ATOM 2367 N N . LEU A 1 299 ? -7.391 -10.363 -0.408 1.00 89.75 299 LEU A N 1
ATOM 2368 C CA . LEU A 1 299 ? -8.253 -9.571 -1.272 1.00 89.75 299 LEU A CA 1
ATOM 2369 C C . LEU A 1 299 ? -8.728 -10.411 -2.454 1.00 89.75 299 LEU A C 1
ATOM 2371 O O . LEU A 1 299 ? -7.968 -11.176 -3.048 1.00 89.75 299 LEU A O 1
ATOM 2375 N N . ASP A 1 300 ? -10.002 -10.259 -2.796 1.00 90.94 300 ASP A N 1
ATOM 2376 C CA . ASP A 1 300 ? -10.580 -10.910 -3.960 1.00 90.94 300 ASP A CA 1
ATOM 2377 C C . ASP A 1 300 ? -10.173 -10.200 -5.262 1.00 90.94 300 ASP A C 1
ATOM 2379 O O . ASP A 1 300 ? -9.741 -9.044 -5.288 1.00 90.94 300 ASP A O 1
ATOM 2383 N N . SER A 1 301 ? -10.322 -10.897 -6.390 1.00 89.62 301 SER A N 1
ATOM 2384 C CA . SER A 1 301 ? -9.947 -10.359 -7.703 1.00 89.62 301 SER A CA 1
ATOM 2385 C C . SER A 1 301 ? -10.718 -9.091 -8.072 1.00 89.62 301 SER A C 1
ATOM 2387 O O . SER A 1 301 ? -10.217 -8.275 -8.843 1.00 89.62 301 SER A O 1
ATOM 2389 N N . ARG A 1 302 ? -11.934 -8.921 -7.538 1.00 92.69 302 ARG A N 1
ATOM 2390 C CA . ARG A 1 302 ? -12.770 -7.752 -7.801 1.00 92.69 302 ARG A CA 1
ATOM 2391 C C . ARG A 1 302 ? -12.207 -6.511 -7.117 1.00 92.69 302 ARG A C 1
ATOM 2393 O O . ARG A 1 302 ? -12.000 -5.510 -7.795 1.00 92.69 302 ARG A O 1
ATOM 2400 N N . THR A 1 303 ? -11.900 -6.598 -5.824 1.00 93.06 303 THR A N 1
ATOM 2401 C CA . THR A 1 303 ? -11.297 -5.494 -5.068 1.00 93.06 303 THR A CA 1
ATOM 2402 C C . THR A 1 303 ? -9.957 -5.097 -5.678 1.00 93.06 303 THR A C 1
ATOM 2404 O O . THR A 1 303 ? -9.675 -3.915 -5.838 1.00 93.06 303 THR A O 1
ATOM 2407 N N . LEU A 1 304 ? -9.144 -6.075 -6.084 1.00 92.38 304 LEU A N 1
ATOM 2408 C CA . LEU A 1 304 ? -7.874 -5.814 -6.764 1.00 92.38 304 LEU A CA 1
ATOM 2409 C C . LEU A 1 304 ? -8.054 -5.089 -8.105 1.00 92.38 304 LEU A C 1
ATOM 2411 O O . LEU A 1 304 ? -7.290 -4.176 -8.419 1.00 92.38 304 LEU A O 1
ATOM 2415 N N . HIS A 1 305 ? -9.072 -5.464 -8.881 1.00 92.12 305 HIS A N 1
ATOM 2416 C CA . HIS A 1 305 ? -9.392 -4.778 -10.127 1.00 92.12 305 HIS A CA 1
ATOM 2417 C C . HIS A 1 305 ? -9.857 -3.336 -9.883 1.00 92.12 305 HIS A C 1
ATOM 2419 O O . HIS A 1 305 ? -9.365 -2.429 -10.548 1.00 92.12 305 HIS A O 1
ATOM 2425 N N . GLU A 1 306 ? -10.741 -3.103 -8.912 1.00 94.69 306 GLU A N 1
ATOM 2426 C CA . GLU A 1 306 ? -11.197 -1.755 -8.546 1.00 94.69 306 GLU A CA 1
ATOM 2427 C C . GLU A 1 306 ? -10.025 -0.894 -8.036 1.00 94.69 306 GLU A C 1
ATOM 2429 O O . GLU A 1 306 ? -9.820 0.223 -8.512 1.00 94.69 306 GLU A O 1
ATOM 2434 N N . LEU A 1 307 ? -9.164 -1.450 -7.174 1.00 94.62 307 LEU A N 1
ATOM 2435 C CA . LEU A 1 307 ? -7.952 -0.788 -6.682 1.00 94.62 307 LEU A CA 1
ATOM 2436 C C . LEU A 1 307 ? -7.017 -0.357 -7.823 1.00 94.62 307 LEU A C 1
ATOM 2438 O O . LEU A 1 307 ? -6.426 0.720 -7.765 1.00 94.62 307 LEU A O 1
ATOM 2442 N N . SER A 1 308 ? -6.898 -1.177 -8.875 1.00 94.31 308 SER A N 1
ATOM 2443 C CA . SER A 1 308 ? -6.006 -0.904 -10.009 1.00 94.31 308 SER A CA 1
ATOM 2444 C C . SER A 1 308 ? -6.387 0.332 -10.834 1.00 94.31 308 SER A C 1
ATOM 2446 O O . SER A 1 308 ? -5.544 0.857 -11.567 1.00 94.31 308 SER A O 1
ATOM 2448 N N . GLN A 1 309 ? -7.622 0.822 -10.686 1.00 95.12 309 GLN A N 1
ATOM 2449 C CA . GLN A 1 309 ? -8.148 1.977 -11.416 1.00 95.12 309 GLN A CA 1
ATOM 2450 C C . GLN A 1 309 ? -7.849 3.307 -10.706 1.00 95.12 309 GLN A C 1
ATOM 2452 O O . GLN A 1 309 ? -7.692 4.336 -11.369 1.00 95.12 309 GLN A O 1
ATOM 2457 N N . PHE A 1 310 ? -7.728 3.304 -9.376 1.00 96.50 310 PHE A N 1
ATOM 2458 C CA . PHE A 1 310 ? -7.502 4.514 -8.585 1.00 96.50 310 PHE A CA 1
ATOM 2459 C C . PHE A 1 310 ? -6.058 5.013 -8.674 1.00 96.50 310 PHE A C 1
ATOM 2461 O O . PHE A 1 310 ? -5.117 4.229 -8.569 1.00 96.50 310 PHE A O 1
ATOM 2468 N N . ARG A 1 311 ? -5.869 6.337 -8.762 1.00 96.25 311 ARG A N 1
ATOM 2469 C CA . ARG A 1 311 ? -4.560 6.996 -8.634 1.00 96.25 311 ARG A CA 1
ATOM 2470 C C . ARG A 1 311 ? -4.076 6.981 -7.185 1.00 96.25 311 ARG A C 1
ATOM 2472 O O . ARG A 1 311 ? -4.090 7.997 -6.498 1.00 96.25 311 ARG A O 1
ATOM 2479 N N . CYS A 1 312 ? -3.663 5.814 -6.709 1.00 96.00 312 CYS A N 1
ATOM 2480 C CA . CYS A 1 312 ? -3.244 5.605 -5.324 1.00 96.00 312 CYS A CA 1
ATOM 2481 C C . CYS A 1 312 ? -1.840 5.003 -5.195 1.00 96.00 312 CYS A C 1
ATOM 2483 O O . CYS A 1 312 ? -1.411 4.731 -4.077 1.00 96.00 312 CYS A O 1
ATOM 2485 N N . LEU A 1 313 ? -1.121 4.771 -6.300 1.00 96.06 313 LEU A N 1
ATOM 2486 C CA . LEU A 1 313 ? 0.230 4.206 -6.299 1.00 96.06 313 LEU A CA 1
ATOM 2487 C C . LEU A 1 313 ? 1.279 5.299 -6.547 1.00 96.06 313 LEU A C 1
ATOM 2489 O O . LEU A 1 313 ? 1.199 5.979 -7.568 1.00 96.06 313 LEU A O 1
ATOM 2493 N N . PRO A 1 314 ? 2.289 5.462 -5.676 1.00 95.12 314 PRO A N 1
ATOM 2494 C CA . PRO A 1 314 ? 3.413 6.353 -5.944 1.00 95.12 314 PRO A CA 1
ATOM 2495 C C . PRO A 1 314 ? 4.288 5.815 -7.083 1.00 95.12 314 PRO A C 1
ATOM 2497 O O . PRO A 1 314 ? 4.825 4.709 -6.989 1.00 95.12 314 PRO A O 1
ATOM 2500 N N . ALA A 1 315 ? 4.466 6.602 -8.144 1.00 94.62 315 ALA A N 1
ATOM 2501 C CA . ALA A 1 315 ? 5.430 6.297 -9.199 1.00 94.62 315 ALA A CA 1
ATOM 2502 C C . ALA A 1 315 ? 6.872 6.550 -8.731 1.00 94.62 315 ALA A C 1
ATOM 2504 O O . ALA A 1 315 ? 7.142 7.478 -7.960 1.00 94.62 315 ALA A O 1
ATOM 2505 N N . LEU A 1 316 ? 7.816 5.765 -9.259 1.00 94.31 316 LEU A N 1
ATOM 2506 C CA . LEU A 1 316 ? 9.243 6.030 -9.104 1.00 94.31 316 LEU A CA 1
ATOM 2507 C C . LEU A 1 316 ? 9.589 7.394 -9.726 1.00 94.31 316 LEU A C 1
ATOM 2509 O O . LEU A 1 316 ? 9.189 7.694 -10.854 1.00 94.31 316 LEU A O 1
ATOM 2513 N N . HIS A 1 317 ? 10.334 8.223 -8.994 1.00 93.00 317 HIS A N 1
ATOM 2514 C CA . HIS A 1 317 ? 10.652 9.599 -9.385 1.00 93.00 317 HIS A CA 1
ATOM 2515 C C . HIS A 1 317 ? 12.159 9.863 -9.317 1.00 93.00 317 HIS A C 1
ATOM 2517 O O . HIS A 1 317 ? 12.919 9.081 -8.751 1.00 93.00 317 HIS A O 1
ATOM 2523 N N . ALA A 1 318 ? 12.614 10.995 -9.859 1.00 91.56 318 ALA A N 1
ATOM 2524 C CA . ALA A 1 318 ? 14.044 11.275 -10.040 1.00 91.56 318 ALA A CA 1
ATOM 2525 C C . ALA A 1 318 ? 14.913 11.110 -8.771 1.00 91.56 318 ALA A C 1
ATOM 2527 O O . ALA A 1 318 ? 16.041 10.639 -8.863 1.00 91.56 318 ALA A O 1
ATOM 2528 N N . LYS A 1 319 ? 14.397 11.464 -7.584 1.00 89.88 319 LYS A N 1
ATOM 2529 C CA . LYS A 1 319 ? 15.137 11.353 -6.306 1.00 89.88 319 LYS A CA 1
ATOM 2530 C C . LYS A 1 319 ? 15.166 9.934 -5.718 1.00 89.88 319 LYS A C 1
ATOM 2532 O O . LYS A 1 319 ? 15.938 9.701 -4.795 1.00 89.88 319 LYS A O 1
ATOM 2537 N N . SER A 1 320 ? 14.314 9.029 -6.196 1.00 90.38 320 SER A N 1
ATOM 2538 C CA . SER A 1 320 ? 14.234 7.626 -5.761 1.00 90.38 320 SER A CA 1
ATOM 2539 C C . SER A 1 320 ? 14.757 6.647 -6.814 1.00 90.38 320 SER A C 1
ATOM 2541 O O . SER A 1 320 ? 14.692 5.439 -6.609 1.00 90.38 320 SER A O 1
ATOM 2543 N N . MET A 1 321 ? 15.305 7.150 -7.926 1.00 91.81 321 MET A N 1
ATOM 2544 C CA . MET A 1 321 ? 15.938 6.315 -8.943 1.00 91.81 321 MET A CA 1
ATOM 2545 C C . MET A 1 321 ? 17.124 5.528 -8.362 1.00 91.81 321 MET A C 1
ATOM 2547 O O . MET A 1 321 ? 17.886 6.075 -7.560 1.00 91.81 321 MET A O 1
ATOM 2551 N N . PRO A 1 322 ? 17.315 4.264 -8.776 1.00 92.94 322 PRO A N 1
ATOM 2552 C CA . PRO A 1 322 ? 18.419 3.446 -8.296 1.00 92.94 322 PRO A CA 1
ATOM 2553 C C . PRO A 1 322 ? 19.760 3.960 -8.826 1.00 92.94 322 PRO A C 1
ATOM 2555 O O . PRO A 1 322 ? 19.839 4.534 -9.913 1.00 92.94 322 PRO A O 1
ATOM 2558 N N . ASP A 1 323 ? 20.848 3.645 -8.121 1.00 90.19 323 ASP A N 1
ATOM 2559 C CA . ASP A 1 323 ? 22.207 4.021 -8.533 1.00 90.19 323 ASP A CA 1
ATOM 2560 C C . ASP A 1 323 ? 22.600 3.464 -9.910 1.00 90.19 323 ASP A C 1
ATOM 2562 O O . ASP A 1 323 ? 23.486 4.007 -10.571 1.00 90.19 323 ASP A O 1
ATOM 2566 N N . SER A 1 324 ? 21.958 2.388 -10.368 1.00 89.38 324 SER A N 1
ATOM 2567 C CA . SER A 1 324 ? 22.161 1.813 -11.701 1.00 89.38 324 SER A CA 1
ATOM 2568 C C . SER A 1 324 ? 21.571 2.670 -12.828 1.00 89.38 324 SER A C 1
ATOM 2570 O O . SER A 1 324 ? 22.009 2.547 -13.975 1.00 89.38 324 SER A O 1
ATOM 2572 N N . TYR A 1 325 ? 20.618 3.556 -12.525 1.00 93.12 325 TYR A N 1
ATOM 2573 C CA . TYR A 1 325 ? 20.008 4.451 -13.502 1.00 93.12 325 TYR A CA 1
ATOM 2574 C C . TYR A 1 325 ? 20.949 5.633 -13.814 1.00 93.12 325 TYR A C 1
ATOM 2576 O O . TYR A 1 325 ? 21.576 6.189 -12.903 1.00 93.12 325 TYR A O 1
ATOM 2584 N N . PRO A 1 326 ? 21.117 6.035 -15.090 1.00 93.06 326 PRO A N 1
ATOM 2585 C CA . PRO A 1 326 ? 21.985 7.160 -15.427 1.00 93.06 326 PRO A CA 1
ATOM 2586 C C . PRO A 1 326 ? 21.432 8.487 -14.890 1.00 93.06 326 PRO A C 1
ATOM 2588 O O . PRO A 1 326 ? 20.304 8.852 -15.202 1.00 93.06 326 PRO A O 1
ATOM 2591 N N . CYS A 1 327 ? 22.239 9.246 -14.140 1.00 88.88 327 CYS A N 1
ATOM 2592 C CA . CYS A 1 327 ? 21.782 10.480 -13.484 1.00 88.88 327 CYS A CA 1
ATOM 2593 C C . CYS A 1 327 ? 21.366 11.587 -14.471 1.00 88.88 327 CYS A C 1
ATOM 2595 O O . CYS A 1 327 ? 20.524 12.416 -14.145 1.00 88.88 327 CYS A O 1
ATOM 2597 N N . ASP A 1 328 ? 21.963 11.608 -15.665 1.00 91.75 328 ASP A N 1
ATOM 2598 C CA . ASP A 1 328 ? 21.676 12.605 -16.705 1.00 91.75 328 ASP A CA 1
ATOM 2599 C C . ASP A 1 328 ? 20.502 12.205 -17.610 1.00 91.75 328 ASP A C 1
ATOM 2601 O O . ASP A 1 328 ? 20.013 13.018 -18.394 1.00 91.75 328 ASP A O 1
ATOM 2605 N N . LEU A 1 329 ? 20.045 10.951 -17.519 1.00 93.88 329 LEU A N 1
ATOM 2606 C CA . LEU A 1 329 ? 18.842 10.504 -18.203 1.00 93.88 329 LEU A CA 1
ATOM 2607 C C . LEU A 1 329 ? 17.637 10.965 -17.368 1.00 93.88 329 LEU A C 1
ATOM 2609 O O . LEU A 1 329 ? 17.548 10.607 -16.194 1.00 93.88 329 LEU A O 1
ATOM 2613 N N . PRO A 1 330 ? 16.694 11.749 -17.918 1.00 93.19 330 PRO A N 1
ATOM 2614 C CA . PRO A 1 330 ? 15.527 12.165 -17.152 1.00 93.19 330 PRO A CA 1
ATOM 2615 C C . PRO A 1 330 ? 14.703 10.953 -16.707 1.00 93.19 330 PRO A C 1
ATOM 2617 O O . PRO A 1 330 ? 14.572 9.970 -17.436 1.00 93.19 330 PRO A O 1
ATOM 2620 N N . ALA A 1 331 ? 14.131 11.035 -15.510 1.00 93.69 331 ALA A N 1
ATOM 2621 C CA . ALA A 1 331 ? 13.035 10.167 -15.097 1.00 93.69 331 ALA A CA 1
ATOM 2622 C C . ALA A 1 331 ? 11.737 10.610 -15.789 1.00 93.69 331 ALA A C 1
ATOM 2624 O O . ALA A 1 331 ? 11.576 11.794 -16.090 1.00 93.69 331 ALA A O 1
ATOM 2625 N N . ALA A 1 332 ? 10.792 9.687 -15.983 1.00 93.25 332 ALA A N 1
ATOM 2626 C CA . ALA A 1 332 ? 9.457 10.023 -16.483 1.00 93.25 332 ALA A CA 1
ATOM 2627 C C . ALA A 1 332 ? 8.764 11.089 -15.611 1.00 93.25 332 ALA A C 1
ATOM 2629 O O . ALA A 1 332 ? 8.089 11.974 -16.136 1.00 93.25 332 ALA A O 1
ATOM 2630 N N . PHE A 1 333 ? 8.995 11.037 -14.292 1.00 90.69 333 PHE A N 1
ATOM 2631 C CA . PHE A 1 333 ? 8.493 12.007 -13.322 1.00 90.69 333 PHE A CA 1
ATOM 2632 C C . PHE A 1 333 ? 9.645 12.634 -12.515 1.00 90.69 333 PHE A C 1
ATOM 2634 O O . PHE A 1 333 ? 10.398 11.918 -11.844 1.00 90.69 333 PHE A O 1
ATOM 2641 N N . PRO A 1 334 ? 9.805 13.972 -12.548 1.00 89.25 334 PRO A N 1
ATOM 2642 C CA . PRO A 1 334 ? 10.791 14.672 -11.720 1.00 89.25 334 PRO A CA 1
ATOM 2643 C C . PRO A 1 334 ? 10.472 14.592 -10.220 1.00 89.25 334 PRO A C 1
ATOM 2645 O O . PRO A 1 334 ? 11.372 14.473 -9.386 1.00 89.25 334 PRO A O 1
ATOM 2648 N N . GLU A 1 335 ? 9.184 14.638 -9.885 1.00 92.12 335 GLU A N 1
ATOM 2649 C CA . GLU A 1 335 ? 8.656 14.623 -8.520 1.00 92.12 335 GLU A CA 1
ATOM 2650 C C . GLU A 1 335 ? 7.783 13.388 -8.284 1.00 92.12 335 GLU A C 1
ATOM 2652 O O . GLU A 1 335 ? 7.418 12.687 -9.227 1.00 92.12 335 GLU A O 1
ATOM 2657 N N . ALA A 1 336 ? 7.491 13.093 -7.018 1.00 91.94 336 ALA A N 1
ATOM 2658 C CA . ALA A 1 336 ? 6.634 11.971 -6.659 1.00 91.94 336 ALA A CA 1
ATOM 2659 C C . ALA A 1 336 ? 5.183 12.276 -7.053 1.00 91.94 336 ALA A C 1
ATOM 2661 O O . ALA A 1 336 ? 4.645 13.309 -6.666 1.00 91.94 336 ALA A O 1
ATOM 2662 N N . VAL A 1 337 ? 4.563 11.372 -7.810 1.00 94.50 337 VAL A N 1
ATOM 2663 C CA . VAL A 1 337 ? 3.200 11.524 -8.337 1.00 94.50 337 VAL A CA 1
ATOM 2664 C C . VAL A 1 337 ? 2.428 10.231 -8.106 1.00 94.50 337 VAL A C 1
ATOM 2666 O O . VAL A 1 337 ? 2.991 9.139 -8.235 1.00 94.50 337 VAL A O 1
ATOM 2669 N N . LEU A 1 338 ? 1.141 10.354 -7.780 1.00 96.25 338 LEU A N 1
ATOM 2670 C CA . LEU A 1 338 ? 0.221 9.229 -7.710 1.00 96.25 338 LEU A CA 1
ATOM 2671 C C . LEU A 1 338 ? -0.318 8.882 -9.096 1.00 96.25 338 LEU A C 1
ATOM 2673 O O . LEU A 1 338 ? -0.795 9.725 -9.862 1.00 96.25 338 LEU A O 1
ATOM 2677 N N . VAL A 1 339 ? -0.270 7.598 -9.406 1.00 96.12 339 VAL A N 1
ATOM 2678 C CA . VAL A 1 339 ? -0.695 7.017 -10.676 1.00 96.12 339 VAL A CA 1
ATOM 2679 C C . VAL A 1 339 ? -1.571 5.802 -10.409 1.00 96.12 339 VAL A C 1
ATOM 2681 O O . VAL A 1 339 ? -1.556 5.232 -9.314 1.00 96.12 339 VAL A O 1
ATOM 2684 N N . SER A 1 340 ? -2.371 5.425 -11.401 1.00 96.44 340 SER A N 1
ATOM 2685 C CA . SER A 1 340 ? -3.176 4.210 -11.318 1.00 96.44 340 SER A CA 1
ATOM 2686 C C . SER A 1 340 ? -2.283 2.987 -11.523 1.00 96.44 340 SER A C 1
ATOM 2688 O O . SER A 1 340 ? -1.496 2.997 -12.471 1.00 96.44 340 SER A O 1
ATOM 2690 N N . PRO A 1 341 ? -2.381 1.926 -10.698 1.00 96.25 341 PRO A N 1
ATOM 2691 C CA . PRO A 1 341 ? -1.568 0.717 -10.855 1.00 96.25 341 PRO A CA 1
ATOM 2692 C C . PRO A 1 341 ? -1.594 0.140 -12.271 1.00 96.25 341 PRO A C 1
ATOM 2694 O O . PRO A 1 341 ? -0.540 -0.190 -12.811 1.00 96.25 341 PRO A O 1
ATOM 2697 N N . GLN A 1 342 ? -2.769 0.127 -12.907 1.00 95.25 342 GLN A N 1
ATOM 2698 C CA . GLN A 1 342 ? -2.947 -0.354 -14.281 1.00 95.25 342 GLN A CA 1
ATOM 2699 C C . GLN A 1 342 ? -2.178 0.457 -15.332 1.00 95.25 342 GLN A C 1
ATOM 2701 O O . GLN A 1 342 ? -2.081 0.029 -16.479 1.00 95.25 342 GLN A O 1
ATOM 2706 N N . ASP A 1 343 ? -1.661 1.636 -14.974 1.00 95.38 343 ASP A N 1
ATOM 2707 C CA . ASP A 1 343 ? -0.904 2.514 -15.857 1.00 95.38 343 ASP A CA 1
ATOM 2708 C C . ASP A 1 343 ? 0.609 2.453 -15.661 1.00 95.38 343 ASP A C 1
ATOM 2710 O O . ASP A 1 343 ? 1.338 3.024 -16.477 1.00 95.38 343 ASP A O 1
ATOM 2714 N N . VAL A 1 344 ? 1.069 1.732 -14.640 1.00 96.19 344 VAL A N 1
ATOM 2715 C CA . VAL A 1 344 ? 2.472 1.625 -14.234 1.00 96.19 344 VAL A CA 1
ATOM 2716 C C . VAL A 1 344 ? 3.105 0.353 -14.770 1.00 96.19 344 VAL A C 1
ATOM 2718 O O . VAL A 1 344 ? 2.452 -0.681 -14.851 1.00 96.19 344 VAL A O 1
ATOM 2721 N N . TYR A 1 345 ? 4.390 0.413 -15.111 1.00 96.56 345 TYR A N 1
ATOM 2722 C CA . TYR A 1 345 ? 5.175 -0.771 -15.445 1.00 96.56 345 TYR A CA 1
ATOM 2723 C C . TYR A 1 345 ? 5.888 -1.352 -14.215 1.00 96.56 345 TYR A C 1
ATOM 2725 O O . TYR A 1 345 ? 6.390 -0.592 -13.381 1.00 96.56 345 TYR A O 1
ATOM 2733 N N . PRO A 1 346 ? 6.012 -2.686 -14.111 1.00 96.31 346 PRO A N 1
ATOM 2734 C CA . PRO A 1 346 ? 6.889 -3.313 -13.131 1.00 96.31 346 PRO A CA 1
ATOM 2735 C C . PRO A 1 346 ? 8.334 -2.801 -13.224 1.00 96.31 346 PRO A C 1
ATOM 2737 O O . PRO A 1 346 ? 8.833 -2.496 -14.311 1.00 96.31 346 PRO A O 1
ATOM 2740 N N . TYR A 1 347 ? 9.036 -2.789 -12.091 1.00 95.38 347 TYR A N 1
ATOM 2741 C CA . TYR A 1 347 ? 10.414 -2.296 -11.970 1.00 95.38 347 TYR A CA 1
ATOM 2742 C C . TYR A 1 347 ? 11.399 -2.929 -12.965 1.00 95.38 347 TYR A C 1
ATOM 2744 O O . TYR A 1 347 ? 12.305 -2.261 -13.456 1.00 95.38 347 TYR A O 1
ATOM 2752 N N . GLN A 1 348 ? 11.194 -4.192 -13.349 1.00 93.94 348 GLN A N 1
ATOM 2753 C CA . GLN A 1 348 ? 12.034 -4.883 -14.338 1.00 93.94 348 GLN A CA 1
ATOM 2754 C C . GLN A 1 348 ? 12.061 -4.207 -15.723 1.00 93.94 348 GLN A C 1
ATOM 2756 O O . GLN A 1 348 ? 12.994 -4.423 -16.494 1.00 93.94 348 GLN A O 1
ATOM 2761 N N . TYR A 1 349 ? 11.068 -3.370 -16.045 1.00 95.81 349 TYR A N 1
ATOM 2762 C CA . TYR A 1 349 ? 11.027 -2.595 -17.287 1.00 95.81 349 TYR A CA 1
ATOM 2763 C C . TYR A 1 349 ? 11.611 -1.187 -17.147 1.00 95.81 349 TYR A C 1
ATOM 2765 O O . TYR A 1 349 ? 11.590 -0.433 -18.121 1.00 95.81 349 TYR A O 1
ATOM 2773 N N . LEU A 1 350 ? 12.185 -0.829 -15.990 1.00 96.12 350 LEU A N 1
ATOM 2774 C CA . LEU A 1 350 ? 12.809 0.477 -15.765 1.00 96.12 350 LEU A CA 1
ATOM 2775 C C . LEU A 1 350 ? 13.792 0.841 -16.883 1.00 96.12 350 LEU A C 1
ATOM 2777 O O . LEU A 1 350 ? 13.765 1.964 -17.379 1.00 96.12 350 LEU A O 1
ATOM 2781 N N . ALA A 1 351 ? 14.590 -0.128 -17.340 1.00 96.00 351 ALA A N 1
ATOM 2782 C CA . ALA A 1 351 ? 15.576 0.096 -18.392 1.00 96.00 351 ALA A CA 1
ATOM 2783 C C . ALA A 1 351 ? 15.010 0.209 -19.818 1.00 96.00 351 ALA A C 1
ATOM 2785 O O . ALA A 1 351 ? 15.747 0.497 -20.758 1.00 96.00 351 ALA A O 1
ATOM 2786 N N . LEU A 1 352 ? 13.712 -0.045 -19.993 1.00 97.12 352 LEU A N 1
ATOM 2787 C CA . LEU A 1 352 ? 13.020 0.055 -21.276 1.00 97.12 352 LEU A CA 1
ATOM 2788 C C . LEU A 1 352 ? 12.166 1.318 -21.378 1.00 97.12 352 LEU A C 1
ATOM 2790 O O . LEU A 1 352 ? 11.934 1.796 -22.487 1.00 97.12 352 LEU A O 1
ATOM 2794 N N . VAL A 1 353 ? 11.668 1.837 -20.249 1.00 96.81 353 VAL A N 1
ATOM 2795 C CA . VAL A 1 353 ? 10.675 2.924 -20.243 1.00 96.81 353 VAL A CA 1
ATOM 2796 C C . VAL A 1 353 ? 10.919 4.021 -19.202 1.00 96.81 353 VAL A C 1
ATOM 2798 O O . VAL A 1 353 ? 10.157 4.984 -19.163 1.00 96.81 353 VAL A O 1
ATOM 2801 N N . GLY A 1 354 ? 11.968 3.936 -18.378 1.00 95.12 354 GLY A N 1
ATOM 2802 C CA . GLY A 1 354 ? 12.145 4.773 -17.179 1.00 95.12 354 GLY A CA 1
ATOM 2803 C C . GLY A 1 354 ? 12.184 6.288 -17.407 1.00 95.12 354 GLY A C 1
ATOM 2804 O O . GLY A 1 354 ? 11.893 7.055 -16.490 1.00 95.12 354 GLY A O 1
ATOM 2805 N N . SER A 1 355 ? 12.481 6.733 -18.633 1.00 96.50 355 SER A N 1
ATOM 2806 C CA . SER A 1 355 ? 12.473 8.156 -19.011 1.00 96.50 355 SER A CA 1
ATOM 2807 C C . SER A 1 355 ? 11.176 8.641 -19.662 1.00 96.50 355 SER A C 1
ATOM 2809 O O . SER A 1 355 ? 11.080 9.815 -20.014 1.00 96.50 355 SER A O 1
ATOM 2811 N N . VAL A 1 356 ? 10.196 7.757 -19.876 1.00 96.56 356 VAL A N 1
ATOM 2812 C CA . VAL A 1 356 ? 8.987 8.055 -20.669 1.00 96.56 356 VAL A CA 1
ATOM 2813 C C . VAL A 1 356 ? 7.677 7.565 -20.055 1.00 96.56 356 VAL A C 1
ATOM 2815 O O . VAL A 1 356 ? 6.627 8.080 -20.430 1.00 96.56 356 VAL A O 1
ATOM 2818 N N . ALA A 1 357 ? 7.703 6.590 -19.144 1.00 96.06 357 ALA A N 1
ATOM 2819 C CA . ALA A 1 357 ? 6.504 6.021 -18.534 1.00 96.06 357 ALA A CA 1
ATOM 2820 C C . ALA A 1 357 ? 6.691 5.770 -17.025 1.00 96.06 357 ALA A C 1
ATOM 2822 O O . ALA A 1 357 ? 7.826 5.592 -16.579 1.00 96.06 357 ALA A O 1
ATOM 2823 N N . PRO A 1 358 ? 5.599 5.743 -16.233 1.00 95.94 358 PRO A N 1
ATOM 2824 C CA . PRO A 1 358 ? 5.663 5.420 -14.810 1.00 95.94 358 PRO A CA 1
ATOM 2825 C C . PRO A 1 358 ? 6.145 3.990 -14.581 1.00 95.94 358 PRO A C 1
ATOM 2827 O O . PRO A 1 358 ? 5.692 3.049 -15.235 1.00 95.94 358 PRO A O 1
ATOM 2830 N N . VAL A 1 359 ? 7.017 3.837 -13.590 1.00 96.50 359 VAL A N 1
ATOM 2831 C CA . VAL A 1 359 ? 7.549 2.550 -13.141 1.00 96.50 359 VAL A CA 1
ATOM 2832 C C . VAL A 1 359 ? 7.308 2.423 -11.640 1.00 96.50 359 VAL A C 1
ATOM 2834 O O . VAL A 1 359 ? 7.415 3.411 -10.911 1.00 96.50 359 VAL A O 1
ATOM 2837 N N . ALA A 1 360 ? 6.935 1.230 -11.188 1.00 95.19 360 ALA A N 1
ATOM 2838 C CA . ALA A 1 360 ? 6.713 0.939 -9.778 1.00 95.19 360 ALA A CA 1
ATOM 2839 C C . ALA A 1 360 ? 8.044 0.753 -9.037 1.00 95.19 360 ALA A C 1
ATOM 2841 O O . ALA A 1 360 ? 9.060 0.392 -9.632 1.00 95.19 360 ALA A O 1
ATOM 2842 N N . ASP A 1 361 ? 8.022 0.947 -7.719 1.00 92.62 361 ASP A N 1
ATOM 2843 C CA . ASP A 1 361 ? 9.156 0.622 -6.853 1.00 92.62 361 ASP A CA 1
ATOM 2844 C C . ASP A 1 361 ? 9.515 -0.877 -6.925 1.00 92.62 361 ASP A C 1
ATOM 2846 O O . ASP A 1 361 ? 8.655 -1.743 -7.145 1.00 92.62 361 ASP A O 1
ATOM 2850 N N . GLU A 1 362 ? 10.795 -1.189 -6.720 1.00 92.62 362 GLU A N 1
ATOM 2851 C CA . GLU A 1 362 ? 11.328 -2.554 -6.752 1.00 92.62 362 GLU A CA 1
ATOM 2852 C C . GLU A 1 362 ? 10.650 -3.465 -5.720 1.00 92.62 362 GLU A C 1
ATOM 2854 O O . GLU A 1 362 ? 10.307 -4.607 -6.031 1.00 92.62 362 GLU A O 1
ATOM 2859 N N . ARG A 1 363 ? 10.376 -2.958 -4.511 1.00 90.81 363 ARG A N 1
ATOM 2860 C CA . ARG A 1 363 ? 9.771 -3.746 -3.426 1.00 90.81 363 ARG A CA 1
ATOM 2861 C C . ARG A 1 363 ? 8.365 -4.198 -3.791 1.00 90.81 363 ARG A C 1
ATOM 2863 O O . ARG A 1 363 ? 8.037 -5.367 -3.618 1.00 90.81 363 ARG A O 1
ATOM 2870 N N . LEU A 1 364 ? 7.561 -3.298 -4.352 1.00 90.62 364 LEU A N 1
ATOM 2871 C CA . LEU A 1 364 ? 6.202 -3.611 -4.805 1.00 90.62 364 LEU A CA 1
ATOM 2872 C C . LEU A 1 364 ? 6.230 -4.559 -6.003 1.00 90.62 364 LEU A C 1
ATOM 2874 O O . LEU A 1 364 ? 5.476 -5.529 -6.061 1.00 90.62 364 LEU A O 1
ATOM 2878 N N . SER A 1 365 ? 7.163 -4.317 -6.924 1.00 89.19 365 SER A N 1
ATOM 2879 C CA . SER A 1 365 ? 7.365 -5.158 -8.100 1.00 89.19 365 SER A CA 1
ATOM 2880 C C . SER A 1 365 ? 7.888 -6.549 -7.758 1.00 89.19 365 SER A C 1
ATOM 2882 O O . SER A 1 365 ? 7.810 -7.424 -8.602 1.00 89.19 365 SER A O 1
ATOM 2884 N N . SER A 1 366 ? 8.393 -6.811 -6.553 1.00 88.88 366 SER A N 1
ATOM 2885 C CA . SER A 1 366 ? 8.817 -8.162 -6.161 1.00 88.88 366 SER A CA 1
ATOM 2886 C C . SER A 1 366 ? 7.644 -9.109 -5.863 1.00 88.88 366 SER A C 1
ATOM 2888 O O . SER A 1 366 ? 7.800 -10.327 -5.938 1.00 88.88 366 SER A O 1
ATOM 2890 N N . HIS A 1 367 ? 6.450 -8.575 -5.578 1.00 91.12 367 HIS A N 1
ATOM 2891 C CA . HIS A 1 367 ? 5.294 -9.370 -5.173 1.00 91.12 367 HIS A CA 1
ATOM 2892 C C . HIS A 1 367 ? 4.414 -9.763 -6.374 1.00 91.12 367 HIS A C 1
ATOM 2894 O O . HIS A 1 367 ? 3.808 -8.910 -7.020 1.00 91.12 367 HIS A O 1
ATOM 2900 N N . GLU A 1 368 ? 4.253 -11.065 -6.636 1.00 90.44 368 GLU A N 1
ATOM 2901 C CA . GLU A 1 368 ? 3.583 -11.585 -7.845 1.00 90.44 368 GLU A CA 1
ATOM 2902 C C . GLU A 1 368 ? 2.140 -11.071 -8.027 1.00 90.44 368 GLU A C 1
ATOM 2904 O O . GLU A 1 368 ? 1.755 -10.657 -9.119 1.00 90.44 368 GLU A O 1
ATOM 2909 N N . LEU A 1 369 ? 1.331 -11.059 -6.958 1.00 90.94 369 LEU A N 1
ATOM 2910 C CA . LEU A 1 369 ? -0.052 -10.560 -7.031 1.00 90.94 369 LEU A CA 1
ATOM 2911 C C . LEU A 1 369 ? -0.138 -9.051 -7.304 1.00 90.94 369 LEU A C 1
ATOM 2913 O O . LEU A 1 369 ? -1.058 -8.624 -7.992 1.00 90.94 369 LEU A O 1
ATOM 2917 N N . ILE A 1 370 ? 0.823 -8.260 -6.810 1.00 92.12 370 ILE A N 1
ATOM 2918 C CA . ILE A 1 370 ? 0.879 -6.815 -7.066 1.00 92.12 370 ILE A CA 1
ATOM 2919 C C . ILE A 1 370 ? 1.279 -6.573 -8.517 1.00 92.12 370 ILE A C 1
ATOM 2921 O O . ILE A 1 370 ? 0.645 -5.775 -9.200 1.00 92.12 370 ILE A O 1
ATOM 2925 N N . GLN A 1 371 ? 2.280 -7.306 -9.015 1.00 91.75 371 GLN A N 1
ATOM 2926 C CA . GLN A 1 371 ? 2.723 -7.187 -10.402 1.00 91.75 371 GLN A CA 1
ATOM 2927 C C . GLN A 1 371 ? 1.584 -7.400 -11.398 1.00 91.75 371 GLN A C 1
ATOM 2929 O O . GLN A 1 371 ? 1.550 -6.711 -12.410 1.00 91.75 371 GLN A O 1
ATOM 2934 N N . LYS A 1 372 ? 0.631 -8.299 -11.115 1.00 91.62 372 LYS A N 1
ATOM 2935 C CA . LYS A 1 372 ? -0.541 -8.547 -11.978 1.00 91.62 372 LYS A CA 1
ATOM 2936 C C . LYS A 1 372 ? -1.465 -7.332 -12.128 1.00 91.62 372 LYS A C 1
ATOM 2938 O O . LYS A 1 372 ? -2.247 -7.302 -13.071 1.00 91.62 372 LYS A O 1
ATOM 2943 N N . LEU A 1 373 ? -1.373 -6.344 -11.234 1.00 93.31 373 LEU A N 1
ATOM 2944 C CA . LEU A 1 373 ? -2.120 -5.085 -11.324 1.00 93.31 373 LEU A CA 1
ATOM 2945 C C . LEU A 1 373 ? -1.475 -4.082 -12.288 1.00 93.31 373 LEU A C 1
ATOM 2947 O O . LEU A 1 373 ? -2.104 -3.086 -12.629 1.00 93.31 373 LEU A O 1
ATOM 2951 N N . PHE A 1 374 ? -0.223 -4.316 -12.686 1.00 95.31 374 PHE A N 1
ATOM 2952 C CA . PHE A 1 374 ? 0.573 -3.408 -13.507 1.00 95.31 374 PHE A CA 1
ATOM 2953 C C . PHE A 1 374 ? 0.481 -3.746 -15.001 1.00 95.31 374 PHE A C 1
ATOM 2955 O O . PHE A 1 374 ? 0.064 -4.843 -15.390 1.00 95.31 374 PHE A O 1
ATOM 2962 N N . LYS A 1 375 ? 0.931 -2.822 -15.859 1.00 94.19 375 LYS A N 1
ATOM 2963 C CA . LYS A 1 375 ? 1.071 -3.054 -17.304 1.00 94.19 375 LYS A CA 1
ATOM 2964 C C . LYS A 1 375 ? 2.086 -4.160 -17.578 1.00 94.19 375 LYS A C 1
ATOM 2966 O O . LYS A 1 375 ? 3.249 -4.054 -17.192 1.00 94.19 375 LYS A O 1
ATOM 2971 N N . GLN A 1 376 ? 1.649 -5.194 -18.294 1.00 90.38 376 GLN A N 1
ATOM 2972 C CA . GLN A 1 376 ? 2.495 -6.339 -18.657 1.00 90.38 376 GLN A CA 1
ATOM 2973 C C . GLN A 1 376 ? 3.183 -6.165 -20.014 1.00 90.38 376 GLN A C 1
ATOM 2975 O O . GLN A 1 376 ? 4.301 -6.633 -20.210 1.00 90.38 376 GLN A O 1
ATOM 2980 N N . GLU A 1 377 ? 2.526 -5.490 -20.955 1.00 92.75 377 GLU A N 1
ATOM 2981 C CA . GLU A 1 377 ? 3.022 -5.336 -22.321 1.00 92.75 377 GLU A CA 1
ATOM 2982 C C . GLU A 1 377 ? 3.621 -3.950 -22.523 1.00 92.75 377 GLU A C 1
ATOM 2984 O O . GLU A 1 377 ? 2.963 -2.938 -22.281 1.00 92.75 377 GLU A O 1
ATOM 2989 N N . VAL A 1 378 ? 4.869 -3.907 -22.988 1.00 94.94 378 VAL A N 1
ATOM 2990 C CA . VAL A 1 378 ? 5.578 -2.664 -23.295 1.00 94.94 378 VAL A CA 1
ATOM 2991 C C . VAL A 1 378 ? 5.466 -2.392 -24.800 1.00 94.94 378 VAL A C 1
ATOM 2993 O O . VAL A 1 378 ? 6.022 -3.154 -25.583 1.00 94.94 378 VAL A O 1
ATOM 2996 N N . PRO A 1 379 ? 4.802 -1.317 -25.257 1.00 95.19 379 PRO A N 1
ATOM 2997 C CA . PRO A 1 379 ? 4.744 -0.997 -26.681 1.00 95.19 379 PRO A CA 1
ATOM 2998 C C . PRO A 1 379 ? 6.118 -0.615 -27.239 1.00 95.19 379 PRO A C 1
ATOM 3000 O O . PRO A 1 379 ? 6.878 0.121 -26.599 1.00 95.19 379 PRO A O 1
ATOM 3003 N N . VAL A 1 380 ? 6.411 -1.049 -28.466 1.00 95.75 380 VAL A N 1
ATOM 3004 C CA . VAL A 1 380 ? 7.676 -0.767 -29.167 1.00 95.75 380 VAL A CA 1
ATOM 3005 C C . VAL A 1 380 ? 7.936 0.737 -29.278 1.00 95.75 380 VAL A C 1
ATOM 3007 O O . VAL A 1 380 ? 9.055 1.195 -29.056 1.00 95.75 380 VAL A O 1
ATOM 3010 N N . GLU A 1 381 ? 6.900 1.527 -29.549 1.00 96.06 381 GLU A N 1
ATOM 3011 C CA . GLU A 1 381 ? 6.968 2.982 -29.682 1.00 96.06 381 GLU A CA 1
ATOM 3012 C C . GLU A 1 381 ? 7.409 3.658 -28.380 1.00 96.06 381 GLU A C 1
ATOM 3014 O O . GLU A 1 381 ? 8.100 4.678 -28.408 1.00 96.06 381 GLU A O 1
ATOM 3019 N N . THR A 1 382 ? 7.034 3.090 -27.231 1.00 96.75 382 THR A N 1
ATOM 3020 C CA . THR A 1 382 ? 7.449 3.593 -25.915 1.00 96.75 382 THR A CA 1
ATOM 3021 C C . THR A 1 382 ? 8.946 3.372 -25.719 1.00 96.75 382 THR A C 1
ATOM 3023 O O . THR A 1 382 ? 9.656 4.302 -25.337 1.00 96.75 382 THR A O 1
ATOM 3026 N N . VAL A 1 383 ? 9.448 2.183 -26.066 1.00 97.56 383 VAL A N 1
ATOM 3027 C CA . VAL A 1 383 ? 10.883 1.868 -25.974 1.00 97.56 383 VAL A CA 1
ATOM 3028 C C . VAL A 1 383 ? 11.698 2.685 -26.984 1.00 97.56 383 VAL A C 1
ATOM 3030 O O . VAL A 1 383 ? 12.784 3.155 -26.658 1.00 97.56 383 VAL A O 1
ATOM 3033 N N . LEU A 1 384 ? 11.168 2.953 -28.183 1.00 97.19 384 LEU A N 1
ATOM 3034 C CA . LEU A 1 384 ? 11.802 3.849 -29.161 1.00 97.19 384 LEU A CA 1
ATOM 3035 C C . LEU A 1 384 ? 11.922 5.289 -28.641 1.00 97.19 384 LEU A C 1
ATOM 3037 O O . LEU A 1 384 ? 12.971 5.914 -28.793 1.00 97.19 384 LEU A O 1
ATOM 3041 N N . LYS A 1 385 ? 10.884 5.815 -27.976 1.00 97.00 385 LYS A N 1
ATOM 3042 C CA . LYS A 1 385 ? 10.957 7.128 -27.307 1.00 97.00 385 LYS A CA 1
ATOM 3043 C C . LYS A 1 385 ? 11.983 7.123 -26.171 1.00 97.00 385 LYS A C 1
ATOM 3045 O O . LYS A 1 385 ? 12.722 8.094 -26.015 1.00 97.00 385 LYS A O 1
ATOM 3050 N N . HIS A 1 386 ? 12.056 6.033 -25.406 1.00 97.38 386 HIS A N 1
ATOM 3051 C CA . HIS A 1 386 ? 13.069 5.869 -24.366 1.00 97.38 386 HIS A CA 1
ATOM 3052 C C . HIS A 1 386 ? 14.486 5.870 -24.956 1.00 97.38 386 HIS A C 1
ATOM 3054 O O . HIS A 1 386 ? 15.337 6.623 -24.482 1.00 97.38 386 HIS A O 1
ATOM 3060 N N . LEU A 1 387 ? 14.720 5.124 -26.045 1.00 97.19 387 LEU A N 1
ATOM 3061 C CA . LEU A 1 387 ? 15.983 5.135 -26.786 1.00 97.19 387 LEU A CA 1
ATOM 3062 C C . LEU A 1 387 ? 16.334 6.546 -27.270 1.00 97.19 387 LEU A C 1
ATOM 3064 O O . LEU A 1 387 ? 17.464 6.981 -27.077 1.00 97.19 387 LEU A O 1
ATOM 3068 N N . ALA A 1 388 ? 15.382 7.292 -27.834 1.00 96.25 388 ALA A N 1
ATOM 3069 C CA . ALA A 1 388 ? 15.631 8.665 -28.275 1.00 96.25 388 ALA A CA 1
ATOM 3070 C C . ALA A 1 388 ? 16.131 9.562 -27.123 1.00 96.25 388 ALA A C 1
ATOM 3072 O O . ALA A 1 388 ? 17.064 10.351 -27.302 1.00 96.25 388 ALA A O 1
ATOM 3073 N N . ASN A 1 389 ? 15.583 9.397 -25.913 1.00 96.44 389 ASN A N 1
ATOM 3074 C CA . ASN A 1 389 ? 16.084 10.080 -24.718 1.00 96.44 389 ASN A CA 1
ATOM 3075 C C . ASN A 1 389 ? 17.495 9.606 -24.336 1.00 96.44 389 ASN A C 1
ATOM 3077 O O . ASN A 1 389 ? 18.359 10.443 -24.087 1.00 96.44 389 ASN A O 1
ATOM 3081 N N . ILE A 1 390 ? 17.760 8.296 -24.352 1.00 95.56 390 ILE A N 1
ATOM 3082 C CA . ILE A 1 390 ? 19.105 7.742 -24.118 1.00 95.56 390 ILE A CA 1
ATOM 3083 C C . ILE A 1 390 ? 20.112 8.377 -25.082 1.00 95.56 390 ILE A C 1
ATOM 3085 O O . ILE A 1 390 ? 21.130 8.892 -24.632 1.00 95.56 390 ILE A O 1
ATOM 3089 N N . THR A 1 391 ? 19.812 8.421 -26.384 1.00 94.31 391 THR A N 1
ATOM 3090 C CA . THR A 1 391 ? 20.710 9.003 -27.395 1.00 94.31 391 THR A CA 1
ATOM 3091 C C . THR A 1 391 ? 20.923 10.503 -27.213 1.00 94.31 391 THR A C 1
ATOM 3093 O O . THR A 1 391 ? 22.015 11.006 -27.460 1.00 94.31 391 THR A O 1
ATOM 3096 N N . LYS A 1 392 ? 19.894 11.225 -26.753 1.00 94.38 392 LYS A N 1
ATOM 3097 C CA . LYS A 1 392 ? 19.927 12.680 -26.570 1.00 94.38 392 LYS A CA 1
ATOM 3098 C C . LYS A 1 392 ? 20.725 13.102 -25.336 1.00 94.38 392 LYS A C 1
ATOM 3100 O O . LYS A 1 392 ? 21.403 14.124 -25.381 1.00 94.38 392 LYS A O 1
ATOM 3105 N N . PHE A 1 393 ? 20.601 12.355 -24.241 1.00 94.00 393 PHE A N 1
ATOM 3106 C CA . PHE A 1 393 ? 21.198 12.688 -22.941 1.00 94.00 393 PHE A CA 1
ATOM 3107 C C . PHE A 1 393 ? 22.477 11.898 -22.631 1.00 94.00 393 PHE A C 1
ATOM 3109 O O . PHE A 1 393 ? 23.058 12.057 -21.555 1.00 94.00 393 PHE A O 1
ATOM 3116 N N . TYR A 1 394 ? 22.923 11.051 -23.560 1.00 92.62 394 TYR A N 1
ATOM 3117 C CA . TYR A 1 394 ? 24.143 10.274 -23.406 1.00 92.62 394 TYR A CA 1
ATOM 3118 C C . TYR A 1 394 ? 25.351 11.158 -23.091 1.00 92.62 394 TYR A C 1
ATOM 3120 O O . TYR A 1 394 ? 25.584 12.188 -23.724 1.00 92.62 394 TYR A O 1
ATOM 3128 N N . ASN A 1 395 ? 26.167 10.703 -22.144 1.00 88.00 395 ASN A N 1
ATOM 3129 C CA . ASN A 1 395 ? 27.440 11.323 -21.821 1.00 88.00 395 ASN A CA 1
ATOM 3130 C C . ASN A 1 395 ? 28.500 10.275 -21.470 1.00 88.00 395 ASN A C 1
ATOM 3132 O O . ASN A 1 395 ? 28.209 9.130 -21.117 1.00 88.00 395 ASN A O 1
ATOM 3136 N N . THR A 1 396 ? 29.759 10.691 -21.558 1.00 86.88 396 THR A N 1
ATOM 3137 C CA . THR A 1 396 ? 30.917 9.828 -21.313 1.00 86.88 396 THR A CA 1
ATOM 3138 C C . THR A 1 396 ? 31.159 9.546 -19.830 1.00 86.88 396 THR A C 1
ATOM 3140 O O . THR A 1 396 ? 31.692 8.487 -19.507 1.00 86.88 396 THR A O 1
ATOM 3143 N N . HIS A 1 397 ? 30.736 10.431 -18.922 1.00 84.94 397 HIS A N 1
ATOM 3144 C CA . HIS A 1 397 ? 30.947 10.275 -17.478 1.00 84.94 397 HIS A CA 1
ATOM 3145 C C . HIS A 1 397 ? 30.164 9.091 -16.891 1.00 84.94 397 HIS A C 1
ATOM 3147 O O . HIS A 1 397 ? 30.709 8.322 -16.105 1.00 84.94 397 HIS A O 1
ATOM 3153 N N . ASN A 1 398 ? 28.918 8.897 -17.328 1.00 84.56 398 ASN A N 1
ATOM 3154 C CA . ASN A 1 398 ? 28.026 7.817 -16.894 1.00 84.56 398 ASN A CA 1
ATOM 3155 C C . ASN A 1 398 ? 27.879 6.709 -17.951 1.00 84.56 398 ASN A C 1
ATOM 3157 O O . ASN A 1 398 ? 26.900 5.959 -17.961 1.00 84.56 398 ASN A O 1
ATOM 3161 N N . SER A 1 399 ? 28.865 6.586 -18.841 1.00 86.62 399 SER A N 1
ATOM 3162 C CA . SER A 1 399 ? 28.805 5.738 -20.034 1.00 86.62 399 SER A CA 1
ATOM 3163 C C . SER A 1 399 ? 28.471 4.268 -19.733 1.00 86.62 399 SER A C 1
ATOM 3165 O O . SER A 1 399 ? 27.699 3.654 -20.466 1.00 86.62 399 SER A O 1
ATOM 3167 N N . PHE A 1 400 ? 28.967 3.701 -18.626 1.00 89.75 400 PHE A N 1
ATOM 3168 C CA . PHE A 1 400 ? 28.643 2.324 -18.223 1.00 89.75 400 PHE A CA 1
ATOM 3169 C C . PHE A 1 400 ? 27.155 2.134 -17.874 1.00 89.75 400 PHE A C 1
ATOM 3171 O O . PHE A 1 400 ? 26.563 1.130 -18.269 1.00 89.75 400 PHE A O 1
ATOM 3178 N N . LYS A 1 401 ? 26.523 3.111 -17.202 1.00 92.50 401 LYS A N 1
ATOM 3179 C CA . LYS A 1 401 ? 25.089 3.064 -16.869 1.00 92.50 401 LYS A CA 1
ATOM 3180 C C . LYS A 1 401 ? 24.245 3.162 -18.134 1.00 92.50 401 LYS A C 1
ATOM 3182 O O . LYS A 1 401 ? 23.334 2.366 -18.320 1.00 92.50 401 LYS A O 1
ATOM 3187 N N . PHE A 1 402 ? 24.587 4.086 -19.036 1.00 93.12 402 PHE A N 1
ATOM 3188 C CA . PHE A 1 402 ? 23.917 4.210 -20.335 1.00 93.12 402 PHE A CA 1
ATOM 3189 C C . PHE A 1 402 ? 24.045 2.932 -21.177 1.00 93.12 402 PHE A C 1
ATOM 3191 O O . PHE A 1 402 ? 23.059 2.503 -21.770 1.00 93.12 402 PHE A O 1
ATOM 3198 N N . ARG A 1 403 ? 25.216 2.277 -21.185 1.00 90.94 403 ARG A N 1
ATOM 3199 C CA . ARG A 1 403 ? 25.396 0.975 -21.854 1.00 90.94 403 ARG A CA 1
ATOM 3200 C C . ARG A 1 403 ? 24.480 -0.107 -21.280 1.00 90.94 403 ARG A C 1
ATOM 3202 O O . ARG A 1 403 ? 23.882 -0.848 -22.048 1.00 90.94 403 ARG A O 1
ATOM 3209 N N . ALA A 1 404 ? 24.304 -0.169 -19.960 1.00 92.69 404 ALA A N 1
ATOM 3210 C CA . ALA A 1 404 ? 23.376 -1.124 -19.349 1.00 92.69 404 ALA A CA 1
ATOM 3211 C C . ALA A 1 404 ? 21.916 -0.907 -19.809 1.00 92.69 404 ALA A C 1
ATOM 3213 O O . ALA A 1 404 ? 21.204 -1.877 -20.085 1.00 92.69 404 ALA A O 1
ATOM 3214 N N . GLN A 1 405 ? 21.492 0.356 -19.963 1.00 94.25 405 GLN A N 1
ATOM 3215 C CA . GLN A 1 405 ? 20.181 0.691 -20.538 1.00 94.25 405 GLN A CA 1
ATOM 3216 C C . GLN A 1 405 ? 20.091 0.239 -22.005 1.00 94.25 405 GLN A C 1
ATOM 3218 O O . GLN A 1 405 ? 19.162 -0.474 -22.377 1.00 94.25 405 GLN A O 1
ATOM 3223 N N . LEU A 1 406 ? 21.096 0.578 -22.824 1.00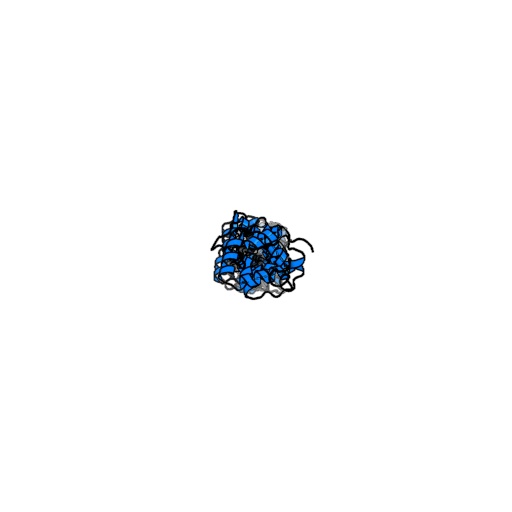 94.06 406 LEU A N 1
ATOM 3224 C CA . LEU A 1 406 ? 21.157 0.192 -24.240 1.00 94.06 406 LEU A CA 1
ATOM 3225 C C . LEU A 1 406 ? 21.097 -1.323 -24.436 1.00 94.06 406 LEU A C 1
ATOM 3227 O O . LEU A 1 406 ? 20.333 -1.790 -25.271 1.00 94.06 406 LEU A O 1
ATOM 3231 N N . ASN A 1 407 ? 21.834 -2.098 -23.639 1.00 94.12 407 ASN A N 1
ATOM 3232 C CA . ASN A 1 407 ? 21.823 -3.558 -23.724 1.00 94.12 407 ASN A CA 1
ATOM 3233 C C . ASN A 1 407 ? 20.421 -4.129 -23.477 1.00 94.12 407 ASN A C 1
ATOM 3235 O O . ASN A 1 407 ? 19.996 -5.061 -24.164 1.00 94.12 407 ASN A O 1
ATOM 3239 N N . SER A 1 408 ? 19.687 -3.552 -22.522 1.00 95.56 408 SER A N 1
ATOM 3240 C CA . SER A 1 408 ? 18.304 -3.940 -22.225 1.00 95.56 408 SER A CA 1
ATOM 3241 C C . SER A 1 408 ? 17.376 -3.591 -23.391 1.00 95.56 408 SER A C 1
ATOM 3243 O O . SER A 1 408 ? 16.606 -4.438 -23.846 1.00 95.56 408 SER A O 1
ATOM 3245 N N . VAL A 1 409 ? 17.511 -2.377 -23.932 1.00 96.88 409 VAL A N 1
ATOM 3246 C CA . VAL A 1 409 ? 16.743 -1.883 -25.083 1.00 96.88 409 VAL A CA 1
ATOM 3247 C C . VAL A 1 409 ? 17.005 -2.712 -26.346 1.00 96.88 409 VAL A C 1
ATOM 3249 O O . VAL A 1 409 ? 16.058 -3.163 -26.985 1.00 96.88 409 VAL A O 1
ATOM 3252 N N . TYR A 1 410 ? 18.262 -2.985 -26.700 1.00 95.81 410 TYR A N 1
ATOM 3253 C CA . TYR A 1 410 ? 18.598 -3.795 -27.876 1.00 95.81 410 TYR A CA 1
ATOM 3254 C C . TYR A 1 410 ? 18.177 -5.249 -27.718 1.00 95.81 410 TYR A C 1
ATOM 3256 O O . TYR A 1 410 ? 17.680 -5.842 -28.670 1.00 95.81 410 TYR A O 1
ATOM 3264 N N . SER A 1 411 ? 18.295 -5.816 -26.516 1.00 95.69 411 SER A N 1
ATOM 3265 C CA . SER A 1 411 ? 17.784 -7.163 -26.246 1.00 95.69 411 SER A CA 1
ATOM 3266 C C . SER A 1 411 ? 16.265 -7.237 -26.400 1.00 95.69 411 SER A C 1
ATOM 3268 O O . SER A 1 411 ? 15.745 -8.245 -26.875 1.00 95.69 411 SER A O 1
ATOM 3270 N N . TYR A 1 412 ? 15.544 -6.177 -26.026 1.00 96.62 412 TYR A N 1
ATOM 3271 C CA . TYR A 1 412 ? 14.113 -6.061 -26.290 1.00 96.62 412 TYR A CA 1
ATOM 3272 C C . TYR A 1 412 ? 13.824 -5.939 -27.795 1.00 96.62 412 TYR A C 1
ATOM 3274 O O . TYR A 1 412 ? 12.946 -6.630 -28.310 1.00 96.62 412 TYR A O 1
ATOM 3282 N N . PHE A 1 413 ? 14.578 -5.115 -28.522 1.00 96.50 413 PHE A N 1
ATOM 3283 C CA . PHE A 1 413 ? 14.400 -4.936 -29.962 1.00 96.50 413 PHE A CA 1
ATOM 3284 C C . PHE A 1 413 ? 14.756 -6.172 -30.787 1.00 96.50 413 PHE A C 1
ATOM 3286 O O . PHE A 1 413 ? 14.016 -6.485 -31.712 1.00 96.50 413 PHE A O 1
ATOM 3293 N N . ASP A 1 414 ? 15.802 -6.927 -30.446 1.00 95.31 414 ASP A N 1
ATOM 3294 C CA . ASP A 1 414 ? 16.153 -8.145 -31.188 1.00 95.31 414 ASP A CA 1
ATOM 3295 C C . ASP A 1 414 ? 15.073 -9.229 -31.059 1.00 95.31 414 ASP A C 1
ATOM 3297 O O . ASP A 1 414 ? 14.778 -9.923 -32.031 1.00 95.31 414 ASP A O 1
ATOM 3301 N N . LYS A 1 415 ? 14.395 -9.308 -29.904 1.00 94.62 415 LYS A N 1
ATOM 3302 C CA . LYS A 1 415 ? 13.208 -10.165 -29.727 1.00 94.62 415 LYS A CA 1
ATOM 3303 C C . LYS A 1 415 ? 12.018 -9.726 -30.584 1.00 94.62 415 LYS A C 1
ATOM 3305 O O . LYS A 1 415 ? 11.176 -10.554 -30.904 1.00 94.62 415 LYS A O 1
ATOM 3310 N N . ASN A 1 416 ? 11.952 -8.446 -30.948 1.00 93.88 416 ASN A N 1
ATOM 3311 C CA . ASN A 1 416 ? 10.864 -7.837 -31.716 1.00 93.88 416 ASN A CA 1
ATOM 3312 C C . ASN A 1 416 ? 11.292 -7.442 -33.143 1.00 93.88 416 ASN A C 1
ATOM 3314 O O . ASN A 1 416 ? 10.614 -6.642 -33.784 1.00 93.88 416 ASN A O 1
ATOM 3318 N N . LYS A 1 417 ? 12.407 -7.976 -33.658 1.00 91.88 417 LYS A N 1
ATOM 3319 C CA . LYS A 1 417 ? 13.020 -7.551 -34.933 1.00 91.88 417 LYS A CA 1
ATOM 3320 C C . LYS A 1 417 ? 12.169 -7.789 -36.183 1.00 91.88 417 LYS A C 1
ATOM 3322 O O . LYS A 1 417 ? 12.465 -7.225 -37.227 1.00 91.88 417 LYS A O 1
ATOM 3327 N N . GLU A 1 418 ? 11.121 -8.601 -36.078 1.00 91.88 418 GLU A N 1
ATOM 3328 C CA . GLU A 1 418 ? 10.140 -8.820 -37.150 1.00 91.88 418 GLU A CA 1
ATOM 3329 C C . GLU A 1 418 ? 9.129 -7.664 -37.269 1.00 91.88 418 GLU A C 1
ATOM 3331 O O . GLU A 1 418 ? 8.388 -7.580 -38.244 1.00 91.88 418 GLU A O 1
ATOM 3336 N N . ASN A 1 419 ? 9.092 -6.747 -36.296 1.00 93.56 419 ASN A N 1
ATOM 3337 C CA . ASN A 1 419 ? 8.211 -5.588 -36.329 1.00 93.56 419 ASN A CA 1
ATOM 3338 C C . ASN A 1 419 ? 8.724 -4.536 -37.334 1.00 93.56 419 ASN A C 1
ATOM 3340 O O . ASN A 1 419 ? 9.748 -3.888 -37.114 1.00 93.56 419 ASN A O 1
ATOM 3344 N N . GLU A 1 420 ? 7.979 -4.317 -38.418 1.00 93.69 420 GLU A N 1
ATOM 3345 C CA . GLU A 1 420 ? 8.353 -3.374 -39.483 1.00 93.69 420 GLU A CA 1
ATOM 3346 C C . GLU A 1 420 ? 8.500 -1.923 -38.994 1.00 93.69 420 GLU A C 1
ATOM 3348 O O . GLU A 1 420 ? 9.383 -1.198 -39.456 1.00 93.69 420 GLU A O 1
ATOM 3353 N N . ILE A 1 421 ? 7.669 -1.496 -38.034 1.00 93.62 421 ILE A N 1
ATOM 3354 C CA . ILE A 1 421 ? 7.717 -0.141 -37.462 1.00 93.62 421 ILE A CA 1
ATOM 3355 C C . ILE A 1 421 ? 9.041 0.055 -36.720 1.00 93.62 421 ILE A C 1
ATOM 3357 O O . ILE A 1 421 ? 9.687 1.094 -36.876 1.00 93.62 421 ILE A O 1
ATOM 3361 N N . LEU A 1 422 ? 9.467 -0.957 -35.955 1.00 95.50 422 LEU A N 1
ATOM 3362 C CA . LEU A 1 422 ? 10.748 -0.956 -35.253 1.00 95.50 422 LEU A CA 1
ATOM 3363 C C . LEU A 1 422 ? 11.917 -0.831 -36.230 1.00 95.50 422 LEU A C 1
ATOM 3365 O O . LEU A 1 422 ? 12.742 0.072 -36.091 1.00 95.50 422 LEU A O 1
ATOM 3369 N N . VAL A 1 423 ? 11.976 -1.729 -37.216 1.00 95.19 423 VAL A N 1
ATOM 3370 C CA . VAL A 1 423 ? 13.079 -1.794 -38.184 1.00 95.19 423 VAL A CA 1
ATOM 3371 C C . VAL A 1 423 ? 13.193 -0.484 -38.953 1.00 95.19 423 VAL A C 1
ATOM 3373 O O . VAL A 1 423 ? 14.282 0.086 -39.057 1.00 95.19 423 VAL A O 1
ATOM 3376 N N . LYS A 1 424 ? 12.062 0.053 -39.418 1.00 95.06 424 LYS A N 1
ATOM 3377 C CA . LYS A 1 424 ? 12.029 1.341 -40.107 1.00 95.06 424 LYS A CA 1
ATOM 3378 C C . LYS A 1 424 ? 12.544 2.470 -39.212 1.00 95.06 424 LYS A C 1
ATOM 3380 O O . LYS A 1 424 ? 13.452 3.194 -39.617 1.00 95.06 424 LYS A O 1
ATOM 3385 N N . ALA A 1 425 ? 12.037 2.586 -37.983 1.00 95.25 425 ALA A N 1
ATOM 3386 C CA . ALA A 1 425 ? 12.439 3.645 -37.059 1.00 95.25 425 ALA A CA 1
ATOM 3387 C C . ALA A 1 425 ? 13.942 3.606 -36.722 1.00 95.25 425 ALA A C 1
ATOM 3389 O O . ALA A 1 425 ? 14.593 4.655 -36.702 1.00 95.25 425 ALA A O 1
ATOM 3390 N N . LEU A 1 426 ? 14.499 2.410 -36.495 1.00 95.50 426 LEU A N 1
ATOM 3391 C CA . LEU A 1 426 ? 15.929 2.221 -36.232 1.00 95.50 426 LEU A CA 1
ATOM 3392 C C . LEU A 1 426 ? 16.790 2.490 -37.471 1.00 95.50 426 LEU A C 1
ATOM 3394 O O . LEU A 1 426 ? 17.859 3.078 -37.343 1.00 95.50 426 LEU A O 1
ATOM 3398 N N . SER A 1 427 ? 16.333 2.116 -38.670 1.00 94.25 427 SER A N 1
ATOM 3399 C CA . SER A 1 427 ? 17.072 2.383 -39.914 1.00 94.25 427 SER A CA 1
ATOM 3400 C C . SER A 1 427 ? 17.208 3.884 -40.212 1.00 94.25 427 SER A C 1
ATOM 3402 O O . SER A 1 427 ? 18.236 4.349 -40.712 1.00 94.25 427 SER A O 1
ATOM 3404 N N . GLU A 1 428 ? 16.187 4.671 -39.859 1.00 93.62 428 GLU A N 1
ATOM 3405 C CA . GLU A 1 428 ? 16.128 6.103 -40.150 1.00 93.62 428 GLU A CA 1
ATOM 3406 C C . GLU A 1 428 ? 16.826 6.962 -39.080 1.00 93.62 428 GLU A C 1
ATOM 3408 O O . GLU A 1 428 ? 17.272 8.076 -39.392 1.00 93.62 428 GLU A O 1
ATOM 3413 N N . SER A 1 429 ? 16.976 6.448 -37.854 1.00 93.62 429 SER A N 1
ATOM 3414 C CA . SER A 1 429 ? 17.429 7.204 -36.679 1.00 93.62 429 SER A CA 1
ATOM 3415 C C . SER A 1 429 ? 18.840 6.814 -36.219 1.00 93.62 429 SER A C 1
ATOM 3417 O O . SER A 1 429 ? 19.223 5.649 -36.309 1.00 93.62 429 SER A O 1
ATOM 3419 N N . PRO A 1 430 ? 19.642 7.752 -35.679 1.00 93.50 430 PRO A N 1
ATOM 3420 C CA . PRO A 1 430 ? 20.899 7.401 -35.029 1.00 93.50 430 PRO A CA 1
ATOM 3421 C C . PRO A 1 430 ? 20.620 6.595 -33.759 1.00 93.50 430 PRO A C 1
ATOM 3423 O O . PRO A 1 430 ? 20.089 7.133 -32.790 1.00 93.50 430 PRO A O 1
ATOM 3426 N N . CYS A 1 431 ? 20.960 5.310 -33.768 1.00 93.19 431 CYS A N 1
ATOM 3427 C CA . CYS A 1 431 ? 20.667 4.406 -32.660 1.00 93.19 431 CYS A CA 1
ATOM 3428 C C . CYS A 1 431 ? 21.875 3.605 -32.186 1.00 93.19 431 CYS A C 1
ATOM 3430 O O . CYS A 1 431 ? 21.821 3.111 -31.075 1.00 93.19 431 CYS A O 1
ATOM 3432 N N . LEU A 1 432 ? 22.960 3.499 -32.961 1.00 92.62 432 LEU A N 1
ATOM 3433 C CA . LEU A 1 432 ? 24.149 2.723 -32.598 1.00 92.62 432 LEU A CA 1
ATOM 3434 C C . LEU A 1 432 ? 25.260 3.610 -32.040 1.00 92.62 432 LEU A C 1
ATOM 3436 O O . LEU A 1 432 ? 25.681 4.563 -32.694 1.00 92.62 432 LEU A O 1
ATOM 3440 N N . LEU A 1 433 ? 25.765 3.267 -30.855 1.00 90.81 433 LEU A N 1
ATOM 3441 C CA . LEU A 1 433 ? 26.833 3.998 -30.175 1.00 90.81 433 LEU A CA 1
ATOM 3442 C C . LEU A 1 433 ? 28.212 3.654 -30.758 1.00 90.81 433 LEU A C 1
ATOM 3444 O O . LEU A 1 433 ? 28.649 2.506 -30.717 1.00 90.81 433 LEU A O 1
ATOM 3448 N N . VAL A 1 434 ? 28.951 4.670 -31.201 1.00 88.25 434 VAL A N 1
ATOM 3449 C CA . VAL A 1 434 ? 30.387 4.576 -31.482 1.00 88.25 434 VAL A CA 1
ATOM 3450 C C . VAL A 1 434 ? 31.150 4.766 -30.172 1.00 88.25 434 VAL A C 1
ATOM 3452 O O . VAL A 1 434 ? 31.361 5.890 -29.717 1.00 88.25 434 VAL A O 1
ATOM 3455 N N . GLU A 1 435 ? 31.582 3.666 -29.554 1.00 75.12 435 GLU A N 1
ATOM 3456 C CA . GLU A 1 435 ? 32.168 3.657 -28.202 1.00 75.12 435 GLU A CA 1
ATOM 3457 C C . GLU A 1 435 ? 33.335 4.634 -28.007 1.00 75.12 435 GLU A C 1
ATOM 3459 O O . GLU A 1 435 ? 33.419 5.287 -26.969 1.00 75.12 435 GLU A O 1
ATOM 3464 N N . ASN A 1 436 ? 34.206 4.760 -29.012 1.00 76.25 436 ASN A N 1
ATOM 3465 C CA . ASN A 1 436 ? 35.405 5.600 -28.942 1.00 76.25 436 ASN A CA 1
ATOM 3466 C C . ASN A 1 436 ? 35.126 7.093 -29.160 1.00 76.25 436 ASN A C 1
ATOM 3468 O O . ASN A 1 436 ? 35.959 7.924 -28.811 1.00 76.25 436 ASN A O 1
ATOM 3472 N N . GLU A 1 437 ? 33.988 7.433 -29.767 1.00 81.12 437 GLU A N 1
ATOM 3473 C CA . GLU A 1 437 ? 33.666 8.809 -30.165 1.00 81.12 437 GLU A CA 1
ATOM 3474 C C . GLU A 1 437 ? 32.465 9.374 -29.406 1.00 81.12 437 GLU A C 1
ATOM 3476 O O . GLU A 1 437 ? 32.211 10.568 -29.495 1.00 81.12 437 GLU A O 1
ATOM 3481 N N . ALA A 1 438 ? 31.769 8.549 -28.613 1.00 84.44 438 ALA A N 1
ATOM 3482 C CA . ALA A 1 438 ? 30.605 8.950 -27.824 1.00 84.44 438 ALA A CA 1
ATOM 3483 C C . ALA A 1 438 ? 29.459 9.541 -28.671 1.00 84.44 438 ALA A C 1
ATOM 3485 O O . ALA A 1 438 ? 28.687 10.368 -28.191 1.00 84.44 438 ALA A O 1
ATOM 3486 N N . VAL A 1 439 ? 29.344 9.099 -29.926 1.00 88.81 439 VAL A N 1
ATOM 3487 C CA . VAL A 1 439 ? 28.340 9.556 -30.897 1.00 88.81 439 VAL A CA 1
ATOM 3488 C C . VAL A 1 439 ? 27.440 8.394 -31.296 1.00 88.81 439 VAL A C 1
ATOM 3490 O O . VAL A 1 439 ? 27.910 7.266 -31.440 1.00 88.81 439 VAL A O 1
ATOM 3493 N N . PHE A 1 440 ? 26.155 8.675 -31.509 1.00 93.25 440 PHE A N 1
ATOM 3494 C CA . PHE A 1 440 ? 25.219 7.726 -32.105 1.00 93.25 440 PHE A CA 1
ATOM 3495 C C . PHE A 1 440 ? 25.125 7.931 -33.613 1.00 93.25 440 PHE A C 1
ATOM 3497 O O . PHE A 1 440 ? 24.976 9.060 -34.080 1.00 93.25 440 PHE A O 1
ATOM 3504 N N . LEU A 1 441 ? 25.174 6.837 -34.368 1.00 93.31 441 LEU A N 1
ATOM 3505 C CA . LEU A 1 441 ? 25.046 6.819 -35.822 1.00 93.31 441 LEU A CA 1
ATOM 3506 C C . LEU A 1 441 ? 23.955 5.838 -36.260 1.00 93.31 441 LEU A C 1
ATOM 3508 O O . LEU A 1 441 ? 23.446 5.038 -35.470 1.00 93.31 441 LEU A O 1
ATOM 3512 N N . LYS A 1 442 ? 23.560 5.936 -37.531 1.00 94.62 442 LYS A N 1
ATOM 3513 C CA . LYS A 1 442 ? 22.556 5.046 -38.122 1.00 94.62 442 LYS A CA 1
ATOM 3514 C C . LYS A 1 442 ? 23.148 3.652 -38.365 1.00 94.62 442 LYS A C 1
ATOM 3516 O O . LYS A 1 442 ? 24.348 3.562 -38.630 1.00 94.62 442 LYS A O 1
ATOM 3521 N N . PRO A 1 443 ? 22.334 2.584 -38.382 1.00 94.25 443 PRO A N 1
ATOM 3522 C CA . PRO A 1 443 ? 22.796 1.228 -38.696 1.00 94.25 443 PRO A CA 1
ATOM 3523 C C . PRO A 1 443 ? 23.582 1.112 -40.009 1.00 94.25 443 PRO A C 1
ATOM 3525 O O . PRO A 1 443 ? 24.614 0.442 -40.041 1.00 94.25 443 PRO A O 1
ATOM 3528 N N . ALA A 1 444 ? 23.168 1.835 -41.055 1.00 92.00 444 ALA A N 1
ATOM 3529 C CA . ALA A 1 444 ? 23.848 1.869 -42.355 1.00 92.00 444 ALA A CA 1
ATOM 3530 C C . ALA A 1 444 ? 25.287 2.426 -42.310 1.00 92.00 444 ALA A C 1
ATOM 3532 O O . ALA A 1 444 ? 26.061 2.235 -43.245 1.00 92.00 444 ALA A O 1
ATOM 3533 N N . SER A 1 445 ? 25.677 3.096 -41.220 1.00 92.19 445 SER A N 1
ATOM 3534 C CA . SER A 1 445 ? 27.043 3.586 -41.029 1.00 92.19 445 SER A CA 1
ATOM 3535 C C . SER A 1 445 ? 28.029 2.498 -40.582 1.00 92.19 445 SER A C 1
ATOM 3537 O O . SER A 1 445 ? 29.215 2.802 -40.420 1.00 92.19 445 SER A O 1
ATOM 3539 N N . PHE A 1 446 ? 27.565 1.258 -40.375 1.00 92.62 446 PHE A N 1
ATOM 3540 C CA . PHE A 1 446 ? 28.366 0.176 -39.809 1.00 92.62 446 PHE A CA 1
ATOM 3541 C C . PHE A 1 446 ? 28.526 -1.047 -40.719 1.00 92.62 446 PHE A C 1
ATOM 3543 O O . PHE A 1 446 ? 27.654 -1.348 -41.539 1.00 92.62 446 PHE A O 1
ATOM 3550 N N . TRP A 1 447 ? 29.623 -1.783 -40.503 1.00 92.81 447 TRP A N 1
ATOM 3551 C CA . TRP A 1 447 ? 29.797 -3.169 -40.959 1.00 92.81 447 TRP A CA 1
ATOM 3552 C C . TRP A 1 447 ? 30.241 -4.097 -39.816 1.00 92.81 447 TRP A C 1
ATOM 3554 O O . TRP A 1 447 ? 30.721 -3.609 -38.790 1.00 92.81 447 TRP A O 1
ATOM 3564 N N . ILE A 1 448 ? 30.061 -5.415 -39.963 1.00 90.62 448 ILE A N 1
ATOM 3565 C CA . ILE A 1 448 ? 30.218 -6.385 -38.860 1.00 90.62 448 ILE A CA 1
ATOM 3566 C C . ILE A 1 448 ? 31.522 -7.190 -38.945 1.00 90.62 448 ILE A C 1
ATOM 3568 O O . ILE A 1 448 ? 32.329 -7.158 -38.013 1.00 90.62 448 ILE A O 1
ATOM 3572 N N . GLU A 1 449 ? 31.709 -7.948 -40.026 1.00 89.12 449 GLU A N 1
ATOM 3573 C CA . GLU A 1 449 ? 32.813 -8.900 -40.160 1.00 89.12 449 GLU A CA 1
ATOM 3574 C C . GLU A 1 449 ? 34.152 -8.195 -40.398 1.00 89.12 449 GLU A C 1
ATOM 3576 O O . GLU A 1 449 ? 34.204 -7.112 -40.973 1.00 89.12 449 GLU A O 1
ATOM 3581 N N . ASP A 1 450 ? 35.230 -8.823 -39.928 1.00 82.19 450 ASP A N 1
ATOM 3582 C CA . ASP A 1 450 ? 36.606 -8.350 -40.095 1.00 82.19 450 ASP A CA 1
ATOM 3583 C C . ASP A 1 450 ? 37.272 -9.072 -41.254 1.00 82.19 450 ASP A C 1
ATOM 3585 O O . ASP A 1 450 ? 37.268 -10.308 -41.279 1.00 82.19 450 ASP A O 1
ATOM 3589 N N . ASN A 1 451 ? 37.917 -8.330 -42.143 1.00 81.88 451 ASN A N 1
ATOM 3590 C CA . ASN A 1 451 ? 38.853 -8.903 -43.097 1.00 81.88 451 ASN A CA 1
ATOM 3591 C C . ASN A 1 451 ? 40.219 -8.213 -43.002 1.00 81.88 451 ASN A C 1
ATOM 3593 O O . ASN A 1 451 ? 40.317 -7.027 -42.703 1.00 81.88 451 ASN A O 1
ATOM 3597 N N . ILE A 1 452 ? 41.289 -8.964 -43.275 1.00 76.88 452 ILE A N 1
ATOM 3598 C CA . ILE A 1 452 ? 42.675 -8.463 -43.258 1.00 76.88 452 ILE A CA 1
ATOM 3599 C C . ILE A 1 452 ? 42.846 -7.299 -44.246 1.00 76.88 452 ILE A C 1
ATOM 3601 O O . ILE A 1 452 ? 43.634 -6.388 -43.994 1.00 76.88 452 ILE A O 1
ATOM 3605 N N . ASP A 1 453 ? 42.072 -7.322 -45.328 1.00 80.06 453 ASP A N 1
ATOM 3606 C CA . ASP A 1 453 ? 42.113 -6.336 -46.404 1.00 80.06 453 ASP A CA 1
ATOM 3607 C C . ASP A 1 453 ? 41.132 -5.160 -46.196 1.00 80.06 453 ASP A C 1
ATOM 3609 O O . ASP A 1 453 ? 41.013 -4.302 -47.070 1.00 80.06 453 ASP A O 1
ATOM 3613 N N . ASP A 1 454 ? 40.426 -5.086 -45.056 1.00 86.12 454 ASP A N 1
ATOM 3614 C CA . ASP A 1 454 ? 39.461 -4.011 -44.794 1.00 86.12 454 ASP A CA 1
ATOM 3615 C C . ASP A 1 454 ? 40.150 -2.645 -44.622 1.00 86.12 454 ASP A C 1
ATOM 3617 O O . ASP A 1 454 ? 41.080 -2.455 -43.830 1.00 86.12 454 ASP A O 1
ATOM 3621 N N . VAL A 1 455 ? 39.612 -1.627 -45.297 1.00 88.31 455 VAL A N 1
ATOM 3622 C CA . VAL A 1 455 ? 40.062 -0.238 -45.165 1.00 88.31 455 VAL A CA 1
ATOM 3623 C C . VAL A 1 455 ? 39.444 0.410 -43.925 1.00 88.31 455 VAL A C 1
ATOM 3625 O O . VAL A 1 455 ? 38.252 0.273 -43.642 1.00 88.31 455 VAL A O 1
ATOM 3628 N N . VAL A 1 456 ? 40.229 1.205 -43.193 1.00 89.25 456 VAL A N 1
ATOM 3629 C CA . VAL A 1 456 ? 39.734 1.995 -42.053 1.00 89.25 456 VAL A CA 1
ATOM 3630 C C . VAL A 1 456 ? 38.975 3.233 -42.550 1.00 89.25 456 VAL A C 1
ATOM 3632 O O . VAL A 1 456 ? 39.562 4.287 -42.774 1.00 89.25 456 VAL A O 1
ATOM 3635 N N . LEU A 1 457 ? 37.647 3.133 -42.660 1.00 90.38 457 LEU A N 1
ATOM 3636 C CA . LEU A 1 457 ? 36.766 4.163 -43.246 1.00 90.38 457 LEU A CA 1
ATOM 3637 C C . LEU A 1 457 ? 36.396 5.348 -42.323 1.00 90.38 457 LEU A C 1
ATOM 3639 O O . LEU A 1 457 ? 35.479 6.118 -42.629 1.00 90.38 457 LEU A O 1
ATOM 3643 N N . ARG A 1 458 ? 37.076 5.537 -41.185 1.00 88.31 458 ARG A N 1
ATOM 3644 C CA . ARG A 1 458 ? 36.734 6.607 -40.226 1.00 88.31 458 ARG A CA 1
ATOM 3645 C C . ARG A 1 458 ? 36.993 8.005 -40.817 1.00 88.31 458 ARG A C 1
ATOM 3647 O O . ARG A 1 458 ? 38.048 8.217 -41.419 1.00 88.31 458 ARG A O 1
ATOM 3654 N N . PRO A 1 459 ? 36.117 9.003 -40.584 1.00 86.44 459 PRO A N 1
ATOM 3655 C CA . PRO A 1 459 ? 34.917 8.986 -39.731 1.00 86.44 459 PRO A CA 1
ATOM 3656 C C . PRO A 1 459 ? 33.600 8.689 -40.485 1.00 86.44 459 PRO A C 1
ATOM 3658 O O . PRO A 1 459 ? 32.528 8.995 -39.980 1.00 86.44 459 PRO A O 1
ATOM 3661 N N . TYR A 1 460 ? 33.652 8.174 -41.717 1.00 89.38 460 TYR A N 1
ATOM 3662 C CA . TYR A 1 460 ? 32.461 8.011 -42.568 1.00 89.38 460 TYR A CA 1
ATOM 3663 C C . TYR A 1 460 ? 31.701 6.721 -42.270 1.00 89.38 460 TYR A C 1
ATOM 3665 O O . TYR A 1 460 ? 30.470 6.694 -42.284 1.00 89.38 460 TYR A O 1
ATOM 3673 N N . ARG A 1 461 ? 32.435 5.640 -41.998 1.00 91.81 461 ARG A N 1
ATOM 3674 C CA . ARG A 1 461 ? 31.882 4.340 -41.611 1.00 91.81 461 ARG A CA 1
ATOM 3675 C C . ARG A 1 461 ? 32.700 3.735 -40.479 1.00 91.81 461 ARG A C 1
ATOM 3677 O O . ARG A 1 461 ? 33.893 4.019 -40.335 1.00 91.81 461 ARG A O 1
ATOM 3684 N N . TYR A 1 462 ? 32.053 2.883 -39.691 1.00 91.38 462 TYR A N 1
ATOM 3685 C CA . TYR A 1 462 ? 32.628 2.279 -38.494 1.00 91.38 462 TYR A CA 1
ATOM 3686 C C . TYR A 1 462 ? 32.415 0.773 -38.480 1.00 91.38 462 TYR A C 1
ATOM 3688 O O . TYR A 1 462 ? 31.356 0.273 -38.836 1.00 91.38 462 TYR A O 1
ATOM 3696 N N . ARG A 1 463 ? 33.406 0.038 -37.993 1.00 89.88 463 ARG A N 1
ATOM 3697 C CA . ARG A 1 463 ? 33.198 -1.365 -37.663 1.00 89.88 463 ARG A CA 1
ATOM 3698 C C . ARG A 1 463 ? 32.370 -1.468 -36.386 1.00 89.88 463 ARG A C 1
ATOM 3700 O O . ARG A 1 463 ? 32.630 -0.736 -35.427 1.00 89.88 463 ARG A O 1
ATOM 3707 N N . MET A 1 464 ? 31.397 -2.371 -36.374 1.00 89.88 464 MET A N 1
ATOM 3708 C CA . MET A 1 464 ? 30.626 -2.709 -35.184 1.00 89.88 464 MET A CA 1
ATOM 3709 C C . MET A 1 464 ? 31.561 -3.283 -34.112 1.00 89.88 464 MET A C 1
ATOM 3711 O O . MET A 1 464 ? 32.416 -4.121 -34.401 1.00 89.88 464 MET A O 1
ATOM 3715 N N . SER A 1 465 ? 31.431 -2.811 -32.871 1.00 85.69 465 SER A N 1
ATOM 3716 C CA . SER A 1 465 ? 32.225 -3.343 -31.763 1.00 85.69 465 SER A CA 1
ATOM 3717 C C . SER A 1 465 ? 31.827 -4.788 -31.462 1.00 85.69 465 SER A C 1
ATOM 3719 O O . SER A 1 465 ? 30.687 -5.190 -31.697 1.00 85.69 465 SER A O 1
ATOM 3721 N N . GLN A 1 466 ? 32.759 -5.570 -30.907 1.00 84.00 466 GLN A N 1
ATOM 3722 C CA . GLN A 1 466 ? 32.495 -6.965 -30.538 1.00 84.00 466 GLN A CA 1
ATOM 3723 C C . GLN A 1 466 ? 31.306 -7.089 -29.577 1.00 84.00 466 GLN A C 1
ATOM 3725 O O . GLN A 1 466 ? 30.496 -7.995 -29.739 1.00 84.00 466 GLN A O 1
ATOM 3730 N N . GLU A 1 467 ? 31.145 -6.150 -28.641 1.00 80.75 467 GLU A N 1
ATOM 3731 C CA . GLU A 1 467 ? 30.024 -6.132 -27.691 1.00 80.75 467 GLU A CA 1
ATOM 3732 C C . GLU A 1 467 ? 28.658 -6.035 -28.389 1.00 80.75 467 GLU A C 1
ATOM 3734 O O . GLU A 1 467 ? 27.694 -6.651 -27.947 1.00 80.75 467 GLU A O 1
ATOM 3739 N N . MET A 1 468 ? 28.576 -5.321 -29.516 1.00 83.88 468 MET A N 1
ATOM 3740 C CA . MET A 1 468 ? 27.326 -5.106 -30.254 1.00 83.88 468 MET A CA 1
ATOM 3741 C C . MET A 1 468 ? 26.992 -6.242 -31.231 1.00 83.88 468 MET A C 1
ATOM 3743 O O . MET A 1 468 ? 25.843 -6.362 -31.662 1.00 83.88 468 MET A O 1
ATOM 3747 N N . THR A 1 469 ? 27.960 -7.112 -31.549 1.00 85.50 469 THR A N 1
ATOM 3748 C CA . THR A 1 469 ? 27.760 -8.226 -32.499 1.00 85.50 469 THR A CA 1
ATOM 3749 C C . THR A 1 469 ? 26.695 -9.224 -32.046 1.00 85.50 469 THR A C 1
ATOM 3751 O O . THR A 1 469 ? 26.075 -9.876 -32.884 1.00 85.50 469 THR A O 1
ATOM 3754 N N . MET A 1 470 ? 26.396 -9.307 -30.745 1.00 90.06 470 MET A N 1
ATOM 3755 C CA . MET A 1 470 ? 25.329 -10.178 -30.242 1.00 90.06 470 MET A CA 1
ATOM 3756 C C . MET A 1 470 ? 23.929 -9.795 -30.757 1.00 90.06 470 MET A C 1
ATOM 3758 O O . MET A 1 470 ? 23.056 -10.655 -30.816 1.00 90.06 470 MET A O 1
ATOM 3762 N N . TRP A 1 471 ? 23.725 -8.543 -31.186 1.00 93.31 471 TRP A N 1
ATOM 3763 C CA . TRP A 1 471 ? 22.482 -8.068 -31.811 1.00 93.31 471 TRP A CA 1
ATOM 3764 C C . TRP A 1 471 ? 22.635 -7.839 -33.322 1.00 93.31 471 TRP A C 1
ATOM 3766 O O . TRP A 1 471 ? 21.854 -7.104 -33.927 1.00 93.31 471 TRP A O 1
ATOM 3776 N N . GLN A 1 472 ? 23.629 -8.463 -33.963 1.00 92.12 472 GLN A N 1
ATOM 3777 C CA . GLN A 1 472 ? 23.896 -8.282 -35.394 1.00 92.12 472 GLN A CA 1
ATOM 3778 C C . GLN A 1 472 ? 22.667 -8.549 -36.273 1.00 92.12 472 GLN A C 1
ATOM 3780 O O . GLN A 1 472 ? 22.455 -7.840 -37.250 1.00 92.12 472 GLN A O 1
ATOM 3785 N N . THR A 1 473 ? 21.815 -9.517 -35.914 1.00 93.44 473 THR A N 1
ATOM 3786 C CA . THR A 1 473 ? 20.622 -9.846 -36.707 1.00 93.44 473 THR A CA 1
ATOM 3787 C C . THR A 1 473 ? 19.618 -8.701 -36.761 1.00 93.44 473 THR A C 1
ATOM 3789 O O . THR A 1 473 ? 19.062 -8.434 -37.823 1.00 93.44 473 THR A O 1
ATOM 3792 N N . LEU A 1 474 ? 19.421 -7.997 -35.642 1.00 94.75 474 LEU A N 1
ATOM 3793 C CA . LEU A 1 474 ? 18.583 -6.802 -35.579 1.00 94.75 474 LEU A CA 1
ATOM 3794 C C . LEU A 1 474 ? 19.146 -5.703 -36.482 1.00 94.75 474 LEU A C 1
ATOM 3796 O O . LEU A 1 474 ? 18.427 -5.131 -37.297 1.00 94.75 474 LEU A O 1
ATOM 3800 N N . PHE A 1 475 ? 20.437 -5.401 -36.347 1.00 94.56 475 PHE A N 1
ATOM 3801 C CA . PHE A 1 475 ? 21.027 -4.264 -37.049 1.00 94.56 475 PHE A CA 1
ATOM 3802 C C . PHE A 1 475 ? 21.227 -4.517 -38.545 1.00 94.56 475 PHE A C 1
ATOM 3804 O O . PHE A 1 475 ? 21.071 -3.581 -39.327 1.00 94.56 475 PHE A O 1
ATOM 3811 N N . VAL A 1 476 ? 21.453 -5.766 -38.968 1.00 94.12 476 VAL A N 1
ATOM 3812 C CA . VAL A 1 476 ? 21.411 -6.149 -40.391 1.00 94.12 476 VAL A CA 1
ATOM 3813 C C . VAL A 1 476 ? 20.025 -5.883 -40.979 1.00 94.12 476 VAL A C 1
ATOM 3815 O O . VAL A 1 476 ? 19.931 -5.266 -42.037 1.00 94.12 476 VAL A O 1
ATOM 3818 N N . ALA A 1 477 ? 18.947 -6.243 -40.270 1.00 93.00 477 ALA A N 1
ATOM 3819 C CA . ALA A 1 477 ? 17.586 -5.915 -40.706 1.00 93.00 477 ALA A CA 1
ATOM 3820 C C . ALA A 1 477 ? 17.349 -4.394 -40.799 1.00 93.00 477 ALA A C 1
ATOM 3822 O O . ALA A 1 477 ? 16.584 -3.938 -41.643 1.00 93.00 477 ALA A O 1
ATOM 3823 N N . CYS A 1 478 ? 18.050 -3.602 -39.981 1.00 93.56 478 CYS A N 1
ATOM 3824 C CA . CYS A 1 478 ? 17.982 -2.138 -39.991 1.00 93.56 478 CYS A CA 1
ATOM 3825 C C . CYS A 1 478 ? 18.949 -1.464 -40.990 1.00 93.56 478 CYS A C 1
ATOM 3827 O O . CYS A 1 478 ? 19.012 -0.234 -41.024 1.00 93.56 478 CYS A O 1
ATOM 3829 N N . GLY A 1 479 ? 19.707 -2.229 -41.787 1.00 91.56 479 GLY A N 1
ATOM 3830 C CA . GLY A 1 479 ? 20.572 -1.712 -42.856 1.00 91.56 479 GLY A CA 1
ATOM 3831 C C . GLY A 1 479 ? 22.082 -1.742 -42.587 1.00 91.56 479 GLY A C 1
ATOM 3832 O O . GLY A 1 479 ? 22.840 -1.216 -43.399 1.00 91.56 479 GLY A O 1
ATOM 3833 N N . THR A 1 480 ? 22.553 -2.337 -41.486 1.00 93.44 480 THR A N 1
ATOM 3834 C CA . THR A 1 480 ? 23.990 -2.596 -41.275 1.00 93.44 480 THR A CA 1
ATOM 3835 C C . THR A 1 480 ? 24.503 -3.639 -42.267 1.00 93.44 480 THR A C 1
ATOM 3837 O O . THR A 1 480 ? 23.882 -4.685 -42.459 1.00 93.44 480 THR A O 1
ATOM 3840 N N . ARG A 1 481 ? 25.664 -3.385 -42.881 1.00 92.12 481 ARG A N 1
ATOM 3841 C CA . ARG A 1 481 ? 26.273 -4.328 -43.831 1.00 92.12 481 ARG A CA 1
ATOM 3842 C C . ARG A 1 481 ? 27.021 -5.440 -43.096 1.00 92.12 481 ARG A C 1
ATOM 3844 O O . ARG A 1 481 ? 27.609 -5.223 -42.041 1.00 92.12 481 ARG A O 1
ATOM 3851 N N . ILE A 1 482 ? 27.043 -6.642 -43.664 1.00 91.19 482 ILE A N 1
ATOM 3852 C CA . ILE A 1 482 ? 27.809 -7.752 -43.074 1.00 91.19 482 ILE A CA 1
ATOM 3853 C C . ILE A 1 482 ? 29.313 -7.532 -43.300 1.00 91.19 482 ILE A C 1
ATOM 3855 O O . ILE A 1 482 ? 30.094 -7.699 -42.368 1.00 91.19 482 ILE A O 1
ATOM 3859 N N . ARG A 1 483 ? 29.713 -7.090 -44.500 1.00 90.75 483 ARG A N 1
ATOM 3860 C CA . ARG A 1 483 ? 31.113 -6.886 -44.919 1.00 90.75 483 ARG A CA 1
ATOM 3861 C C . ARG A 1 483 ? 31.321 -5.523 -45.577 1.00 90.75 483 ARG A C 1
ATOM 3863 O O . ARG A 1 483 ? 30.353 -4.884 -45.993 1.00 90.75 483 ARG A O 1
ATOM 3870 N N . GLN A 1 484 ? 32.584 -5.116 -45.702 1.00 90.44 484 GLN A N 1
ATOM 3871 C CA . GLN A 1 484 ? 32.993 -4.008 -46.560 1.00 90.44 484 GLN A CA 1
ATOM 3872 C C . GLN A 1 484 ? 32.989 -4.471 -48.025 1.00 90.44 484 GLN A C 1
ATOM 3874 O O . GLN A 1 484 ? 33.884 -5.189 -48.459 1.00 90.44 484 GLN A O 1
ATOM 3879 N N . ASP A 1 485 ? 31.947 -4.097 -48.765 1.00 87.75 485 ASP A N 1
ATOM 3880 C CA . ASP A 1 485 ? 31.806 -4.371 -50.196 1.00 87.75 485 ASP A CA 1
ATOM 3881 C C . ASP A 1 485 ? 32.143 -3.135 -51.052 1.00 87.75 485 ASP A C 1
ATOM 3883 O O . ASP A 1 485 ? 32.332 -2.023 -50.544 1.00 87.75 485 ASP A O 1
ATOM 3887 N N . SER A 1 486 ? 32.214 -3.326 -52.372 1.00 87.62 486 SER A N 1
ATOM 3888 C CA . SER A 1 486 ? 32.457 -2.253 -53.345 1.00 87.62 486 SER A CA 1
ATOM 3889 C C . SER A 1 486 ? 31.443 -1.112 -53.210 1.00 87.62 486 SER A C 1
ATOM 3891 O O . SER A 1 486 ? 31.824 0.057 -53.231 1.00 87.62 486 SER A O 1
ATOM 3893 N N . GLY A 1 487 ? 30.166 -1.433 -52.980 1.00 88.56 487 GLY A N 1
ATOM 3894 C CA . GLY A 1 487 ? 29.102 -0.450 -52.778 1.00 88.56 487 GLY A CA 1
ATOM 3895 C C . GLY A 1 487 ? 29.360 0.492 -51.597 1.00 88.56 487 GLY A C 1
ATOM 3896 O O . GLY A 1 487 ? 29.258 1.707 -51.753 1.00 88.56 487 GLY A O 1
ATOM 3897 N N . LEU A 1 488 ? 29.751 -0.038 -50.432 1.00 89.38 488 LEU A N 1
ATOM 3898 C CA . LEU A 1 488 ? 30.086 0.769 -49.253 1.00 89.38 488 LEU A CA 1
ATOM 3899 C C . LEU A 1 488 ? 31.277 1.700 -49.516 1.00 89.38 488 LEU A C 1
ATOM 3901 O O . LEU A 1 488 ? 31.273 2.861 -49.104 1.00 89.38 488 LEU A O 1
ATOM 3905 N N . LEU A 1 489 ? 32.301 1.191 -50.201 1.00 90.81 489 LEU A N 1
ATOM 3906 C CA . LEU A 1 489 ? 33.488 1.962 -50.564 1.00 90.81 489 LEU A CA 1
ATOM 3907 C C . LEU A 1 489 ? 33.144 3.123 -51.508 1.00 90.81 489 LEU A C 1
ATOM 3909 O O . LEU A 1 489 ? 33.605 4.248 -51.294 1.00 90.81 489 LEU A O 1
ATOM 3913 N N . LEU A 1 490 ? 32.296 2.873 -52.508 1.00 90.38 490 LEU A N 1
ATOM 3914 C CA . LEU A 1 490 ? 31.801 3.889 -53.439 1.00 90.38 490 LEU A CA 1
ATOM 3915 C C . LEU A 1 490 ? 30.945 4.953 -52.735 1.00 90.38 490 LEU A C 1
ATOM 3917 O O . LEU A 1 490 ? 31.114 6.143 -53.003 1.00 90.38 490 LEU A O 1
ATOM 3921 N N . GLU A 1 491 ? 30.081 4.559 -51.792 1.00 90.75 491 GLU A N 1
ATOM 3922 C CA . GLU A 1 491 ? 29.315 5.505 -50.968 1.00 90.75 491 GLU A CA 1
ATOM 3923 C C . GLU A 1 491 ? 30.236 6.452 -50.192 1.00 90.75 491 GLU A C 1
ATOM 3925 O O . GLU A 1 491 ? 30.037 7.667 -50.214 1.00 90.75 491 GLU A O 1
ATOM 3930 N N . VAL A 1 492 ? 31.280 5.919 -49.544 1.00 92.19 492 VAL A N 1
ATOM 3931 C CA . VAL A 1 492 ? 32.246 6.740 -48.797 1.00 92.19 492 VAL A CA 1
ATOM 3932 C C . VAL A 1 492 ? 33.011 7.682 -49.725 1.00 92.19 492 VAL A C 1
ATOM 3934 O O . VAL A 1 492 ? 33.210 8.847 -49.375 1.00 92.19 492 VAL A O 1
ATOM 3937 N N . LEU A 1 493 ? 33.409 7.231 -50.920 1.00 91.06 493 LEU A N 1
ATOM 3938 C CA . LEU A 1 493 ? 34.022 8.113 -51.919 1.00 91.06 493 LEU A CA 1
ATOM 3939 C C . LEU A 1 493 ? 33.081 9.263 -52.302 1.00 91.06 493 LEU A C 1
ATOM 3941 O O . LEU A 1 493 ? 33.511 10.420 -52.315 1.00 91.06 493 LEU A O 1
ATOM 3945 N N . SER A 1 494 ? 31.804 8.965 -52.557 1.00 90.38 494 SER A N 1
ATOM 3946 C CA . SER A 1 494 ? 30.786 9.969 -52.882 1.00 90.38 494 SER A CA 1
ATOM 3947 C C . SER A 1 494 ? 30.564 10.964 -51.733 1.00 90.38 494 SER A C 1
ATOM 3949 O O . SER A 1 494 ? 30.518 12.175 -51.959 1.00 90.38 494 SER A O 1
ATOM 3951 N N . GLU A 1 495 ? 30.526 10.495 -50.482 1.00 90.88 495 GLU A N 1
ATOM 3952 C CA . GLU A 1 495 ? 30.419 11.358 -49.296 1.00 90.88 495 GLU A CA 1
ATOM 3953 C C . GLU A 1 495 ? 31.631 12.286 -49.139 1.00 90.88 495 GLU A C 1
ATOM 3955 O O . GLU A 1 495 ? 31.471 13.478 -48.854 1.00 90.88 495 GLU A O 1
ATOM 3960 N N . ILE A 1 496 ? 32.845 11.771 -49.365 1.00 91.00 496 ILE A N 1
ATOM 3961 C CA . ILE A 1 496 ? 34.069 12.580 -49.358 1.00 91.00 496 ILE A CA 1
ATOM 3962 C C . ILE A 1 496 ? 34.002 13.633 -50.470 1.00 91.00 496 ILE A C 1
ATOM 3964 O O . ILE A 1 496 ? 34.269 14.809 -50.212 1.00 91.00 496 ILE A O 1
ATOM 3968 N N . GLN A 1 497 ? 33.612 13.257 -51.689 1.00 90.25 497 GLN A N 1
ATOM 3969 C CA . GLN A 1 497 ? 33.441 14.206 -52.790 1.00 90.25 497 GLN A CA 1
ATOM 3970 C C . GLN A 1 497 ? 32.447 15.309 -52.423 1.00 90.25 497 GLN A C 1
ATOM 3972 O O . GLN A 1 497 ? 32.780 16.489 -52.538 1.00 90.25 497 GLN A O 1
ATOM 3977 N N . ALA A 1 498 ? 31.260 14.941 -51.934 1.00 89.12 498 ALA A N 1
ATOM 3978 C CA . ALA A 1 498 ? 30.222 15.885 -51.537 1.00 89.12 498 ALA A CA 1
ATOM 3979 C C . ALA A 1 498 ? 30.700 16.838 -50.429 1.00 89.12 498 ALA A C 1
ATOM 3981 O O . ALA A 1 498 ? 30.424 18.040 -50.477 1.00 89.12 498 ALA A O 1
ATOM 3982 N N . LYS A 1 499 ? 31.471 16.334 -49.457 1.00 88.94 499 LYS A N 1
ATOM 3983 C CA . LYS A 1 499 ? 32.079 17.147 -48.395 1.00 88.94 499 LYS A CA 1
ATOM 3984 C C . LYS A 1 499 ? 33.038 18.200 -48.958 1.00 88.94 499 LYS A C 1
ATOM 3986 O O . LYS A 1 499 ? 32.977 19.360 -48.549 1.00 88.94 499 LYS A O 1
ATOM 3991 N N . HIS A 1 500 ? 33.892 17.821 -49.909 1.00 87.75 500 HIS A N 1
ATOM 3992 C CA . HIS A 1 500 ? 34.894 18.714 -50.508 1.00 87.75 500 HIS A CA 1
ATOM 3993 C C . HIS A 1 500 ? 34.349 19.629 -51.617 1.00 87.75 500 HIS A C 1
ATOM 3995 O O . HIS A 1 500 ? 35.082 20.484 -52.113 1.00 87.75 500 HIS A O 1
ATOM 4001 N N . LEU A 1 501 ? 33.048 19.563 -51.938 1.00 84.06 501 LEU A N 1
ATOM 4002 C CA . LEU A 1 501 ? 32.363 20.650 -52.658 1.00 84.06 501 LEU A CA 1
ATOM 4003 C C . LEU A 1 501 ? 32.331 21.950 -51.832 1.00 84.06 501 LEU A C 1
ATOM 4005 O O . LEU A 1 501 ? 32.201 23.042 -52.386 1.00 84.06 501 LEU A O 1
ATOM 4009 N N . ARG A 1 502 ? 32.449 21.846 -50.502 1.00 80.31 502 ARG A N 1
ATOM 4010 C CA . ARG A 1 502 ? 32.560 22.978 -49.572 1.00 80.31 502 ARG A CA 1
ATOM 4011 C C . ARG A 1 502 ? 34.018 23.177 -49.148 1.00 80.31 502 ARG A C 1
ATOM 4013 O O . ARG A 1 502 ? 34.839 22.265 -49.228 1.00 80.31 502 ARG A O 1
ATOM 4020 N N . LYS A 1 503 ? 34.348 24.376 -48.651 1.00 76.19 503 LYS A N 1
ATOM 4021 C CA . LYS A 1 503 ? 35.689 24.663 -48.114 1.00 76.19 503 LYS A CA 1
ATOM 4022 C C . LYS A 1 503 ? 35.989 23.737 -46.930 1.00 76.19 503 LYS A C 1
ATOM 4024 O O . LYS A 1 503 ? 35.294 23.799 -45.920 1.00 76.19 503 LYS A O 1
ATOM 4029 N N . SER A 1 504 ? 37.042 22.935 -47.061 1.00 82.19 504 SER A N 1
ATOM 4030 C CA . SER A 1 504 ? 37.564 22.047 -46.018 1.00 82.19 504 SER A CA 1
ATOM 4031 C C . SER A 1 504 ? 38.945 22.511 -45.560 1.00 82.19 504 SER A C 1
ATOM 4033 O O . SER A 1 504 ? 39.655 23.206 -46.289 1.00 82.19 504 SER A O 1
ATOM 4035 N N . SER A 1 505 ? 39.350 22.144 -44.345 1.00 84.31 505 SER A N 1
ATOM 4036 C CA . SER A 1 505 ? 40.687 22.473 -43.849 1.00 84.31 505 SER A CA 1
ATOM 4037 C C . SER A 1 505 ? 41.765 21.597 -44.499 1.00 84.31 505 SER A C 1
ATOM 4039 O O . SER A 1 505 ? 41.526 20.449 -44.878 1.00 84.31 505 SER A O 1
ATOM 4041 N N . GLN A 1 506 ? 43.008 22.084 -44.544 1.00 83.19 506 GLN A N 1
ATOM 4042 C CA . GLN A 1 506 ? 44.115 21.323 -45.137 1.00 83.19 506 GLN A CA 1
ATOM 4043 C C . GLN A 1 506 ? 44.417 20.001 -44.416 1.00 83.19 506 GLN A C 1
ATOM 4045 O O . GLN A 1 506 ? 44.945 19.057 -45.011 1.00 83.19 506 GLN A O 1
ATOM 4050 N N . ARG A 1 507 ? 44.099 19.912 -43.120 1.00 84.81 507 ARG A N 1
ATOM 4051 C CA . ARG A 1 507 ? 44.241 18.668 -42.350 1.00 84.81 507 ARG A CA 1
ATOM 4052 C C . ARG A 1 507 ? 43.223 17.625 -42.804 1.00 84.81 507 ARG A C 1
ATOM 4054 O O . ARG A 1 507 ? 43.599 16.474 -43.007 1.00 84.81 507 ARG A O 1
ATOM 4061 N N . GLU A 1 508 ? 41.976 18.036 -43.012 1.00 85.12 508 GLU A N 1
ATOM 4062 C CA . GLU A 1 508 ? 40.908 17.164 -43.510 1.00 85.12 508 GLU A CA 1
ATOM 4063 C C . GLU A 1 508 ? 41.177 16.717 -44.939 1.00 85.12 508 GLU A C 1
ATOM 4065 O O . GLU A 1 508 ? 41.094 15.527 -45.210 1.00 85.12 508 GLU A O 1
ATOM 4070 N N . ILE A 1 509 ? 41.604 17.631 -45.817 1.00 85.62 509 ILE A N 1
ATOM 4071 C CA . ILE A 1 509 ? 41.983 17.308 -47.200 1.00 85.62 509 ILE A CA 1
ATOM 4072 C C . ILE A 1 509 ? 43.067 16.230 -47.229 1.00 85.62 509 ILE A C 1
ATOM 4074 O O . ILE A 1 509 ? 42.941 15.236 -47.936 1.00 85.62 509 ILE A O 1
ATOM 4078 N N . ASN A 1 510 ? 44.129 16.385 -46.434 1.00 86.88 510 ASN A N 1
ATOM 4079 C CA . ASN A 1 510 ? 45.204 15.396 -46.394 1.00 86.88 510 ASN A CA 1
ATOM 4080 C C . ASN A 1 510 ? 44.759 14.044 -45.823 1.00 86.88 510 ASN A C 1
ATOM 4082 O O . ASN A 1 510 ? 45.265 13.016 -46.271 1.00 86.88 510 ASN A O 1
ATOM 4086 N N . ARG A 1 511 ? 43.870 14.038 -44.824 1.00 88.69 511 ARG A N 1
ATOM 4087 C CA . ARG A 1 511 ? 43.329 12.808 -44.233 1.00 88.69 511 ARG A CA 1
ATOM 4088 C C . ARG A 1 511 ? 42.416 12.088 -45.221 1.00 88.69 511 ARG A C 1
ATOM 4090 O O . ARG A 1 511 ? 42.628 10.911 -45.487 1.00 88.69 511 ARG A O 1
ATOM 4097 N N . ASP A 1 512 ? 41.453 12.807 -45.780 1.00 91.19 512 ASP A N 1
ATOM 4098 C CA . ASP A 1 512 ? 40.456 12.255 -46.688 1.00 91.19 512 ASP A CA 1
ATOM 4099 C C . ASP A 1 512 ? 41.117 11.801 -48.002 1.00 91.19 512 ASP A C 1
ATOM 4101 O O . ASP A 1 512 ? 40.800 10.730 -48.497 1.00 91.19 512 ASP A O 1
ATOM 4105 N N . LEU A 1 513 ? 42.128 12.516 -48.516 1.00 89.00 513 LEU A N 1
ATOM 4106 C CA . LEU A 1 513 ? 42.905 12.072 -49.680 1.00 89.00 513 LEU A CA 1
ATOM 4107 C C . LEU A 1 513 ? 43.679 10.769 -49.421 1.00 89.00 513 LEU A C 1
ATOM 4109 O O . LEU A 1 513 ? 43.770 9.932 -50.313 1.00 89.00 513 LEU A O 1
ATOM 4113 N N . LYS A 1 514 ? 44.248 10.581 -48.221 1.00 90.38 514 LYS A N 1
ATOM 4114 C CA . LYS A 1 514 ? 44.887 9.301 -47.862 1.00 90.38 514 LYS A CA 1
ATOM 4115 C C . LYS A 1 514 ? 43.866 8.165 -47.853 1.00 90.38 514 LYS A C 1
ATOM 4117 O O . LYS A 1 514 ? 44.161 7.104 -48.388 1.00 90.38 514 LYS A O 1
ATOM 4122 N N . LEU A 1 515 ? 42.688 8.414 -47.282 1.00 92.38 515 LEU A N 1
ATOM 4123 C CA . LEU A 1 515 ? 41.598 7.445 -47.245 1.00 92.38 515 LEU A CA 1
ATOM 4124 C C . LEU A 1 515 ? 41.110 7.098 -48.658 1.00 92.38 515 LEU A C 1
ATOM 4126 O O . LEU A 1 515 ? 41.020 5.926 -48.992 1.00 92.38 515 LEU A O 1
ATOM 4130 N N . VAL A 1 516 ? 40.888 8.098 -49.515 1.00 92.31 516 VAL A N 1
ATOM 4131 C CA . VAL A 1 516 ? 40.521 7.901 -50.927 1.00 92.31 516 VAL A CA 1
ATOM 4132 C C . VAL A 1 516 ? 41.534 7.009 -51.633 1.00 92.31 516 VAL A C 1
ATOM 4134 O O . VAL A 1 516 ? 41.137 6.056 -52.286 1.00 92.31 516 VAL A O 1
ATOM 4137 N N . VAL A 1 517 ? 42.838 7.270 -51.484 1.00 90.62 517 VAL A N 1
ATOM 4138 C CA . VAL A 1 517 ? 43.873 6.431 -52.110 1.00 90.62 517 VAL A CA 1
ATOM 4139 C C . VAL A 1 517 ? 43.783 4.980 -51.626 1.00 90.62 517 VAL A C 1
ATOM 4141 O O . VAL A 1 517 ? 43.864 4.081 -52.452 1.00 90.62 517 VAL A O 1
ATOM 4144 N N . GLN A 1 518 ? 43.568 4.740 -50.328 1.00 91.56 518 GLN A N 1
ATOM 4145 C CA . GLN A 1 518 ? 43.399 3.383 -49.784 1.00 91.56 518 GLN A CA 1
ATOM 4146 C C . GLN A 1 518 ? 42.144 2.685 -50.323 1.00 91.56 518 GLN A C 1
ATOM 4148 O O . GLN A 1 518 ? 42.196 1.507 -50.671 1.00 91.56 518 GLN A O 1
ATOM 4153 N N . ILE A 1 519 ? 41.031 3.414 -50.434 1.00 91.25 519 ILE A N 1
ATOM 4154 C CA . ILE A 1 519 ? 39.789 2.888 -51.007 1.00 91.25 519 ILE A CA 1
ATOM 4155 C C . ILE A 1 519 ? 39.999 2.511 -52.479 1.00 91.25 519 ILE A C 1
ATOM 4157 O O . ILE A 1 519 ? 39.650 1.407 -52.881 1.00 91.25 519 ILE A O 1
ATOM 4161 N N . LEU A 1 520 ? 40.603 3.397 -53.276 1.00 90.75 520 LEU A N 1
ATOM 4162 C CA . LEU A 1 520 ? 40.882 3.141 -54.693 1.00 90.75 520 LEU A CA 1
ATOM 4163 C C . LEU A 1 520 ? 41.844 1.963 -54.884 1.00 90.75 520 LEU A C 1
ATOM 4165 O O . LEU A 1 520 ? 41.644 1.156 -55.786 1.00 90.75 520 LEU A O 1
ATOM 4169 N N . GLU A 1 521 ? 42.850 1.834 -54.014 1.00 89.75 521 GLU A N 1
ATOM 4170 C CA . GLU A 1 521 ? 43.768 0.691 -54.006 1.00 89.75 521 GLU A CA 1
ATOM 4171 C C . GLU A 1 521 ? 43.038 -0.631 -53.776 1.00 89.75 521 GLU A C 1
ATOM 4173 O O . GLU A 1 521 ? 43.420 -1.638 -54.352 1.00 89.75 521 GLU A O 1
ATOM 4178 N N . THR A 1 522 ? 41.978 -0.616 -52.971 1.00 88.75 522 THR A N 1
ATOM 4179 C CA . THR A 1 522 ? 41.161 -1.799 -52.680 1.00 88.75 522 THR A CA 1
ATOM 4180 C C . THR A 1 522 ? 40.192 -2.085 -53.828 1.00 88.75 522 THR A C 1
ATOM 4182 O O . THR A 1 522 ? 40.049 -3.222 -54.267 1.00 88.75 522 THR A O 1
ATOM 4185 N N . LEU A 1 523 ? 39.568 -1.044 -54.394 1.00 88.38 523 LEU A N 1
ATOM 4186 C CA . LEU A 1 523 ? 38.644 -1.163 -55.529 1.00 88.38 523 LEU A CA 1
ATOM 4187 C C . LEU A 1 523 ? 39.326 -1.645 -56.820 1.00 88.38 523 LEU A C 1
ATOM 4189 O O . LEU A 1 523 ? 38.662 -2.249 -57.662 1.00 88.38 523 LEU A O 1
ATOM 4193 N N . LYS A 1 524 ? 40.642 -1.436 -56.978 1.00 86.25 524 LYS A N 1
ATOM 4194 C CA . LYS A 1 524 ? 41.415 -1.866 -58.160 1.00 86.25 524 LYS A CA 1
ATOM 4195 C C . LYS A 1 524 ? 41.458 -3.385 -58.365 1.00 86.25 524 LYS A C 1
ATOM 4197 O O . LYS A 1 524 ? 41.940 -3.813 -59.415 1.00 86.25 524 LYS A O 1
ATOM 4202 N N . ASP A 1 525 ? 41.005 -4.172 -57.390 1.00 85.12 525 ASP A N 1
ATOM 4203 C CA . ASP A 1 525 ? 40.987 -5.637 -57.435 1.00 85.12 525 ASP A CA 1
ATOM 4204 C C . ASP A 1 525 ? 39.557 -6.207 -57.631 1.00 85.12 525 ASP A C 1
ATOM 4206 O O . ASP A 1 525 ? 39.395 -7.402 -57.866 1.00 85.12 525 ASP A O 1
ATOM 4210 N N . TYR A 1 526 ? 38.511 -5.363 -57.645 1.00 83.94 526 TYR A N 1
ATOM 4211 C CA . TYR A 1 526 ? 37.100 -5.768 -57.834 1.00 83.94 526 TYR A CA 1
ATOM 4212 C C . TYR A 1 526 ? 36.706 -5.989 -59.309 1.00 83.94 526 TYR A C 1
ATOM 4214 O O . TYR A 1 526 ? 37.340 -5.440 -60.190 1.00 83.94 526 TYR A O 1
ATOM 4222 N N . PRO A 1 527 ? 35.654 -6.722 -59.684 1.00 83.19 527 PRO A N 1
ATOM 4223 C CA . PRO A 1 527 ? 35.272 -6.853 -61.098 1.00 83.19 527 PRO A CA 1
ATOM 4224 C C . PRO A 1 527 ? 34.964 -5.494 -61.775 1.00 83.19 527 PRO A C 1
ATOM 4226 O O . PRO A 1 527 ? 34.395 -4.621 -61.120 1.00 83.19 527 PRO A O 1
ATOM 4229 N N . PRO A 1 528 ? 35.257 -5.291 -63.080 1.00 77.00 528 PRO A N 1
ATOM 4230 C CA . PRO A 1 528 ? 34.989 -4.022 -63.779 1.00 77.00 528 PRO A CA 1
ATOM 4231 C C . PRO A 1 528 ? 33.524 -3.562 -63.715 1.00 77.00 528 PRO A C 1
ATOM 4233 O O . PRO A 1 528 ? 33.235 -2.369 -63.751 1.00 77.00 528 PRO A O 1
ATOM 4236 N N . GLU A 1 529 ? 32.581 -4.501 -63.593 1.00 78.56 529 GLU A N 1
ATOM 4237 C CA . GLU A 1 529 ? 31.151 -4.200 -63.454 1.00 78.56 529 GLU A CA 1
ATOM 4238 C C . GLU A 1 529 ? 30.820 -3.450 -62.159 1.00 78.56 529 GLU A C 1
ATOM 4240 O O . GLU A 1 529 ? 29.920 -2.614 -62.155 1.00 78.56 529 GLU A O 1
ATOM 4245 N N . GLU A 1 530 ? 31.594 -3.682 -61.098 1.00 75.56 530 GLU A N 1
ATOM 4246 C CA . GLU A 1 530 ? 31.456 -3.029 -59.791 1.00 75.56 530 GLU A CA 1
ATOM 4247 C C . GLU A 1 530 ? 32.240 -1.707 -59.704 1.00 75.56 530 GLU A C 1
ATOM 4249 O O . GLU A 1 530 ? 32.184 -1.009 -58.695 1.00 75.56 530 GLU A O 1
ATOM 4254 N N . ARG A 1 531 ? 32.964 -1.338 -60.772 1.00 71.56 531 ARG A N 1
ATOM 4255 C CA . ARG A 1 531 ? 33.801 -0.128 -60.859 1.00 71.56 531 ARG A CA 1
ATOM 4256 C C . ARG A 1 531 ? 33.201 0.990 -61.716 1.00 71.56 531 ARG A C 1
ATOM 4258 O O . ARG A 1 531 ? 33.842 2.022 -61.900 1.00 71.56 531 ARG A O 1
ATOM 4265 N N . ARG A 1 532 ? 31.990 0.803 -62.254 1.00 68.81 532 ARG A N 1
ATOM 4266 C CA . ARG A 1 532 ? 31.403 1.683 -63.286 1.00 68.81 532 ARG A CA 1
ATOM 4267 C C . ARG A 1 532 ? 31.212 3.140 -62.847 1.00 68.81 532 ARG A C 1
ATOM 4269 O O . ARG A 1 532 ? 31.297 4.024 -63.691 1.00 68.81 532 ARG A O 1
ATOM 4276 N N . ASP A 1 533 ? 31.049 3.382 -61.546 1.00 79.81 533 ASP A N 1
ATOM 4277 C CA . ASP A 1 533 ? 30.774 4.711 -60.977 1.00 79.81 533 ASP A CA 1
ATOM 4278 C C . ASP A 1 533 ? 31.933 5.262 -60.124 1.00 79.81 533 ASP A C 1
ATOM 4280 O O . ASP A 1 533 ? 31.739 6.104 -59.242 1.00 79.81 533 ASP A O 1
ATOM 4284 N N . ILE A 1 534 ? 33.164 4.787 -60.349 1.00 87.50 534 ILE A N 1
ATOM 4285 C CA . ILE A 1 534 ? 34.325 5.262 -59.590 1.00 87.50 534 ILE A CA 1
ATOM 4286 C C . ILE A 1 534 ? 34.641 6.716 -59.935 1.00 87.50 534 ILE A C 1
ATOM 4288 O O . ILE A 1 534 ? 34.765 7.112 -61.095 1.00 87.50 534 ILE A O 1
ATOM 4292 N N . ILE A 1 535 ? 34.863 7.499 -58.884 1.00 89.25 535 ILE A N 1
ATOM 4293 C CA . ILE A 1 535 ? 35.372 8.861 -58.962 1.00 89.25 535 ILE A CA 1
ATOM 4294 C C . ILE A 1 535 ? 36.827 8.907 -58.494 1.00 89.25 535 ILE A C 1
ATOM 4296 O O . ILE A 1 535 ? 37.192 8.328 -57.469 1.00 89.25 535 ILE A O 1
ATOM 4300 N N . LEU A 1 536 ? 37.667 9.625 -59.232 1.00 88.06 536 LEU A N 1
ATOM 4301 C CA . LEU A 1 536 ? 39.085 9.789 -58.930 1.00 88.06 536 LEU A CA 1
ATOM 4302 C C . LEU A 1 536 ? 39.365 11.216 -58.459 1.00 88.06 536 LEU A C 1
ATOM 4304 O O . LEU A 1 536 ? 38.819 12.165 -59.031 1.00 88.06 536 LEU A O 1
ATOM 4308 N N . PRO A 1 537 ? 40.218 11.408 -57.435 1.00 89.69 537 PRO A N 1
ATOM 4309 C CA . PRO A 1 537 ? 40.686 12.734 -57.077 1.00 89.69 537 PRO A CA 1
ATOM 4310 C C . PRO A 1 537 ? 41.547 13.282 -58.220 1.00 89.69 537 PRO A C 1
ATOM 4312 O O . PRO A 1 537 ? 42.398 12.565 -58.747 1.00 89.69 537 PRO A O 1
ATOM 4315 N N . ILE A 1 538 ? 41.364 14.550 -58.578 1.00 86.44 538 ILE A N 1
ATOM 4316 C CA . ILE A 1 538 ? 42.059 15.189 -59.705 1.00 86.44 538 ILE A CA 1
ATOM 4317 C C . ILE A 1 538 ? 43.154 16.141 -59.224 1.00 86.44 538 ILE A C 1
ATOM 4319 O O . ILE A 1 538 ? 43.095 16.694 -58.121 1.00 86.44 538 ILE A O 1
ATOM 4323 N N . ALA A 1 539 ? 44.175 16.338 -60.051 1.00 78.06 539 ALA A N 1
ATOM 4324 C CA . ALA A 1 539 ? 45.186 17.356 -59.820 1.00 78.06 539 ALA A CA 1
ATOM 4325 C C . ALA A 1 539 ? 44.569 18.757 -59.986 1.00 78.06 539 ALA A C 1
ATOM 4327 O O . ALA A 1 539 ? 43.861 19.026 -60.951 1.00 78.06 539 ALA A O 1
ATOM 4328 N N . HIS A 1 540 ? 44.843 19.665 -59.048 1.00 73.12 540 HIS A N 1
ATOM 4329 C CA . HIS A 1 540 ? 44.380 21.053 -59.106 1.00 73.12 540 HIS A CA 1
ATOM 4330 C C . HIS A 1 540 ? 45.535 22.008 -58.775 1.00 73.12 540 HIS A C 1
ATOM 4332 O O . HIS A 1 540 ? 46.387 21.690 -57.940 1.00 73.12 540 HIS A O 1
ATOM 4338 N N . ARG A 1 541 ? 45.570 23.187 -59.417 1.00 66.00 541 ARG A N 1
ATOM 4339 C CA . ARG A 1 541 ? 46.635 24.197 -59.222 1.00 66.00 541 ARG A CA 1
ATOM 4340 C C . ARG A 1 541 ? 46.729 24.649 -57.761 1.00 66.00 541 ARG A C 1
ATOM 4342 O O . ARG A 1 541 ? 47.815 24.803 -57.203 1.00 66.00 541 ARG A O 1
ATOM 4349 N N . GLU A 1 542 ? 45.578 24.802 -57.116 1.00 64.94 542 GLU A N 1
ATOM 4350 C CA . GLU A 1 542 ? 45.492 25.069 -55.684 1.00 64.94 542 GLU A CA 1
ATOM 4351 C C . GLU A 1 542 ? 45.622 23.758 -54.899 1.00 64.94 542 GLU A C 1
ATOM 4353 O O . GLU A 1 542 ? 44.669 22.989 -54.797 1.00 64.94 542 GLU A O 1
ATOM 4358 N N . ARG A 1 543 ? 46.786 23.529 -54.273 1.00 63.22 543 ARG A N 1
ATOM 4359 C CA . ARG A 1 543 ? 47.075 22.351 -53.416 1.00 63.22 543 ARG A CA 1
ATOM 4360 C C . ARG A 1 543 ? 46.174 22.216 -52.171 1.00 63.22 543 ARG A C 1
ATOM 4362 O O . ARG A 1 543 ? 46.393 21.323 -51.351 1.00 63.22 543 ARG A O 1
ATOM 4369 N N . GLN A 1 544 ? 45.239 23.147 -51.994 1.00 64.38 544 GLN A N 1
ATOM 4370 C CA . GLN A 1 544 ? 44.306 23.250 -50.871 1.00 64.38 544 GLN A CA 1
ATOM 4371 C C . GLN A 1 544 ? 42.867 22.897 -51.280 1.00 64.38 544 GLN A C 1
ATOM 4373 O O . GLN A 1 544 ? 41.929 23.217 -50.555 1.00 64.38 544 GLN A O 1
ATOM 4378 N N . VAL A 1 545 ? 42.675 22.278 -52.448 1.00 76.19 545 VAL A N 1
ATOM 4379 C CA . VAL A 1 545 ? 41.358 21.866 -52.941 1.00 76.19 545 VAL A CA 1
ATOM 4380 C C . VAL A 1 545 ? 41.432 20.408 -53.379 1.00 76.19 545 VAL A C 1
ATOM 4382 O O . VAL A 1 545 ? 42.301 20.037 -54.165 1.00 76.19 545 VAL A O 1
ATOM 4385 N N . LEU A 1 546 ? 40.512 19.588 -52.873 1.00 83.94 546 LEU A N 1
ATOM 4386 C CA . LEU A 1 546 ? 40.325 18.208 -53.306 1.00 83.94 546 LEU A CA 1
ATOM 4387 C C . LEU A 1 546 ? 39.078 18.146 -54.194 1.00 83.94 546 LEU A C 1
ATOM 4389 O O . LEU A 1 546 ? 37.973 18.391 -53.722 1.00 83.94 546 LEU A O 1
ATOM 4393 N N . ARG A 1 547 ? 39.254 17.862 -55.487 1.00 86.31 547 ARG A N 1
ATOM 4394 C CA . ARG A 1 547 ? 38.155 17.688 -56.452 1.00 86.31 547 ARG A CA 1
ATOM 4395 C C . ARG A 1 547 ? 38.172 16.277 -57.005 1.00 86.31 547 ARG A C 1
ATOM 4397 O O . ARG A 1 547 ? 39.225 15.648 -57.024 1.00 86.31 547 ARG A O 1
ATOM 4404 N N . PHE A 1 548 ? 37.021 15.825 -57.483 1.00 89.62 548 PHE A N 1
ATOM 4405 C CA . PHE A 1 548 ? 36.845 14.490 -58.035 1.00 89.62 548 PHE A CA 1
ATOM 4406 C C . PHE A 1 548 ? 36.149 14.557 -59.393 1.00 89.62 548 PHE A C 1
ATOM 4408 O O . PHE A 1 548 ? 35.290 15.421 -59.591 1.00 89.62 548 PHE A O 1
ATOM 4415 N N . ARG A 1 549 ? 36.492 13.634 -60.294 1.00 86.62 549 ARG A N 1
ATOM 4416 C CA . ARG A 1 549 ? 35.815 13.403 -61.580 1.00 86.62 549 ARG A CA 1
ATOM 4417 C C . ARG A 1 549 ? 35.592 11.904 -61.803 1.00 86.62 549 ARG A C 1
ATOM 4419 O O . ARG A 1 549 ? 36.328 11.116 -61.206 1.00 86.62 549 ARG A O 1
ATOM 4426 N N . PRO A 1 550 ? 34.605 11.502 -62.621 1.00 87.75 550 PRO A N 1
ATOM 4427 C CA . PRO A 1 550 ? 34.457 10.111 -63.046 1.00 87.75 550 PRO A CA 1
ATOM 4428 C C . PRO A 1 550 ? 35.766 9.564 -63.625 1.00 87.75 550 PRO A C 1
ATOM 4430 O O . PRO A 1 550 ? 36.472 10.283 -64.335 1.00 87.75 550 PRO A O 1
ATOM 4433 N N . ALA A 1 551 ? 36.092 8.302 -63.340 1.00 86.06 551 ALA A N 1
ATOM 4434 C CA . ALA A 1 551 ? 37.344 7.688 -63.786 1.00 86.06 551 ALA A CA 1
ATOM 4435 C C . ALA A 1 551 ? 37.513 7.740 -65.317 1.00 86.06 551 ALA A C 1
ATOM 4437 O O . ALA A 1 551 ? 38.603 8.029 -65.799 1.00 86.06 551 ALA A O 1
ATOM 4438 N N . VAL A 1 552 ? 36.417 7.585 -66.067 1.00 83.94 552 VAL A N 1
ATOM 4439 C CA . VAL A 1 552 ? 36.382 7.666 -67.541 1.00 83.94 552 VAL A CA 1
ATOM 4440 C C . VAL A 1 552 ? 36.748 9.045 -68.110 1.00 83.94 552 VAL A C 1
ATOM 4442 O O . VAL A 1 552 ? 37.136 9.142 -69.268 1.00 83.94 552 VAL A O 1
ATOM 4445 N N . GLU A 1 553 ? 36.632 10.112 -67.313 1.00 83.50 553 GLU A N 1
ATOM 4446 C CA . GLU A 1 553 ? 37.001 11.484 -67.701 1.00 83.50 553 GLU A CA 1
ATOM 4447 C C . GLU A 1 553 ? 38.453 11.827 -67.316 1.00 83.50 553 GLU A C 1
ATOM 4449 O O . GLU A 1 553 ? 38.922 12.935 -67.574 1.00 83.50 553 GLU A O 1
ATOM 4454 N N . CYS A 1 554 ? 39.165 10.910 -66.652 1.00 84.69 554 CYS A N 1
ATOM 4455 C CA . CYS A 1 554 ? 40.481 11.171 -66.082 1.00 84.69 554 CYS A CA 1
ATOM 4456 C C . CYS A 1 554 ? 41.611 10.605 -66.951 1.00 84.69 554 CYS A C 1
ATOM 4458 O O . CYS A 1 554 ? 41.569 9.471 -67.414 1.00 84.69 554 CYS A O 1
ATOM 4460 N N . THR A 1 555 ? 42.691 11.371 -67.091 1.00 81.62 555 THR A N 1
ATOM 4461 C CA . THR A 1 555 ? 43.924 10.967 -67.778 1.00 81.62 555 THR A CA 1
ATOM 4462 C C . THR A 1 555 ? 45.018 10.631 -66.761 1.00 81.62 555 THR A C 1
ATOM 4464 O O . THR A 1 555 ? 45.267 11.385 -65.815 1.00 81.62 555 THR A O 1
ATOM 4467 N N . VAL A 1 556 ? 45.704 9.499 -66.951 1.00 79.44 556 VAL A N 1
ATOM 4468 C CA . VAL A 1 556 ? 46.854 9.096 -66.125 1.00 79.44 556 VAL A CA 1
ATOM 4469 C C . VAL A 1 556 ? 48.144 9.600 -66.779 1.00 79.44 556 VAL A C 1
ATOM 4471 O O . VAL A 1 556 ? 48.492 9.165 -67.872 1.00 79.44 556 VAL A O 1
ATOM 4474 N N . GLY A 1 557 ? 48.867 10.516 -66.128 1.00 69.69 557 GLY A N 1
ATOM 4475 C CA . GLY A 1 557 ? 50.089 11.112 -66.684 1.00 69.69 557 GLY A CA 1
ATOM 4476 C C . GLY A 1 557 ? 50.892 11.939 -65.675 1.00 69.69 557 GLY A C 1
ATOM 4477 O O . GLY A 1 557 ? 50.435 12.189 -64.560 1.00 69.69 557 GLY A O 1
ATOM 4478 N N . ASP A 1 558 ? 52.106 12.350 -66.056 1.00 63.12 558 ASP A N 1
ATOM 4479 C CA . ASP A 1 558 ? 52.983 13.170 -65.209 1.00 63.12 558 ASP A CA 1
ATOM 4480 C C . ASP A 1 558 ? 52.536 14.645 -65.228 1.00 63.12 558 ASP A C 1
ATOM 4482 O O . ASP A 1 558 ? 52.455 15.276 -66.281 1.00 63.12 558 ASP A O 1
ATOM 4486 N N . ILE A 1 559 ? 52.286 15.222 -64.048 1.00 60.03 559 ILE A N 1
ATOM 4487 C CA . ILE A 1 559 ? 51.859 16.624 -63.857 1.00 60.03 559 ILE A CA 1
ATOM 4488 C C . ILE A 1 559 ? 52.862 17.635 -64.413 1.00 60.03 559 ILE A C 1
ATOM 4490 O O . ILE A 1 559 ? 52.487 18.774 -64.700 1.00 60.03 559 ILE A O 1
ATOM 4494 N N . LYS A 1 560 ? 54.128 17.240 -64.592 1.00 60.47 560 LYS A N 1
ATOM 4495 C CA . LYS A 1 560 ? 55.117 18.080 -65.280 1.00 60.47 560 LYS A CA 1
ATOM 4496 C C . LYS A 1 560 ? 54.673 18.434 -66.701 1.00 60.47 560 LYS A C 1
ATOM 4498 O O . LYS A 1 560 ? 54.833 19.580 -67.102 1.00 60.47 560 LYS A O 1
ATOM 4503 N N . TRP A 1 561 ? 54.018 17.503 -67.397 1.00 60.75 561 TRP A N 1
ATOM 4504 C CA . TRP A 1 561 ? 53.475 17.738 -68.733 1.00 60.75 561 TRP A CA 1
ATOM 4505 C C . TRP A 1 561 ? 52.305 18.733 -68.723 1.00 60.75 561 TRP A C 1
ATOM 4507 O O . TRP A 1 561 ? 52.197 19.543 -69.632 1.00 60.75 561 TRP A O 1
ATOM 4517 N N . LEU A 1 562 ? 51.480 18.760 -67.668 1.00 54.69 562 LEU A N 1
ATOM 4518 C CA . LEU A 1 562 ? 50.355 19.699 -67.517 1.00 54.69 562 LEU A CA 1
ATOM 4519 C C . LEU A 1 562 ? 50.837 21.152 -67.376 1.00 54.69 562 LEU A C 1
ATOM 4521 O O . LEU A 1 562 ? 50.313 22.048 -68.033 1.00 54.69 562 LEU A O 1
ATOM 4525 N N . MET A 1 563 ? 51.886 21.378 -66.573 1.00 54.94 563 MET A N 1
ATOM 4526 C CA . MET A 1 563 ? 52.488 22.713 -66.443 1.00 54.94 563 MET A CA 1
ATOM 4527 C C . MET A 1 563 ? 53.187 23.186 -67.729 1.00 54.94 563 MET A C 1
ATOM 4529 O O . MET A 1 563 ? 53.321 24.391 -67.933 1.00 54.94 563 MET A O 1
ATOM 4533 N N . GLU A 1 564 ? 53.625 22.261 -68.588 1.00 56.22 564 GLU A N 1
ATOM 4534 C CA . GLU A 1 564 ? 54.289 22.562 -69.864 1.00 56.22 564 GLU A CA 1
ATOM 4535 C C . GLU A 1 564 ? 53.299 22.691 -71.043 1.00 56.22 564 GLU A C 1
ATOM 4537 O O . GLU A 1 564 ? 53.518 23.522 -71.923 1.00 56.22 564 GLU A O 1
ATOM 4542 N N . ALA A 1 565 ? 52.190 21.942 -71.050 1.00 51.97 565 ALA A N 1
ATOM 4543 C CA . ALA A 1 565 ? 51.218 21.885 -72.148 1.00 51.97 565 ALA A CA 1
ATOM 4544 C C . ALA A 1 565 ? 50.193 23.040 -72.143 1.00 51.97 565 ALA A C 1
ATOM 4546 O O . ALA A 1 565 ? 49.849 23.553 -73.207 1.00 51.97 565 ALA A O 1
ATOM 4547 N N . GLU A 1 566 ? 49.754 23.538 -70.979 1.00 50.09 566 GLU A N 1
ATOM 4548 C CA . GLU A 1 566 ? 48.830 24.694 -70.908 1.00 50.09 566 GLU A CA 1
ATOM 4549 C C . GLU A 1 566 ? 49.470 26.017 -71.381 1.00 50.09 566 GLU A C 1
ATOM 4551 O O . GLU A 1 566 ? 48.769 26.979 -71.682 1.00 50.09 566 GLU A O 1
ATOM 4556 N N . SER A 1 567 ? 50.803 26.065 -71.493 1.00 51.94 567 SER A N 1
ATOM 4557 C CA . SER A 1 567 ? 51.544 27.167 -72.126 1.00 51.94 567 SER A CA 1
ATOM 4558 C C . SER A 1 567 ? 51.328 27.227 -73.650 1.00 51.94 567 SER A C 1
ATOM 4560 O O . SER A 1 567 ? 51.574 28.263 -74.268 1.00 51.94 567 SER A O 1
ATOM 4562 N N . GLN A 1 568 ? 50.872 26.131 -74.275 1.00 49.09 568 GLN A N 1
ATOM 4563 C CA . GLN A 1 568 ? 50.871 25.971 -75.736 1.00 49.09 568 GLN A CA 1
ATOM 4564 C C . GLN A 1 568 ? 49.550 25.474 -76.352 1.00 49.09 568 GLN A C 1
ATOM 4566 O O . GLN A 1 568 ? 49.469 25.382 -77.577 1.00 49.09 568 GLN A O 1
ATOM 4571 N N . CYS A 1 569 ? 48.501 25.196 -75.571 1.00 44.69 569 CYS A N 1
ATOM 4572 C CA . CYS A 1 569 ? 47.251 24.635 -76.101 1.00 44.69 569 CYS A CA 1
ATOM 4573 C C . CYS A 1 569 ? 46.054 25.596 -75.977 1.00 44.69 569 CYS A C 1
ATOM 4575 O O . CYS A 1 569 ? 45.573 25.885 -74.888 1.00 44.69 569 CYS A O 1
ATOM 4577 N N . SER A 1 570 ? 45.550 26.052 -77.129 1.00 47.66 570 SER A N 1
ATOM 4578 C CA . SER A 1 570 ? 44.309 26.819 -77.313 1.00 47.66 570 SER A CA 1
ATOM 4579 C C . SER A 1 570 ? 43.197 25.933 -77.904 1.00 47.66 570 SER A C 1
ATOM 4581 O O . SER A 1 570 ? 42.712 26.200 -79.004 1.00 47.66 570 SER A O 1
ATOM 4583 N N . GLY A 1 571 ? 42.866 24.824 -77.236 1.00 48.44 571 GLY A N 1
ATOM 4584 C CA . GLY A 1 571 ? 41.844 23.868 -77.680 1.00 48.44 571 GLY A CA 1
ATOM 4585 C C . GLY A 1 571 ? 40.853 23.551 -76.562 1.00 48.44 571 GLY A C 1
ATOM 4586 O O . GLY A 1 571 ? 41.263 23.399 -75.417 1.00 48.44 571 GLY A O 1
ATOM 4587 N N . ASP A 1 572 ? 39.568 23.462 -76.909 1.00 52.09 572 ASP A N 1
ATOM 4588 C CA . ASP A 1 572 ? 38.400 23.387 -76.009 1.00 52.09 572 ASP A CA 1
ATOM 4589 C C . ASP A 1 572 ? 38.235 22.063 -75.218 1.00 52.09 572 ASP A C 1
ATOM 4591 O O . ASP A 1 572 ? 37.187 21.833 -74.616 1.00 52.09 572 ASP A O 1
ATOM 4595 N N . GLU A 1 573 ? 39.244 21.187 -75.170 1.00 55.25 573 GLU A N 1
ATOM 4596 C CA . GLU A 1 573 ? 39.195 19.946 -74.380 1.00 55.25 573 GLU A CA 1
ATOM 4597 C C . GLU A 1 573 ? 40.055 20.073 -73.112 1.00 55.25 573 GLU A C 1
ATOM 4599 O O . GLU A 1 573 ? 41.284 19.998 -73.147 1.00 55.25 573 GLU A O 1
ATOM 4604 N N . GLU A 1 574 ? 39.397 20.284 -71.968 1.00 67.06 574 GLU A N 1
ATOM 4605 C CA . GLU A 1 574 ? 40.038 20.318 -70.649 1.00 67.06 574 GLU A CA 1
ATOM 4606 C C . GLU A 1 574 ? 40.515 18.903 -70.271 1.00 67.06 574 GLU A C 1
ATOM 4608 O O . GLU A 1 574 ? 39.733 18.062 -69.829 1.00 67.06 574 GLU A O 1
ATOM 4613 N N . VAL A 1 575 ? 41.808 18.617 -70.451 1.00 70.19 575 VAL A N 1
ATOM 4614 C CA . VAL A 1 575 ? 42.408 17.339 -70.035 1.00 70.19 575 VAL A CA 1
ATOM 4615 C C . VAL A 1 575 ? 42.524 17.302 -68.509 1.00 70.19 575 VAL A C 1
ATOM 4617 O O . VAL A 1 575 ? 43.304 18.048 -67.912 1.00 70.19 575 VAL A O 1
ATOM 4620 N N . VAL A 1 576 ? 41.772 16.409 -67.860 1.00 80.44 576 VAL A N 1
ATOM 4621 C CA . VAL A 1 576 ? 41.747 16.289 -66.396 1.00 80.44 576 VAL A CA 1
ATOM 4622 C C . VAL A 1 576 ? 42.666 15.165 -65.925 1.00 80.44 576 VAL A C 1
ATOM 4624 O O . VAL A 1 576 ? 42.446 13.999 -66.235 1.00 80.44 576 VAL A O 1
ATOM 4627 N N . PHE A 1 577 ? 43.684 15.489 -65.127 1.00 82.31 577 PHE A N 1
ATOM 4628 C CA . PHE A 1 577 ? 44.661 14.504 -64.652 1.00 82.31 577 PHE A CA 1
ATOM 4629 C C . PHE A 1 577 ? 44.334 13.972 -63.259 1.00 82.31 577 PHE A C 1
ATOM 4631 O O . PHE A 1 577 ? 43.909 14.723 -62.377 1.00 82.31 577 PHE A O 1
ATOM 4638 N N . VAL A 1 578 ? 44.615 12.687 -63.032 1.00 84.81 578 VAL A N 1
ATOM 4639 C CA . VAL A 1 578 ? 44.500 12.057 -61.707 1.00 84.81 578 VAL A CA 1
ATOM 4640 C C . VAL A 1 578 ? 45.489 12.692 -60.718 1.00 84.81 578 VAL A C 1
ATOM 4642 O O . VAL A 1 578 ? 46.628 13.021 -61.052 1.00 84.81 578 VAL A O 1
ATOM 4645 N N . HIS A 1 579 ? 45.059 12.875 -59.470 1.00 86.19 579 HIS A N 1
ATOM 4646 C CA . HIS A 1 579 ? 45.865 13.453 -58.400 1.00 86.19 579 HIS A CA 1
ATOM 4647 C C . HIS A 1 579 ? 47.154 12.633 -58.174 1.00 86.19 579 HIS A C 1
ATOM 4649 O O . HIS A 1 579 ? 47.086 11.415 -58.005 1.00 86.19 579 HIS A O 1
ATOM 4655 N N . PRO A 1 580 ? 48.334 13.265 -58.013 1.00 82.19 580 PRO A N 1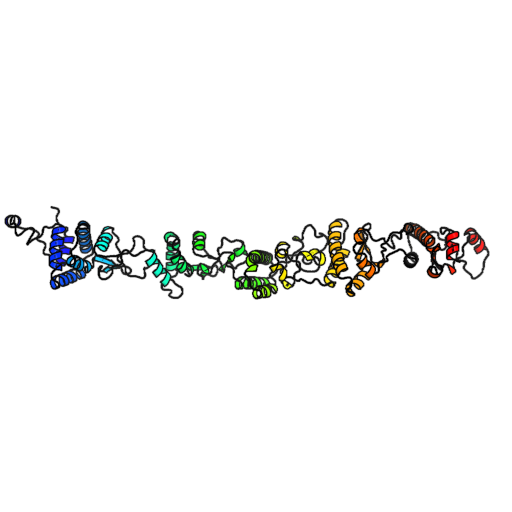
ATOM 4656 C CA . PRO A 1 580 ? 49.637 12.580 -58.067 1.00 82.19 580 PRO A CA 1
ATOM 4657 C C . PRO A 1 580 ? 49.933 11.656 -56.878 1.00 82.19 580 PRO A C 1
ATOM 4659 O O . PRO A 1 580 ? 50.964 10.994 -56.840 1.00 82.19 580 PRO A O 1
ATOM 4662 N N . LYS A 1 581 ? 49.063 11.651 -55.864 1.00 85.25 581 LYS A N 1
ATOM 4663 C CA . LYS A 1 581 ? 49.160 10.729 -54.720 1.00 85.25 581 LYS A CA 1
ATOM 4664 C C . LYS A 1 581 ? 48.478 9.385 -54.978 1.00 85.25 581 LYS A C 1
ATOM 4666 O O . LYS A 1 581 ? 48.675 8.479 -54.177 1.00 85.25 581 LYS A O 1
ATOM 4671 N N . VAL A 1 582 ? 47.679 9.264 -56.038 1.00 85.75 582 VAL A N 1
ATOM 4672 C CA . VAL A 1 582 ? 47.131 7.975 -56.468 1.00 85.75 582 VAL A CA 1
ATOM 4673 C C . VAL A 1 582 ? 48.243 7.226 -57.214 1.00 85.75 582 VAL A C 1
ATOM 4675 O O . VAL A 1 582 ? 48.831 7.806 -58.130 1.00 85.75 582 VAL A O 1
ATOM 4678 N N . PRO A 1 583 ? 48.576 5.977 -56.842 1.00 87.56 583 PRO A N 1
ATOM 4679 C CA . PRO A 1 583 ? 49.580 5.200 -57.559 1.00 87.56 583 PRO A CA 1
ATOM 4680 C C . PRO A 1 583 ? 49.194 5.004 -59.030 1.00 87.56 583 PRO A C 1
ATOM 4682 O O . PRO A 1 583 ? 48.038 4.733 -59.345 1.00 87.56 583 PRO A O 1
ATOM 4685 N N . VAL A 1 584 ? 50.171 5.099 -59.937 1.00 83.81 584 VAL A N 1
ATOM 4686 C CA . VAL A 1 584 ? 49.935 4.995 -61.391 1.00 83.81 584 VAL A CA 1
ATOM 4687 C C . VAL A 1 584 ? 49.302 3.653 -61.769 1.00 83.81 584 VAL A C 1
ATOM 4689 O O . VAL A 1 584 ? 48.383 3.629 -62.579 1.00 83.81 584 VAL A O 1
ATOM 4692 N N . GLY A 1 585 ? 49.745 2.549 -61.154 1.00 83.25 585 GLY A N 1
ATOM 4693 C CA . GLY A 1 585 ? 49.167 1.220 -61.397 1.00 83.25 585 GLY A CA 1
ATOM 4694 C C . GLY A 1 585 ? 47.684 1.142 -61.021 1.00 83.25 585 GLY A C 1
ATOM 4695 O O . GLY A 1 585 ? 46.889 0.576 -61.763 1.00 83.25 585 GLY A O 1
ATOM 4696 N N . THR A 1 586 ? 47.309 1.785 -59.919 1.00 86.06 586 THR A N 1
ATOM 4697 C CA . THR A 1 586 ? 45.930 1.874 -59.421 1.00 86.06 586 THR A CA 1
ATOM 4698 C C . THR A 1 586 ? 45.084 2.765 -60.316 1.00 86.06 586 THR A C 1
ATOM 4700 O O . THR A 1 586 ? 43.992 2.380 -60.705 1.00 86.06 586 THR A O 1
ATOM 4703 N N . ALA A 1 587 ? 45.603 3.927 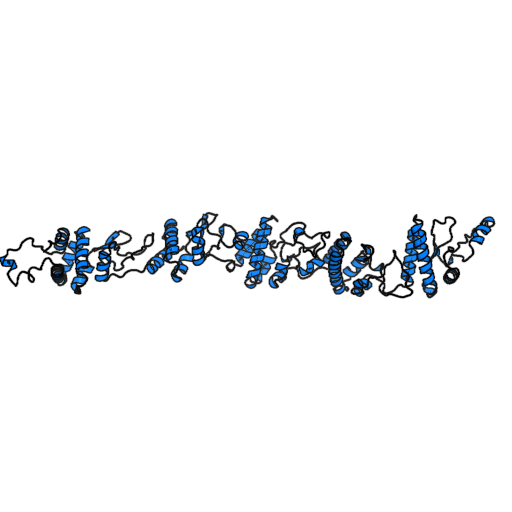-60.717 1.00 84.56 587 ALA A N 1
ATOM 4704 C CA . ALA A 1 587 ? 44.905 4.819 -61.636 1.00 84.56 587 ALA A CA 1
ATOM 4705 C C . ALA A 1 587 ? 44.657 4.155 -63.004 1.00 84.56 587 ALA A C 1
ATOM 4707 O O . ALA A 1 587 ? 43.545 4.222 -63.513 1.00 84.56 587 ALA A O 1
ATOM 4708 N N . LEU A 1 588 ? 45.650 3.458 -63.572 1.00 84.25 588 LEU A N 1
ATOM 4709 C CA . LEU A 1 588 ? 45.491 2.734 -64.841 1.00 84.25 588 LEU A CA 1
ATOM 4710 C C . LEU A 1 588 ? 44.447 1.618 -64.743 1.00 84.25 588 LEU A C 1
ATOM 4712 O O . LEU A 1 588 ? 43.632 1.486 -65.645 1.00 84.25 588 LEU A O 1
ATOM 4716 N N . ALA A 1 589 ? 44.442 0.854 -63.648 1.00 84.19 589 ALA A N 1
ATOM 4717 C CA . ALA A 1 589 ? 43.486 -0.233 -63.430 1.00 84.19 589 ALA A CA 1
ATOM 4718 C C . ALA A 1 589 ? 42.033 0.237 -63.218 1.00 84.19 589 ALA A C 1
ATOM 4720 O O . ALA A 1 589 ? 41.124 -0.590 -63.218 1.00 84.19 589 ALA A O 1
ATOM 4721 N N . LEU A 1 590 ? 41.816 1.529 -62.960 1.00 84.50 590 LEU A N 1
ATOM 4722 C CA . LEU A 1 590 ? 40.493 2.107 -62.705 1.00 84.50 590 LEU A CA 1
ATOM 4723 C C . LEU A 1 590 ? 39.965 2.956 -63.872 1.00 84.50 590 LEU A C 1
ATOM 4725 O O . LEU A 1 590 ? 38.769 3.224 -63.919 1.00 84.50 590 LEU A O 1
ATOM 4729 N N . VAL A 1 591 ? 40.843 3.407 -64.774 1.00 79.44 591 VAL A N 1
ATOM 4730 C CA . VAL A 1 591 ? 40.496 4.207 -65.966 1.00 79.44 591 VAL A CA 1
ATOM 4731 C C . VAL A 1 591 ? 40.296 3.324 -67.208 1.00 79.44 591 VAL A C 1
ATOM 4733 O O . VAL A 1 591 ? 39.535 3.699 -68.099 1.00 79.44 591 VAL A O 1
ATOM 4736 N N . LEU A 1 592 ? 40.981 2.175 -67.267 1.00 63.53 592 LEU A N 1
ATOM 4737 C CA . LEU A 1 592 ? 40.843 1.136 -68.299 1.00 63.53 592 LEU A CA 1
ATOM 4738 C C . LEU A 1 592 ? 39.799 0.098 -67.883 1.00 63.53 592 LEU A C 1
ATOM 4740 O O . LEU A 1 592 ? 39.082 -0.385 -68.789 1.00 63.53 592 LEU A O 1
#

Organism: Pomacea canaliculata (NCBI:txid400727)

InterPro domains:
  IPR052972 Sacsin chaperone regulator [PTHR15600] (3-590)

Radius of gyration: 54.75 Å; chains: 1; bounding box: 106×53×172 Å

Secondary structure (DSSP, 8-state):
-PPPPHHHHHHHHHTTPPPPS---HHHHT-TTTBTTTB--SSHHHHHHHHHHHHHSHHHHHHHHHHHHHH--HHHHHHHHHHHHHTTTS---HHHHHHHHTS--EEEETTTEEE-TTT--EEPPSS--SS--SS-EEE--SHHHHHHHHHTT-EEPPHHHHHHHHHHHHSTTT--S-HHHHHHHHHHHHHHTTT-HHHHHHHTT---EE-TT--EE-GGGSB-TT-HHHHHHS-GGGS--S-GGGHHHHHHHT-B-GGG--HHHHHHHHHHHHTS-S-HHHHHHHHHHHHHHHHHGGGS-HHHHHHHHHSS-EEPP-GGG--TTS-TTSPPS-SS--EE-GGGPBPGGGHHHHTTTS-B--HHHHTSHHHHTTS-----HHHHHHHHHHHHHH--STTHHHHHHHHHHHHHHHHHTTT-HHHHHHHHHS--EEETTTTEEE-GGGEE----TT----TTT-EEPPGGGGGGHHHHHHTT-BSS--HHHHHHHHHHHHHHHTS---HHHHHHHHHHHHHHHHHHTTS-GGGGTT-EEEE--SSTT--EEEEGGGEE---HHHHHHHTTT---S---EEBPTTS-HHHHHHHH-

pLDDT: mean 88.28, std 8.44, range [44.69, 97.56]

Foldseek 3Di:
DDDQDPLQCVLCVLLVHDDDPDDDPVQVPDPCRECHVQDDPALVSSLVVLVVLLVDPVSLVSSQVSQQPPHDLSSLVSVLVSLLVVLVDDRDPSSLVSQQSHQRFQKPDVRDGGGCVVPQEAEDPDAQPAGFPDIHTDDPDPSSVSSSVSSPHDYDDNVVSLQRVLVCLAPVNVPDDLVRLQSRVVVCLVPPLPDPVSLVSQQQRFNFQFPVRDTGGLQQAAQPVDPLCVLADDRRRHGPDPPVCSVSSVSSHHDYLQPDDLVSLLVSLQVLLPDFQDPSSLSNLVSSLVSCLVHVVVDDPVSLQSQQAGQRAWFQALVNDDPLADNQQHFLHNDIGGDRQQQEAEPVCCLQQRNNGTHHDPVQSVRPSSNVSHDPDDDLVRSLVSLVSLQVRFDDVSNVSSVVSLVVSLVVCLVVLVDPVNLQSQLVDQRDAPNVPRHGHGLQLEEEDDDPLDAPLPPRHDYDDPVCVVSVVSSVSSNHHHDDDLVNLQVSVVVLQVVLVDQDFQVSVVVSLVSNLSSLVSCLPDDLVSLQADWAFWDDPPPRGTHIDGLLQEDEDDCVVVVVPVVPDPDPRDHIYGDPPRDSSSSVSRND